Protein AF-0000000080838674 (afdb_homodimer)

Foldseek 3Di:
DEEQDPDPLVVVVCVVLQADYHYDYDDDDLDDPDPDPQVSQLVSQVVGFVVVCVVPQQDKYKGKGKWKDDPRDTFAADPDLVRLLVLLQVLAQHKIKMKMWMWIDHNVVGDIDTDIWIKIWGFHRDDSVLSVVLVVVVQQHNGHSRAACVPPRVNGTDDMGGANSSNNPDRVVVVVVVCVVVPDDSVCNRVD/DEEQDPDPLVVVVCVVLQADYHYDYDDDDLADPDDDPQVSQLVSQVVGFVVVCVVVQQDKYKGKGKWKDDPRDTFAADPDLVRLLVLLQVLAQHKIKMKMWMWIDHNVVGDIDTDIWIKIWGFHRDDPVLSVVLVVVVQQHNGHSRAACPPPRVNGTPDMGGANSSNNPDRVVVVVVVCVVVPDDSVCNRVD

Radius of gyration: 21.97 Å; Cα contacts (8 Å, |Δi|>4): 829; chains: 2; bounding box: 54×64×48 Å

InterPro domains:
  IPR003697 Nucleoside triphosphate pyrophosphatase Maf-like protein [MF_00528] (1-184)
  IPR003697 Nucleoside triphosphate pyrophosphatase Maf-like protein [PF02545] (1-181)
  IPR003697 Nucleoside triphosphate pyrophosphatase Maf-like protein [PIRSF006305] (2-183)
  IPR003697 Nucleoside triphosphate pyrophosphatase Maf-like protein [PTHR43213] (1-183)
  IPR003697 Nucleoside triphosphate pyrophosphatase Maf-like protein [TIGR00172] (1-180)
  IPR003697 Nucleoside triphosphate pyrophosphatase Maf-like protein [cd00555] (2-179)
  IPR029001 Inosine triphosphate pyrophosphatase-like [G3DSA:3.90.950.10] (1-187)
  IPR029001 Inosine triphosphate pyrophosphatase-like [SSF52972] (1-181)

pLDDT: mean 95.81, std 3.67, range [74.62, 98.94]

Structure (mmCIF, N/CA/C/O backbone):
data_AF-0000000080838674-model_v1
#
loop_
_entity.id
_entity.type
_entity.pdbx_description
1 polymer 'dTTP/UTP pyrophosphatase'
#
loop_
_atom_site.group_PDB
_atom_site.id
_atom_site.type_symbol
_atom_site.label_atom_id
_atom_site.label_alt_id
_atom_site.label_comp_id
_atom_site.label_asym_id
_atom_site.label_entity_id
_atom_site.label_seq_id
_atom_site.pdbx_PDB_ins_code
_atom_site.Cartn_x
_atom_site.Cartn_y
_atom_site.Cartn_z
_atom_site.occupancy
_atom_site.B_iso_or_equiv
_atom_site.auth_seq_id
_atom_site.auth_comp_id
_atom_site.auth_asym_id
_atom_site.auth_atom_id
_atom_site.pdbx_PDB_model_num
ATOM 1 N N . MET A 1 1 ? 2.914 -26.453 0.096 1 96.62 1 MET A N 1
ATOM 2 C CA . MET A 1 1 ? 3.541 -25.594 -0.904 1 96.62 1 MET A CA 1
ATOM 3 C C . MET A 1 1 ? 4.98 -25.266 -0.517 1 96.62 1 MET A C 1
ATOM 5 O O . MET A 1 1 ? 5.324 -25.266 0.667 1 96.62 1 MET A O 1
ATOM 9 N N . ILE A 1 2 ? 5.867 -25.109 -1.479 1 98.12 2 ILE A N 1
ATOM 10 C CA . ILE A 1 2 ? 7.242 -24.688 -1.245 1 98.12 2 ILE A CA 1
ATOM 11 C C . ILE A 1 2 ? 7.453 -23.281 -1.808 1 98.12 2 ILE A C 1
ATOM 13 O O . ILE A 1 2 ? 7.113 -23.016 -2.961 1 98.12 2 ILE A O 1
ATOM 17 N N . LEU A 1 3 ? 7.918 -22.391 -0.958 1 98.19 3 LEU A N 1
ATOM 18 C CA . LEU A 1 3 ? 8.352 -21.078 -1.397 1 98.19 3 LEU A CA 1
ATOM 19 C C . LEU A 1 3 ? 9.852 -21.062 -1.679 1 98.19 3 LEU A C 1
ATOM 21 O O . LEU A 1 3 ? 10.656 -21.188 -0.757 1 98.19 3 LEU A O 1
ATOM 25 N N . ALA A 1 4 ? 10.188 -20.906 -2.922 1 96.75 4 ALA A N 1
ATOM 26 C CA . ALA A 1 4 ? 11.586 -20.875 -3.344 1 96.75 4 ALA A CA 1
ATOM 27 C C . ALA A 1 4 ? 12.148 -19.453 -3.264 1 96.75 4 ALA A C 1
ATOM 29 O O . ALA A 1 4 ? 12.656 -18.922 -4.254 1 96.75 4 ALA A O 1
ATOM 30 N N . SER A 1 5 ? 12.102 -18.844 -2.145 1 93.75 5 SER A N 1
ATOM 31 C CA . SER A 1 5 ? 12.562 -17.484 -1.883 1 93.75 5 SER A CA 1
ATOM 32 C C . SER A 1 5 ? 12.914 -17.297 -0.41 1 93.75 5 SER A C 1
ATOM 34 O O . SER A 1 5 ? 12.203 -17.781 0.47 1 93.75 5 SER A O 1
ATOM 36 N N . ASN A 1 6 ? 13.945 -16.609 -0.136 1 91.12 6 ASN A N 1
ATOM 37 C CA . ASN A 1 6 ? 14.328 -16.281 1.23 1 91.12 6 ASN A CA 1
ATOM 38 C C . ASN A 1 6 ? 13.859 -14.891 1.627 1 91.12 6 ASN A C 1
ATOM 40 O O . ASN A 1 6 ? 14.195 -14.398 2.705 1 91.12 6 ASN A O 1
ATOM 44 N N . SER A 1 7 ? 13.18 -14.281 0.724 1 92.69 7 SER A N 1
ATOM 45 C CA . SER A 1 7 ? 12.695 -12.938 1.019 1 92.69 7 SER A CA 1
ATOM 46 C C . SER A 1 7 ? 11.742 -12.938 2.205 1 92.69 7 SER A C 1
ATOM 48 O O . SER A 1 7 ? 10.688 -13.578 2.156 1 92.69 7 SER A O 1
ATOM 50 N N . GLN A 1 8 ? 12.047 -12.172 3.219 1 93.69 8 GLN A N 1
ATOM 51 C CA . GLN A 1 8 ? 11.188 -12.062 4.398 1 93.69 8 GLN A CA 1
ATOM 52 C C . GLN A 1 8 ? 9.844 -11.438 4.047 1 93.69 8 GLN A C 1
ATOM 54 O O . GLN A 1 8 ? 8.805 -11.852 4.57 1 93.69 8 GLN A O 1
ATOM 59 N N . ARG A 1 9 ? 9.844 -10.516 3.184 1 94.94 9 ARG A N 1
ATOM 60 C CA . ARG A 1 9 ? 8.617 -9.82 2.799 1 94.94 9 ARG A CA 1
ATOM 61 C C . ARG A 1 9 ? 7.676 -10.75 2.045 1 94.94 9 ARG A C 1
ATOM 63 O O . ARG A 1 9 ? 6.469 -10.75 2.285 1 94.94 9 ARG A O 1
ATOM 70 N N . ARG A 1 10 ? 8.211 -11.547 1.174 1 96.75 10 ARG A N 1
ATOM 71 C CA . ARG A 1 10 ? 7.398 -12.516 0.441 1 96.75 10 ARG A CA 1
ATOM 72 C C . ARG A 1 10 ? 6.746 -13.516 1.39 1 96.75 10 ARG A C 1
ATOM 74 O O . ARG A 1 10 ? 5.559 -13.812 1.264 1 96.75 10 ARG A O 1
ATOM 81 N N . GLN A 1 11 ? 7.52 -13.914 2.342 1 97.44 11 GLN A N 1
ATOM 82 C CA . GLN A 1 11 ? 7 -14.828 3.352 1 97.44 11 GLN A CA 1
ATOM 83 C C . GLN A 1 11 ? 5.875 -14.18 4.152 1 97.44 11 GLN A C 1
ATOM 85 O O . GLN A 1 11 ? 4.824 -14.789 4.363 1 97.44 11 GLN A O 1
ATOM 90 N N . GLU A 1 12 ? 6.078 -12.969 4.562 1 96.5 12 GLU A N 1
ATOM 91 C CA . GLU A 1 12 ? 5.086 -12.234 5.336 1 96.5 12 GLU A CA 1
ATOM 92 C C . GLU A 1 12 ? 3.777 -12.086 4.562 1 96.5 12 GLU A C 1
ATOM 94 O O . GLU A 1 12 ? 2.699 -12.352 5.102 1 96.5 12 GLU A O 1
ATOM 99 N N . ILE A 1 13 ? 3.875 -11.688 3.33 1 96.75 13 ILE A N 1
ATOM 100 C CA . ILE A 1 13 ? 2.699 -11.461 2.498 1 96.75 13 ILE A CA 1
ATOM 101 C C . ILE A 1 13 ? 1.909 -12.758 2.354 1 96.75 13 ILE A C 1
ATOM 103 O O . ILE A 1 13 ? 0.69 -12.781 2.537 1 96.75 13 ILE A O 1
ATOM 107 N N . LEU A 1 14 ? 2.602 -13.844 2.055 1 97.44 14 LEU A N 1
ATOM 108 C CA . LEU A 1 14 ? 1.949 -15.133 1.841 1 97.44 14 LEU A CA 1
ATOM 109 C C . LEU A 1 14 ? 1.345 -15.656 3.139 1 97.44 14 LEU A C 1
ATOM 111 O O . LEU A 1 14 ? 0.219 -16.156 3.145 1 97.44 14 LEU A O 1
ATOM 115 N N . LYS A 1 15 ? 2.094 -15.477 4.254 1 96.62 15 LYS A N 1
ATOM 116 C CA . LYS A 1 15 ? 1.578 -15.906 5.551 1 96.62 15 LYS A CA 1
ATOM 117 C C . LYS A 1 15 ? 0.321 -15.125 5.926 1 96.62 15 LYS A C 1
ATOM 119 O O . LYS A 1 15 ? -0.674 -15.711 6.359 1 96.62 15 LYS A O 1
ATOM 124 N N . ASP A 1 16 ? 0.371 -13.875 5.738 1 94.31 16 ASP A N 1
ATOM 125 C CA . ASP A 1 16 ? -0.763 -13.008 6.062 1 94.31 16 ASP A CA 1
ATOM 126 C C . ASP A 1 16 ? -1.988 -13.383 5.23 1 94.31 16 ASP A C 1
ATOM 128 O O . ASP A 1 16 ? -3.123 -13.242 5.691 1 94.31 16 ASP A O 1
ATOM 132 N N . ALA A 1 17 ? -1.732 -13.852 4.039 1 93.88 17 ALA A N 1
ATOM 133 C CA . ALA A 1 17 ? -2.828 -14.227 3.152 1 93.88 17 ALA A CA 1
ATOM 134 C C . ALA A 1 17 ? -3.4 -15.586 3.543 1 93.88 17 ALA A C 1
ATOM 136 O O . ALA A 1 17 ? -4.484 -15.969 3.092 1 93.88 17 ALA A O 1
ATOM 137 N N . GLY A 1 18 ? -2.639 -16.375 4.332 1 93.75 18 GLY A N 1
ATOM 138 C CA . GLY A 1 18 ? -3.18 -17.625 4.848 1 93.75 18 GLY A CA 1
ATOM 139 C C . GLY A 1 18 ? -2.502 -18.844 4.266 1 93.75 18 GLY A C 1
ATOM 140 O O . GLY A 1 18 ? -2.951 -19.969 4.488 1 93.75 18 GLY A O 1
ATOM 141 N N . PHE A 1 19 ? -1.394 -18.656 3.566 1 96.62 19 PHE A N 1
ATOM 142 C CA . PHE A 1 19 ? -0.713 -19.797 2.963 1 96.62 19 PHE A CA 1
ATOM 143 C C . PHE A 1 19 ? 0.146 -20.531 3.992 1 96.62 19 PHE A C 1
ATOM 145 O O . PHE A 1 19 ? 0.767 -19.891 4.848 1 96.62 19 PHE A O 1
ATOM 152 N N . ASN A 1 20 ? 0.108 -21.781 3.875 1 97.06 20 ASN A N 1
ATOM 153 C CA . ASN A 1 20 ? 1.074 -22.625 4.566 1 97.06 20 ASN A CA 1
ATOM 154 C C . ASN A 1 20 ? 2.166 -23.125 3.619 1 97.06 20 ASN A C 1
ATOM 1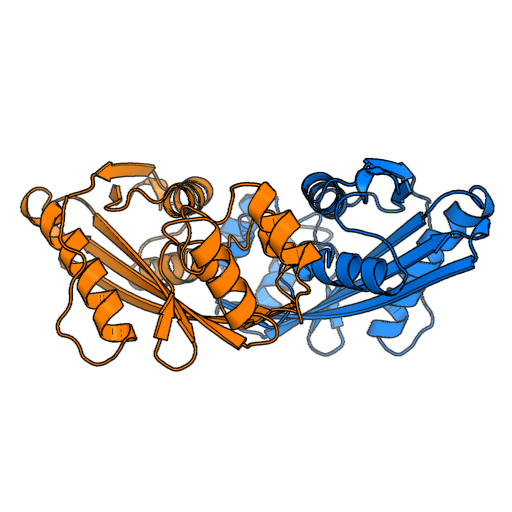56 O O . ASN A 1 20 ? 1.873 -23.672 2.555 1 97.06 20 ASN A O 1
ATOM 160 N N . PHE A 1 21 ? 3.424 -22.828 4.062 1 97.88 21 PHE A N 1
ATOM 161 C CA . PHE A 1 21 ? 4.492 -23.219 3.15 1 97.88 21 PHE A CA 1
ATOM 162 C C . PHE A 1 21 ? 5.789 -23.453 3.91 1 97.88 21 PHE A C 1
ATOM 164 O O . PHE A 1 21 ? 5.934 -23.031 5.055 1 97.88 21 PHE A O 1
ATOM 171 N N . LYS A 1 22 ? 6.672 -24.156 3.27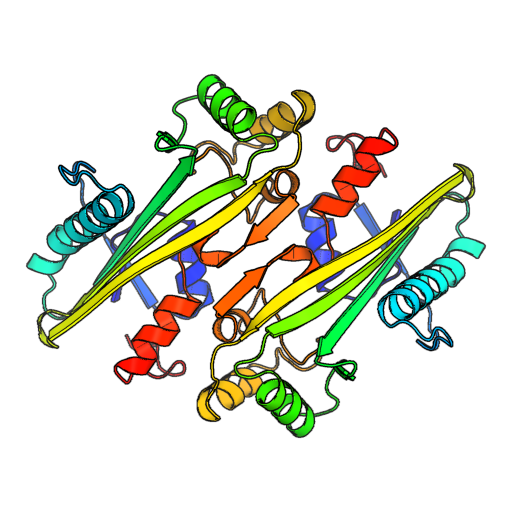5 1 97.25 22 LYS A N 1
ATOM 172 C CA . LYS A 1 22 ? 8.07 -24.281 3.684 1 97.25 22 LYS A CA 1
ATOM 173 C C . LYS A 1 22 ? 8.984 -23.484 2.762 1 97.25 22 LYS A C 1
ATOM 175 O O . LYS A 1 22 ? 8.734 -23.391 1.557 1 97.25 22 LYS A O 1
ATOM 180 N N . VAL A 1 23 ? 10.008 -22.922 3.379 1 97.62 23 VAL A N 1
ATOM 181 C CA . VAL A 1 23 ? 10.969 -22.156 2.59 1 97.62 23 VAL A CA 1
ATOM 182 C C . VAL A 1 23 ? 12.148 -23.047 2.211 1 97.62 23 VAL A C 1
ATOM 184 O O . VAL A 1 23 ? 12.805 -23.625 3.082 1 97.62 23 VAL A O 1
ATOM 187 N N . ILE A 1 24 ? 12.367 -23.203 0.948 1 96.19 24 ILE A N 1
ATOM 188 C CA . ILE A 1 24 ? 13.523 -23.922 0.424 1 96.19 24 ILE A CA 1
ATOM 189 C C . ILE A 1 24 ? 14.18 -23.109 -0.69 1 96.19 24 ILE A C 1
ATOM 191 O O . ILE A 1 24 ? 13.516 -22.734 -1.664 1 96.19 24 ILE A O 1
ATOM 195 N N . THR A 1 25 ? 15.406 -22.766 -0.478 1 92.12 25 THR A N 1
ATOM 196 C CA . THR A 1 25 ? 16.109 -21.984 -1.49 1 92.12 25 THR A CA 1
ATOM 197 C C . THR A 1 25 ? 17.328 -22.734 -2.018 1 92.12 25 THR A C 1
ATOM 199 O O . THR A 1 25 ? 17.781 -23.703 -1.396 1 92.12 25 THR A O 1
ATOM 202 N N . SER A 1 26 ? 17.641 -22.406 -3.213 1 83.88 26 SER A N 1
ATOM 203 C CA . SER A 1 26 ? 18.859 -22.953 -3.816 1 83.88 26 SER A CA 1
ATOM 204 C C . SER A 1 26 ? 19.828 -21.859 -4.215 1 83.88 26 SER A C 1
ATOM 206 O O . SER A 1 26 ? 19.422 -20.703 -4.395 1 83.88 26 SER A O 1
ATOM 208 N N . ASN A 1 27 ? 21.062 -22.203 -4.168 1 79.88 27 ASN A N 1
ATOM 209 C CA . ASN A 1 27 ? 22.094 -21.25 -4.598 1 79.88 27 ASN A CA 1
ATOM 210 C C . ASN A 1 27 ? 22.203 -21.203 -6.121 1 79.88 27 ASN A C 1
ATOM 212 O O . ASN A 1 27 ? 22.594 -22.188 -6.75 1 79.88 27 ASN A O 1
ATOM 216 N N . ILE A 1 28 ? 21.578 -20.312 -6.637 1 76.75 28 ILE A N 1
ATOM 217 C CA . ILE A 1 28 ? 21.719 -20.188 -8.078 1 76.75 28 ILE A CA 1
ATOM 218 C C . ILE A 1 28 ? 22.297 -18.812 -8.43 1 76.75 28 ILE A C 1
ATOM 220 O O . ILE A 1 28 ? 22.125 -17.859 -7.668 1 76.75 28 ILE A O 1
ATOM 224 N N . GLU A 1 29 ? 23.031 -18.922 -9.523 1 74.81 29 GLU A N 1
ATOM 225 C CA . GLU A 1 29 ? 23.453 -17.641 -10.07 1 74.81 29 GLU A CA 1
ATOM 226 C C . GLU A 1 29 ? 22.281 -16.891 -10.711 1 74.81 29 GLU A C 1
ATOM 228 O O . GLU A 1 29 ? 21.594 -17.438 -11.578 1 74.81 29 GLU A O 1
ATOM 233 N N . GLU A 1 30 ? 21.953 -15.781 -10.172 1 80.31 30 GLU A N 1
ATOM 234 C CA . GLU A 1 30 ? 20.844 -14.984 -10.703 1 80.31 30 GLU A CA 1
ATOM 235 C C . GLU A 1 30 ? 21.266 -14.25 -11.977 1 80.31 30 GLU A C 1
ATOM 237 O O . GLU A 1 30 ? 21.312 -13.023 -12 1 80.31 30 GLU A O 1
ATOM 242 N N . THR A 1 31 ? 21.578 -15.008 -13.086 1 84.38 31 THR A N 1
ATOM 243 C CA . THR A 1 31 ? 21.953 -14.445 -14.375 1 84.38 31 THR A CA 1
ATOM 244 C C . THR A 1 31 ? 20.969 -14.883 -15.461 1 84.38 31 THR A C 1
ATOM 246 O O . THR A 1 31 ? 20.281 -15.898 -15.312 1 84.38 31 THR A O 1
ATOM 249 N N . SER A 1 32 ? 20.797 -14.031 -16.375 1 91.06 32 SER A N 1
ATOM 250 C CA . SER A 1 32 ? 19.938 -14.312 -17.516 1 91.06 32 SER A CA 1
ATOM 251 C C . SER A 1 32 ? 20.484 -13.68 -18.797 1 91.06 32 SER A C 1
ATOM 253 O O . SER A 1 32 ? 21.031 -12.586 -18.75 1 91.06 32 SER A O 1
ATOM 255 N N . ASP A 1 33 ? 20.297 -14.359 -19.922 1 90.88 33 ASP A N 1
ATOM 256 C CA . ASP A 1 33 ? 20.75 -13.852 -21.203 1 90.88 33 ASP A CA 1
ATOM 257 C C . ASP A 1 33 ? 19.641 -13.125 -21.953 1 90.88 33 ASP A C 1
ATOM 259 O O . ASP A 1 33 ? 19.828 -12.68 -23.078 1 90.88 33 ASP A O 1
ATOM 263 N N . LYS A 1 34 ? 18.531 -13.07 -21.266 1 94 34 LYS A N 1
ATOM 264 C CA . LYS A 1 34 ? 17.422 -12.375 -21.906 1 94 34 LYS A CA 1
ATOM 265 C C . LYS A 1 34 ? 17.719 -10.883 -22.047 1 94 34 LYS A C 1
ATOM 267 O O . LYS A 1 34 ? 18.297 -10.273 -21.156 1 94 34 LYS A O 1
ATOM 272 N N . LYS A 1 35 ? 17.297 -10.266 -23.188 1 91.19 35 LYS A N 1
ATOM 273 C CA . LYS A 1 35 ? 17.594 -8.867 -23.484 1 91.19 35 LYS A CA 1
ATOM 274 C C . LYS A 1 35 ? 16.562 -7.945 -22.828 1 91.19 35 LYS A C 1
ATOM 276 O O . LYS A 1 35 ? 16.922 -6.898 -22.281 1 91.19 35 LYS A O 1
ATOM 281 N N . ILE A 1 36 ? 15.32 -8.367 -22.922 1 94.88 36 ILE A N 1
ATOM 282 C CA . ILE A 1 36 ? 14.242 -7.566 -22.344 1 94.88 36 ILE A CA 1
ATOM 283 C C . ILE A 1 36 ? 14.211 -7.758 -20.828 1 94.88 36 ILE A C 1
ATOM 285 O O . ILE A 1 36 ? 14.203 -8.891 -20.344 1 94.88 36 ILE A O 1
ATOM 289 N N . ILE A 1 37 ? 14.164 -6.688 -20.062 1 95.44 37 ILE A N 1
ATOM 290 C CA . ILE A 1 37 ? 14.32 -6.695 -18.609 1 95.44 37 ILE A CA 1
ATOM 291 C C . ILE A 1 37 ? 13.242 -7.574 -17.984 1 95.44 37 ILE A C 1
ATOM 293 O O . ILE A 1 37 ? 13.539 -8.414 -17.125 1 95.44 37 ILE A O 1
ATOM 297 N N . THR A 1 38 ? 11.984 -7.41 -18.359 1 96.56 38 THR A N 1
ATOM 298 C CA . THR A 1 38 ? 10.891 -8.18 -17.781 1 96.56 38 THR A CA 1
ATOM 299 C C . THR A 1 38 ? 11.086 -9.672 -18.031 1 96.56 38 THR A C 1
ATOM 301 O O . THR A 1 38 ? 10.828 -10.492 -17.156 1 96.56 38 THR A O 1
ATOM 304 N N . GLU A 1 39 ? 11.594 -10.055 -19.156 1 96.5 39 GLU A N 1
ATOM 305 C CA . GLU A 1 39 ? 11.867 -11.453 -19.469 1 96.5 39 GLU A CA 1
ATOM 306 C C . GLU A 1 39 ? 13.023 -11.992 -18.625 1 96.5 39 GLU A C 1
ATOM 308 O O . GLU A 1 39 ? 13.023 -13.164 -18.25 1 96.5 39 GLU A O 1
ATOM 313 N N . ARG A 1 40 ? 13.977 -11.109 -18.438 1 95.75 40 ARG A N 1
ATOM 314 C CA . ARG A 1 40 ? 15.125 -11.484 -17.609 1 95.75 40 ARG A CA 1
ATOM 315 C C . ARG A 1 40 ? 14.688 -11.836 -16.188 1 95.75 40 ARG A C 1
ATOM 317 O O . ARG A 1 40 ? 15.117 -12.852 -15.641 1 95.75 40 ARG A O 1
ATOM 324 N N . ILE A 1 41 ? 13.844 -11.055 -15.664 1 95.25 41 ILE A N 1
ATOM 325 C CA . ILE A 1 41 ? 13.391 -11.242 -14.289 1 95.25 41 ILE A CA 1
ATOM 326 C C . ILE A 1 41 ? 12.547 -12.516 -14.188 1 95.25 41 ILE A C 1
ATOM 328 O O . ILE A 1 41 ? 12.688 -13.281 -13.234 1 95.25 41 ILE A O 1
ATOM 332 N N . LEU A 1 42 ? 11.695 -12.734 -15.164 1 97.69 42 LEU A N 1
ATOM 333 C CA . LEU A 1 42 ? 10.906 -13.961 -15.203 1 97.69 42 LEU A CA 1
ATOM 334 C C . LEU A 1 42 ? 11.805 -15.188 -15.328 1 97.69 42 LEU A C 1
ATOM 336 O O . LEU A 1 42 ? 11.586 -16.188 -14.648 1 97.69 42 LEU A O 1
ATOM 340 N N . ASP A 1 43 ? 12.812 -15.062 -16.188 1 96.94 43 ASP A N 1
ATOM 341 C CA . ASP A 1 43 ? 13.766 -16.156 -16.391 1 96.94 43 ASP A CA 1
ATOM 342 C C . ASP A 1 43 ? 14.461 -16.531 -15.086 1 96.94 43 ASP A C 1
ATOM 344 O O . ASP A 1 43 ? 14.648 -17.719 -14.797 1 96.94 43 ASP A O 1
ATOM 348 N N . ILE A 1 44 ? 14.82 -15.57 -14.352 1 94.94 44 ILE A N 1
ATOM 349 C CA . ILE A 1 44 ? 15.492 -15.797 -13.078 1 94.94 44 ILE A CA 1
ATOM 350 C C . ILE A 1 44 ? 14.547 -16.5 -12.109 1 94.94 44 ILE A C 1
ATOM 352 O O . ILE A 1 44 ? 14.93 -17.469 -11.438 1 94.94 44 ILE A O 1
ATOM 356 N N . ALA A 1 45 ? 13.305 -16.047 -12.016 1 96.38 45 ALA A N 1
ATOM 357 C CA . ALA A 1 45 ? 12.305 -16.703 -11.172 1 96.38 45 ALA A CA 1
ATOM 358 C C . ALA A 1 45 ? 12.117 -18.156 -11.578 1 96.38 45 ALA A C 1
ATOM 360 O O . ALA A 1 45 ? 12.016 -19.047 -10.719 1 96.38 45 ALA A O 1
ATOM 361 N N . GLU A 1 46 ? 12.094 -18.375 -12.859 1 96.75 46 GLU A N 1
ATOM 362 C CA . GLU A 1 46 ? 11.922 -19.734 -13.367 1 96.75 46 GLU A CA 1
ATOM 363 C C . GLU A 1 46 ? 13.094 -20.625 -12.969 1 96.75 46 GLU A C 1
ATOM 365 O O . GLU A 1 46 ? 12.898 -21.781 -12.586 1 96.75 46 GLU A O 1
ATOM 370 N N . LYS A 1 47 ? 14.25 -20.094 -13.133 1 95.56 47 LYS A N 1
ATOM 371 C CA . LYS A 1 47 ? 15.445 -20.844 -12.773 1 95.56 47 LYS A CA 1
ATOM 372 C C . LYS A 1 47 ? 15.438 -21.219 -11.297 1 95.56 47 LYS A C 1
ATOM 374 O O . LYS A 1 47 ? 15.781 -22.344 -10.93 1 95.56 47 LYS A O 1
ATOM 379 N N . LYS A 1 48 ? 15.055 -20.266 -10.461 1 94.75 48 LYS A N 1
ATOM 380 C CA . LYS A 1 48 ? 14.922 -20.531 -9.031 1 94.75 48 LYS A CA 1
ATOM 381 C C . LYS A 1 48 ? 13.938 -21.672 -8.773 1 94.75 48 LYS A C 1
ATOM 383 O O . LYS A 1 48 ? 14.203 -22.547 -7.945 1 94.75 48 LYS A O 1
ATOM 388 N N . LEU A 1 49 ? 12.875 -21.656 -9.43 1 96.69 49 LEU A N 1
ATOM 389 C CA . LEU A 1 49 ? 11.82 -22.656 -9.266 1 96.69 49 LEU A CA 1
ATOM 390 C C . LEU A 1 49 ? 12.281 -24.031 -9.742 1 96.69 49 LEU A C 1
ATOM 392 O O . LEU A 1 49 ? 12.086 -25.031 -9.047 1 96.69 49 LEU A O 1
ATOM 396 N N . GLU A 1 50 ? 12.898 -24.094 -10.875 1 95.31 50 GLU A N 1
ATOM 397 C CA . GLU A 1 50 ? 13.25 -25.359 -11.523 1 95.31 50 GLU A CA 1
ATOM 398 C C . GLU A 1 50 ? 14.242 -26.156 -10.68 1 95.31 50 GLU A C 1
ATOM 400 O O . GLU A 1 50 ? 14.18 -27.391 -10.648 1 95.31 50 GLU A O 1
ATOM 405 N N . GLN A 1 51 ? 15.047 -25.438 -10.008 1 93.44 51 GLN A N 1
ATOM 406 C CA . GLN A 1 51 ? 16.031 -26.094 -9.164 1 93.44 51 GLN A CA 1
ATOM 407 C C . GLN A 1 51 ? 15.367 -26.891 -8.047 1 93.44 51 GLN A C 1
ATOM 409 O O . GLN A 1 51 ? 15.875 -27.938 -7.637 1 93.44 51 GLN A O 1
ATOM 414 N N . ILE A 1 52 ? 14.297 -26.453 -7.562 1 95.5 52 ILE A N 1
ATOM 415 C CA . ILE A 1 52 ? 13.594 -27.062 -6.449 1 95.5 52 ILE A CA 1
ATOM 416 C C . ILE A 1 52 ? 12.57 -28.062 -6.98 1 95.5 52 ILE A C 1
ATOM 418 O O . ILE A 1 52 ? 12.359 -29.125 -6.383 1 95.5 52 ILE A O 1
ATOM 422 N N . ALA A 1 53 ? 11.969 -27.781 -8.125 1 94.81 53 ALA A N 1
ATOM 423 C CA . ALA A 1 53 ? 10.859 -28.547 -8.68 1 94.81 53 ALA A CA 1
ATOM 424 C C . ALA A 1 53 ? 11.305 -29.953 -9.07 1 94.81 53 ALA A C 1
ATOM 426 O O . ALA A 1 53 ? 10.547 -30.922 -8.93 1 94.81 53 ALA A O 1
ATOM 427 N N . LYS A 1 54 ? 12.508 -30.078 -9.484 1 92.38 54 LYS A N 1
ATOM 428 C CA . LYS A 1 54 ? 13.031 -31.344 -9.977 1 92.38 54 LYS A CA 1
ATOM 429 C C . LYS A 1 54 ? 12.906 -32.438 -8.914 1 92.38 54 LYS A C 1
ATOM 431 O O . LYS A 1 54 ? 12.617 -33.594 -9.234 1 92.38 54 LYS A O 1
ATOM 436 N N . ASN A 1 55 ? 13.031 -32.094 -7.656 1 94.62 55 ASN A N 1
ATOM 437 C CA . ASN A 1 55 ? 13 -33.062 -6.566 1 94.62 55 ASN A CA 1
ATOM 438 C C . ASN A 1 55 ? 11.688 -33 -5.801 1 94.62 55 ASN A C 1
ATOM 440 O O . ASN A 1 55 ? 11.539 -33.625 -4.758 1 94.62 55 ASN A O 1
ATOM 444 N N . ASN A 1 56 ? 10.742 -32.188 -6.273 1 96.94 56 ASN A N 1
ATOM 445 C CA . ASN A 1 56 ? 9.461 -31.969 -5.605 1 96.94 56 ASN A CA 1
ATOM 446 C C . ASN A 1 56 ? 8.312 -31.922 -6.602 1 96.94 56 ASN A C 1
ATOM 448 O O . ASN A 1 56 ? 7.527 -30.969 -6.598 1 96.94 56 ASN A O 1
ATOM 452 N N . LYS A 1 57 ? 8.164 -33 -7.32 1 95.94 57 LYS A N 1
ATOM 453 C CA . LYS A 1 57 ? 7.258 -33.031 -8.461 1 95.94 57 LYS A CA 1
ATOM 454 C C . LYS A 1 57 ? 5.801 -33 -8.008 1 95.94 57 LYS A C 1
ATOM 456 O O . LYS A 1 57 ? 4.93 -32.531 -8.758 1 95.94 57 LYS A O 1
ATOM 461 N N . ASN A 1 58 ? 5.516 -33.406 -6.801 1 96.62 58 ASN A N 1
ATOM 462 C CA . ASN A 1 58 ? 4.137 -33.469 -6.324 1 96.62 58 ASN A CA 1
ATOM 463 C C . ASN A 1 58 ? 3.775 -32.281 -5.457 1 96.62 58 ASN A C 1
ATOM 465 O O . ASN A 1 58 ? 2.668 -32.219 -4.922 1 96.62 58 ASN A O 1
ATOM 469 N N . LYS A 1 59 ? 4.691 -31.328 -5.301 1 97.31 59 LYS A N 1
ATOM 470 C CA . LYS A 1 59 ? 4.457 -30.141 -4.469 1 97.31 59 LYS A CA 1
ATOM 471 C C . LYS A 1 59 ? 4.242 -28.906 -5.324 1 97.31 59 LYS A C 1
ATOM 473 O O . LYS A 1 59 ? 4.758 -28.812 -6.441 1 97.31 59 LYS A O 1
ATOM 478 N N . PHE A 1 60 ? 3.443 -28.094 -4.859 1 98.12 60 PHE A N 1
ATOM 479 C CA . PHE A 1 60 ? 3.398 -26.75 -5.422 1 98.12 60 PHE A CA 1
ATOM 480 C C . PHE A 1 60 ? 4.66 -25.969 -5.062 1 98.12 60 PHE A C 1
ATOM 482 O O . PHE A 1 60 ? 5.09 -25.984 -3.908 1 98.12 60 PHE A O 1
ATOM 489 N N . ILE A 1 61 ? 5.238 -25.344 -6.098 1 98.31 61 ILE A N 1
ATOM 490 C CA . ILE A 1 61 ? 6.426 -24.531 -5.891 1 98.31 61 ILE A CA 1
ATOM 491 C C . ILE A 1 61 ? 6.168 -23.109 -6.395 1 98.31 61 ILE A C 1
ATOM 493 O O . ILE A 1 61 ? 5.625 -22.922 -7.484 1 98.31 61 ILE A O 1
ATOM 497 N N . LEU A 1 62 ? 6.516 -22.156 -5.562 1 98.5 62 LEU A N 1
ATOM 498 C CA . LEU A 1 62 ? 6.402 -20.75 -5.902 1 98.5 62 LEU A CA 1
ATOM 499 C C . LEU A 1 62 ? 7.762 -20.062 -5.832 1 98.5 62 LEU A C 1
ATOM 501 O O . LEU A 1 62 ? 8.477 -20.203 -4.836 1 98.5 62 LEU A O 1
ATOM 505 N N . ALA A 1 63 ? 8.156 -19.422 -6.867 1 97.88 63 ALA A N 1
ATOM 506 C CA . ALA A 1 63 ? 9.359 -18.594 -6.918 1 97.88 63 ALA A CA 1
ATOM 507 C C . ALA A 1 63 ? 9.055 -17.203 -7.465 1 97.88 63 ALA A C 1
ATOM 509 O O . ALA A 1 63 ? 8.07 -17.031 -8.195 1 97.88 63 ALA A O 1
ATOM 510 N N . ALA A 1 64 ? 9.859 -16.266 -7.098 1 97.06 64 ALA A N 1
ATOM 511 C CA . ALA A 1 64 ? 9.664 -14.898 -7.566 1 97.06 64 ALA A CA 1
ATOM 512 C C . ALA A 1 64 ? 10.977 -14.117 -7.527 1 97.06 64 ALA A C 1
ATOM 514 O O . ALA A 1 64 ? 11.953 -14.555 -6.906 1 97.06 64 ALA A O 1
ATOM 515 N N . ASP A 1 65 ? 11.023 -13.055 -8.242 1 94.88 65 ASP A N 1
ATOM 516 C CA . ASP A 1 65 ? 12.125 -12.094 -8.281 1 94.88 65 ASP A CA 1
ATOM 517 C C . ASP A 1 65 ? 11.609 -10.68 -8.5 1 94.88 65 ASP A C 1
ATOM 519 O O . ASP A 1 65 ? 10.625 -10.469 -9.211 1 94.88 65 ASP A O 1
ATOM 523 N N . THR A 1 66 ? 12.203 -9.734 -7.801 1 96.06 66 THR A N 1
ATOM 524 C CA . THR A 1 66 ? 11.789 -8.336 -7.875 1 96.06 66 THR A CA 1
ATOM 525 C C . THR A 1 66 ? 12.984 -7.43 -8.156 1 96.06 66 THR A C 1
ATOM 527 O O . THR A 1 66 ? 14.055 -7.605 -7.57 1 96.06 66 THR A O 1
ATOM 530 N N . VAL A 1 67 ? 12.781 -6.453 -9 1 96.25 67 VAL A N 1
ATOM 531 C CA . VAL A 1 67 ? 13.844 -5.477 -9.25 1 96.25 67 VAL A CA 1
ATOM 532 C C . VAL A 1 67 ? 13.242 -4.074 -9.336 1 96.25 67 VAL A C 1
ATOM 534 O O . VAL A 1 67 ? 12.047 -3.922 -9.578 1 96.25 67 VAL A O 1
ATOM 537 N N . VAL A 1 68 ? 14.047 -3.111 -9.078 1 98.44 68 VAL A N 1
ATOM 538 C CA . VAL A 1 68 ? 13.75 -1.705 -9.336 1 98.44 68 VAL A CA 1
ATOM 539 C C . VAL A 1 68 ? 14.484 -1.247 -10.602 1 98.44 68 VAL A C 1
ATOM 541 O O . VAL A 1 68 ? 15.648 -1.581 -10.805 1 98.44 68 VAL A O 1
ATOM 544 N N . GLU A 1 69 ? 13.773 -0.6 -11.469 1 98.44 69 GLU A N 1
ATOM 545 C CA . GLU A 1 69 ? 14.336 -0.222 -12.766 1 98.44 69 GLU A CA 1
ATOM 546 C C . GLU A 1 69 ? 14.031 1.235 -13.094 1 98.44 69 GLU A C 1
ATOM 548 O O . GLU A 1 69 ? 12.906 1.703 -12.883 1 98.44 69 GLU A O 1
ATOM 553 N N . LEU A 1 70 ? 14.992 1.979 -13.539 1 98.44 70 LEU A N 1
ATOM 554 C CA . LEU A 1 70 ? 14.859 3.342 -14.039 1 98.44 70 LEU A CA 1
ATOM 555 C C . LEU A 1 70 ? 15.68 3.543 -15.305 1 98.44 70 LEU A C 1
ATOM 557 O O . LEU A 1 70 ? 16.906 3.371 -15.297 1 98.44 70 LEU A O 1
ATOM 561 N N . ASN A 1 71 ? 15.016 3.828 -16.375 1 96.75 71 ASN A N 1
ATOM 562 C CA . ASN A 1 71 ? 15.672 4.125 -17.641 1 96.75 71 ASN A CA 1
ATOM 563 C C . ASN A 1 71 ? 16.562 2.973 -18.094 1 96.75 71 ASN A C 1
ATOM 565 O O . ASN A 1 71 ? 17.719 3.189 -18.469 1 96.75 71 ASN A O 1
ATOM 569 N N . GLY A 1 72 ? 16.094 1.837 -17.938 1 94.75 72 GLY A N 1
ATOM 570 C CA . GLY A 1 72 ? 16.797 0.664 -18.422 1 94.75 72 GLY A CA 1
ATOM 571 C C . GLY A 1 72 ? 17.844 0.155 -17.453 1 94.75 72 GLY A C 1
ATOM 572 O O . GLY A 1 72 ? 18.453 -0.896 -17.672 1 94.75 72 GLY A O 1
ATOM 573 N N . LYS A 1 73 ? 18.047 0.858 -16.422 1 96.06 73 LYS A N 1
ATOM 574 C CA . LYS A 1 73 ? 19.031 0.453 -15.406 1 96.06 73 LYS A CA 1
ATOM 575 C C . LYS A 1 73 ? 18.344 -0.226 -14.227 1 96.06 73 LYS A C 1
ATOM 577 O O . LYS A 1 73 ? 17.328 0.268 -13.719 1 96.06 73 LYS A O 1
ATOM 582 N N . ILE A 1 74 ? 18.922 -1.347 -13.75 1 96.12 74 ILE A N 1
ATOM 583 C CA . ILE A 1 74 ? 18.375 -2.096 -12.625 1 96.12 74 ILE A CA 1
ATOM 584 C C . ILE A 1 74 ? 19.078 -1.688 -11.336 1 96.12 74 ILE A C 1
ATOM 586 O O . ILE A 1 74 ? 20.312 -1.555 -11.312 1 96.12 74 ILE A O 1
ATOM 590 N N . PHE A 1 75 ? 18.328 -1.462 -10.344 1 97.25 75 PHE A N 1
ATOM 591 C CA . PHE A 1 75 ? 18.812 -1.183 -9 1 97.25 75 PHE A CA 1
ATOM 592 C C . PHE A 1 75 ? 18.562 -2.363 -8.07 1 97.25 75 PHE A C 1
ATOM 594 O O . PHE A 1 75 ? 17.438 -2.553 -7.602 1 97.25 75 PHE A O 1
ATOM 601 N N . GLY A 1 76 ? 19.516 -3.164 -7.801 1 92.75 76 GLY A N 1
ATOM 602 C CA . GLY A 1 76 ? 19.391 -4.281 -6.875 1 92.75 76 GLY A CA 1
ATOM 603 C C . GLY A 1 76 ? 19.562 -3.875 -5.422 1 92.75 76 GLY A C 1
ATOM 604 O O . GLY A 1 76 ? 19.141 -2.787 -5.023 1 92.75 76 GLY A O 1
ATOM 605 N N . LYS A 1 77 ? 20.047 -4.801 -4.641 1 93.25 77 LYS A N 1
ATOM 606 C CA . LYS A 1 77 ? 20.391 -4.504 -3.254 1 93.25 77 LYS A CA 1
ATOM 607 C C . LYS A 1 77 ? 21.703 -3.752 -3.162 1 93.25 77 LYS A C 1
ATOM 609 O O . LYS A 1 77 ? 22.703 -4.16 -3.762 1 93.25 77 LYS A O 1
ATOM 614 N N . PRO A 1 78 ? 21.672 -2.639 -2.463 1 97.38 78 PRO A N 1
ATOM 615 C CA . PRO A 1 78 ? 22.938 -1.896 -2.365 1 97.38 78 PRO A CA 1
ATOM 616 C C . PRO A 1 78 ? 24 -2.641 -1.559 1 97.38 78 PRO A C 1
ATOM 618 O O . PRO A 1 78 ? 23.672 -3.309 -0.574 1 97.38 78 PRO A O 1
ATOM 621 N N . LYS A 1 79 ? 25.219 -2.457 -1.902 1 95.88 79 LYS A N 1
ATOM 622 C CA . LYS A 1 79 ? 26.312 -3.16 -1.26 1 95.88 79 LYS A CA 1
ATOM 623 C C . LYS A 1 79 ? 26.75 -2.447 0.017 1 95.88 79 LYS A C 1
ATOM 625 O O . LYS A 1 79 ? 27.391 -3.049 0.884 1 95.88 79 LYS A O 1
ATOM 630 N N . ASN A 1 80 ? 26.531 -1.185 0.046 1 96.94 80 ASN A N 1
ATOM 631 C CA . ASN A 1 80 ? 26.938 -0.354 1.18 1 96.94 80 ASN A CA 1
ATOM 632 C C . ASN A 1 80 ? 26.125 0.938 1.235 1 96.94 80 ASN A C 1
ATOM 634 O O . ASN A 1 80 ? 25.219 1.15 0.417 1 96.94 80 ASN A O 1
ATOM 638 N N . ARG A 1 81 ? 26.438 1.663 2.264 1 98 81 ARG A N 1
ATOM 639 C CA . ARG A 1 81 ? 25.688 2.898 2.508 1 98 81 ARG A CA 1
ATOM 640 C C . ARG A 1 81 ? 25.844 3.869 1.342 1 98 81 ARG A C 1
ATOM 642 O O . ARG A 1 81 ? 24.891 4.527 0.941 1 98 81 ARG A O 1
ATOM 649 N N . GLU A 1 82 ? 27.016 3.965 0.73 1 98.19 82 GLU A N 1
ATOM 650 C CA . GLU A 1 82 ? 27.281 4.883 -0.372 1 98.19 82 GLU A CA 1
ATOM 651 C C . GLU A 1 82 ? 26.438 4.531 -1.597 1 98.19 82 GLU A C 1
ATOM 653 O O . GLU A 1 82 ? 25.891 5.418 -2.25 1 98.19 82 GLU A O 1
ATOM 658 N N . GLU A 1 83 ? 26.422 3.318 -1.858 1 98.31 83 GLU A N 1
ATOM 659 C CA . GLU A 1 83 ? 25.609 2.881 -2.988 1 98.31 83 GLU A CA 1
ATOM 660 C C . GLU A 1 83 ? 24.125 3.121 -2.727 1 98.31 83 GLU A C 1
ATOM 662 O O . GLU A 1 83 ? 23.391 3.539 -3.623 1 98.31 83 GLU A O 1
ATOM 667 N N . ALA A 1 84 ? 23.734 2.836 -1.511 1 98.44 84 ALA A N 1
ATOM 668 C CA . ALA A 1 84 ? 22.344 3.102 -1.141 1 98.44 84 ALA A CA 1
ATOM 669 C C . ALA A 1 84 ? 22 4.574 -1.33 1 98.44 84 ALA A C 1
ATOM 671 O O . ALA A 1 84 ? 20.938 4.906 -1.881 1 98.44 84 ALA A O 1
ATOM 672 N N . PHE A 1 85 ? 22.891 5.438 -0.863 1 98.62 85 PHE A N 1
ATOM 673 C CA . PHE A 1 85 ? 22.703 6.871 -1.034 1 98.62 85 PHE A CA 1
ATOM 674 C C . PHE A 1 85 ? 22.578 7.23 -2.51 1 98.62 85 PHE A C 1
ATOM 676 O O . PHE A 1 85 ? 21.688 7.988 -2.896 1 98.62 85 PHE A O 1
ATOM 683 N N . SER A 1 86 ? 23.438 6.695 -3.303 1 98.44 86 SER A N 1
ATOM 684 C CA . SER A 1 86 ? 23.422 6.965 -4.738 1 98.44 86 SER A CA 1
ATOM 685 C C . SER A 1 86 ? 22.125 6.504 -5.379 1 98.44 86 SER A C 1
ATOM 687 O O . SER A 1 86 ? 21.562 7.191 -6.238 1 98.44 86 SER A O 1
ATOM 689 N N . PHE A 1 87 ? 21.656 5.293 -5.008 1 98.62 87 PHE A N 1
ATOM 690 C CA . PHE A 1 87 ? 20.375 4.789 -5.504 1 98.62 87 PHE A CA 1
ATOM 691 C C . PHE A 1 87 ? 19.266 5.785 -5.219 1 98.62 87 PHE A C 1
ATOM 693 O O . PHE A 1 87 ? 18.578 6.23 -6.141 1 98.62 87 PHE A O 1
ATOM 700 N N . LEU A 1 88 ? 19.141 6.16 -3.951 1 98.62 88 LEU A N 1
ATOM 701 C CA . LEU A 1 88 ? 18.031 7.004 -3.51 1 98.62 88 LEU A CA 1
ATOM 702 C C . LEU A 1 88 ? 18.125 8.391 -4.145 1 98.62 88 LEU A C 1
ATOM 704 O O . LEU A 1 88 ? 17.109 8.969 -4.512 1 98.62 88 LEU A O 1
ATOM 708 N N . LYS A 1 89 ? 19.344 8.898 -4.285 1 98.62 89 LYS A N 1
ATOM 709 C CA . LYS A 1 89 ? 19.531 10.188 -4.938 1 98.62 89 LYS A CA 1
ATOM 710 C C . LYS A 1 89 ? 19.094 10.133 -6.398 1 98.62 89 LYS A C 1
ATOM 712 O O . LYS A 1 89 ? 18.469 11.062 -6.898 1 98.62 89 LYS A O 1
ATOM 717 N N . THR A 1 90 ? 19.453 9.086 -7.059 1 98.62 90 THR A N 1
ATOM 718 C CA . THR A 1 90 ? 19.094 8.914 -8.461 1 98.62 90 THR A CA 1
ATOM 719 C C . THR A 1 90 ? 17.578 8.797 -8.625 1 98.62 90 THR A C 1
ATOM 721 O O . THR A 1 90 ? 17 9.352 -9.562 1 98.62 90 THR A O 1
ATOM 724 N N . LEU A 1 91 ? 16.922 8.094 -7.715 1 98.62 91 LEU A N 1
ATOM 725 C CA . LEU A 1 91 ? 15.484 7.836 -7.793 1 98.62 91 LEU A CA 1
ATOM 726 C C . LEU A 1 91 ? 14.688 9.047 -7.312 1 98.62 91 LEU A C 1
ATOM 728 O O . LEU A 1 91 ? 13.484 9.141 -7.566 1 98.62 91 LEU A O 1
ATOM 732 N N . SER A 1 92 ? 15.344 9.977 -6.664 1 98.56 92 SER A N 1
ATOM 733 C CA . SER A 1 92 ? 14.711 11.172 -6.113 1 98.56 92 SER A CA 1
ATOM 734 C C . SER A 1 92 ? 13.984 11.961 -7.199 1 98.56 92 SER A C 1
ATOM 736 O O . SER A 1 92 ? 14.562 12.258 -8.25 1 98.56 92 SER A O 1
ATOM 738 N N . GLY A 1 93 ? 12.742 12.203 -6.93 1 98.31 93 GLY A N 1
ATOM 739 C CA . GLY A 1 93 ? 11.938 13.016 -7.836 1 98.31 93 GLY A CA 1
ATOM 740 C C . GLY A 1 93 ? 11.555 12.281 -9.109 1 98.31 93 GLY A C 1
ATOM 741 O O . GLY A 1 93 ? 10.883 12.844 -9.977 1 98.31 93 GLY A O 1
ATOM 742 N N . GLN A 1 94 ? 11.844 11.031 -9.227 1 98.69 94 GLN A N 1
ATOM 743 C CA . GLN A 1 94 ? 11.625 10.281 -10.461 1 98.69 94 GLN A CA 1
ATOM 744 C C . GLN A 1 94 ? 10.477 9.281 -10.297 1 98.69 94 GLN A C 1
ATOM 746 O O . GLN A 1 94 ? 10.062 8.977 -9.18 1 98.69 94 GLN A O 1
ATOM 751 N N . ILE A 1 95 ? 9.914 8.93 -11.375 1 98.81 95 ILE A N 1
ATOM 752 C CA . ILE A 1 95 ? 9.062 7.742 -11.453 1 98.81 95 ILE A CA 1
ATOM 753 C C . ILE A 1 95 ? 9.898 6.547 -11.914 1 98.81 95 ILE A C 1
ATOM 755 O O . ILE A 1 95 ? 10.547 6.605 -12.961 1 98.81 95 ILE A O 1
ATOM 759 N N . HIS A 1 96 ? 9.953 5.527 -11.164 1 98.88 96 HIS A N 1
ATOM 760 C CA . HIS A 1 96 ? 10.656 4.305 -11.531 1 98.88 96 HIS A CA 1
ATOM 761 C C . HIS A 1 96 ? 9.719 3.1 -11.484 1 98.88 96 HIS A C 1
ATOM 763 O O . HIS A 1 96 ? 8.617 3.184 -10.945 1 98.88 96 HIS A O 1
ATOM 769 N N . ARG A 1 97 ? 10.164 2.006 -12.062 1 98.69 97 ARG A N 1
ATOM 770 C CA . ARG A 1 97 ? 9.359 0.792 -12.117 1 98.69 97 ARG A CA 1
ATOM 771 C C . ARG A 1 97 ? 9.844 -0.236 -11.102 1 98.69 97 ARG A C 1
ATOM 773 O O . ARG A 1 97 ? 11.039 -0.36 -10.859 1 98.69 97 ARG A O 1
ATOM 780 N N . VAL A 1 98 ? 8.969 -0.844 -10.492 1 98.69 98 VAL A N 1
ATOM 781 C CA . VAL A 1 98 ? 9.234 -2.057 -9.727 1 98.69 98 VAL A CA 1
ATOM 782 C C . VAL A 1 98 ? 8.594 -3.256 -10.422 1 98.69 98 VAL A C 1
ATOM 784 O O . VAL A 1 98 ? 7.387 -3.277 -10.656 1 98.69 98 VAL A O 1
ATOM 787 N N . ILE A 1 99 ? 9.367 -4.215 -10.773 1 98.25 99 ILE A N 1
ATOM 788 C CA . ILE A 1 99 ? 8.938 -5.375 -11.555 1 98.25 99 ILE A CA 1
ATOM 789 C C . ILE A 1 99 ? 9.07 -6.637 -10.703 1 98.25 99 ILE A C 1
ATOM 791 O O . ILE A 1 99 ? 10.164 -6.965 -10.234 1 98.25 99 ILE A O 1
ATOM 795 N N . THR A 1 100 ? 8.023 -7.281 -10.484 1 98.06 100 THR A N 1
ATOM 796 C CA . THR A 1 100 ? 8.023 -8.57 -9.805 1 98.06 100 THR A CA 1
ATOM 797 C C . THR A 1 100 ? 7.496 -9.664 -10.734 1 98.06 100 THR A C 1
ATOM 799 O O . THR A 1 100 ? 6.398 -9.547 -11.289 1 98.06 100 THR A O 1
ATOM 802 N N . ALA A 1 101 ? 8.289 -10.648 -10.953 1 98.25 101 ALA A N 1
ATOM 803 C CA . ALA A 1 101 ? 7.859 -11.836 -11.695 1 98.25 101 ALA A CA 1
ATOM 804 C C . ALA A 1 101 ? 7.75 -13.047 -10.773 1 98.25 101 ALA A C 1
ATOM 806 O O . ALA A 1 101 ? 8.555 -13.211 -9.859 1 98.25 101 ALA A O 1
ATOM 807 N N . TYR A 1 102 ? 6.719 -13.859 -11.016 1 98.62 102 TYR A N 1
ATOM 808 C CA . TYR A 1 102 ? 6.629 -15.078 -10.234 1 98.62 102 TYR A CA 1
ATOM 809 C C . TYR A 1 102 ? 6.211 -16.266 -11.102 1 98.62 102 TYR A C 1
ATOM 811 O O . TYR A 1 102 ? 5.625 -16.078 -12.172 1 98.62 102 TYR A O 1
ATOM 819 N N . VAL A 1 103 ? 6.602 -17.391 -10.695 1 98.56 103 VAL A N 1
ATOM 820 C CA . VAL A 1 103 ? 6.254 -18.656 -11.328 1 98.56 103 VAL A CA 1
ATOM 821 C C . VAL A 1 103 ? 5.719 -19.625 -10.281 1 98.56 103 VAL A C 1
ATOM 823 O O . VAL A 1 103 ? 6.238 -19.688 -9.164 1 98.56 103 VAL A O 1
ATOM 826 N N . PHE A 1 104 ? 4.652 -20.25 -10.555 1 98.69 104 PHE A N 1
ATOM 827 C CA . PHE A 1 104 ? 3.977 -21.234 -9.719 1 98.69 104 PHE A CA 1
ATOM 828 C C . PHE A 1 104 ? 3.738 -22.531 -10.484 1 98.69 104 PHE A C 1
ATOM 830 O O . PHE A 1 104 ? 3.18 -22.516 -11.586 1 98.69 104 PHE A O 1
ATOM 837 N N . LYS A 1 105 ? 4.215 -23.625 -9.844 1 98.19 105 LYS A N 1
ATOM 838 C CA . LYS A 1 105 ? 4.23 -24.859 -10.625 1 98.19 105 LYS A CA 1
ATOM 839 C C . LYS A 1 105 ? 3.93 -26.062 -9.75 1 98.19 105 LYS A C 1
ATOM 841 O O . LYS A 1 105 ? 4.32 -26.109 -8.578 1 98.19 105 LYS A O 1
ATOM 846 N N . ASN A 1 106 ? 3.184 -26.922 -10.227 1 97.94 106 ASN A N 1
ATOM 847 C CA . ASN A 1 106 ? 3.039 -28.312 -9.781 1 97.94 106 ASN A CA 1
ATOM 848 C C . ASN A 1 106 ? 3.148 -29.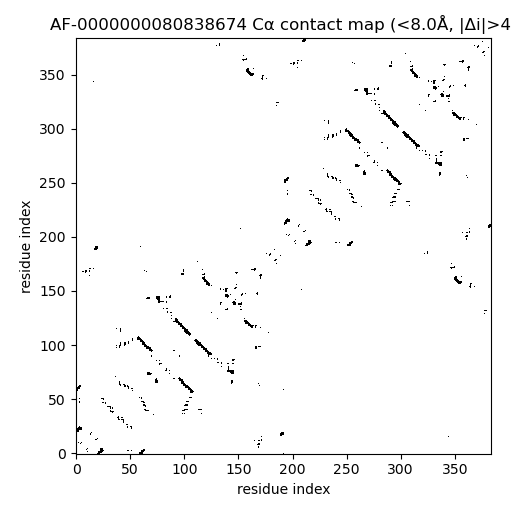281 -10.945 1 97.94 106 ASN A C 1
ATOM 850 O O . ASN A 1 106 ? 2.271 -29.328 -11.812 1 97.94 106 ASN A O 1
ATOM 854 N N . ILE A 1 107 ? 4.184 -30.078 -10.977 1 97.5 107 ILE A N 1
ATOM 855 C CA . ILE A 1 107 ? 4.488 -30.938 -12.117 1 97.5 107 ILE A CA 1
ATOM 856 C C . ILE A 1 107 ? 3.436 -32.031 -12.242 1 97.5 107 ILE A C 1
ATOM 858 O O . ILE A 1 107 ? 2.871 -32.25 -13.312 1 97.5 107 ILE A O 1
ATOM 862 N N . SER A 1 108 ? 3.109 -32.656 -11.195 1 97.44 108 SER A N 1
ATOM 863 C CA . SER A 1 108 ? 2.191 -33.781 -11.211 1 97.44 108 SER A CA 1
ATOM 864 C C . SER A 1 108 ? 0.79 -33.344 -11.633 1 97.44 108 SER A C 1
ATOM 866 O O . SER A 1 108 ? 0.067 -34.125 -12.273 1 97.44 108 SER A O 1
ATOM 868 N N . LYS A 1 109 ? 0.385 -32.156 -11.281 1 96.75 109 LYS A N 1
ATOM 869 C CA . LYS A 1 109 ? -0.948 -31.656 -11.602 1 96.75 109 LYS A CA 1
ATOM 870 C C . LYS A 1 109 ? -0.942 -30.891 -12.922 1 96.75 109 LYS A C 1
ATOM 872 O O . LYS A 1 109 ? -1.98 -30.391 -13.367 1 96.75 109 LYS A O 1
ATOM 877 N N . ASN A 1 110 ? 0.234 -30.766 -13.5 1 97.19 110 ASN A N 1
ATOM 878 C CA . ASN A 1 110 ? 0.407 -30.031 -14.75 1 97.19 110 ASN A CA 1
ATOM 879 C C . ASN A 1 110 ? -0.083 -28.594 -14.641 1 97.19 110 ASN A C 1
ATOM 881 O O . ASN A 1 110 ? -0.842 -28.125 -15.492 1 97.19 110 ASN A O 1
ATOM 885 N N . ILE A 1 111 ? 0.241 -27.938 -13.586 1 97.56 111 ILE A N 1
ATOM 886 C CA . ILE A 1 111 ? -0.087 -26.547 -13.344 1 97.56 111 ILE A CA 1
ATOM 887 C C . ILE A 1 111 ? 1.161 -25.688 -13.523 1 97.56 111 ILE A C 1
ATOM 889 O O . ILE A 1 111 ? 2.246 -26.047 -13.062 1 97.56 111 ILE A O 1
ATOM 893 N N . LEU A 1 112 ? 1.049 -24.656 -14.289 1 98.25 112 LEU A N 1
ATOM 894 C CA . LEU A 1 112 ? 2.107 -23.672 -14.484 1 98.25 112 LEU A CA 1
ATOM 895 C C . LEU A 1 112 ? 1.524 -22.266 -14.648 1 9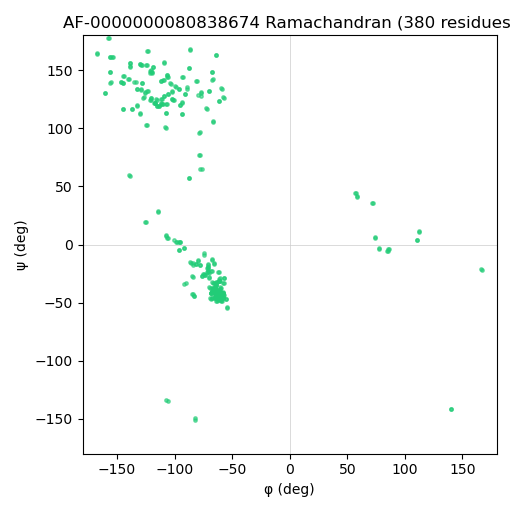8.25 112 LEU A C 1
ATOM 897 O O . LEU A 1 112 ? 0.692 -22.031 -15.523 1 98.25 112 LEU A O 1
ATOM 901 N N . ILE A 1 113 ? 1.843 -21.391 -13.727 1 98.44 113 ILE A N 1
ATOM 902 C CA . ILE A 1 113 ? 1.499 -19.969 -13.828 1 98.44 113 ILE A CA 1
ATOM 903 C C . ILE A 1 113 ? 2.773 -19.141 -13.922 1 98.44 113 ILE A C 1
ATOM 905 O O . ILE A 1 113 ? 3.697 -19.312 -13.117 1 98.44 113 ILE A O 1
ATOM 909 N N . LYS A 1 114 ? 2.945 -18.344 -14.891 1 98.62 114 LYS A N 1
ATOM 910 C CA . LYS A 1 114 ? 4.008 -17.344 -15.055 1 98.62 114 LYS A CA 1
ATOM 911 C C . LYS A 1 114 ? 3.436 -15.938 -15.188 1 98.62 114 LYS A C 1
ATOM 913 O O . LYS A 1 114 ? 2.561 -15.695 -16.016 1 98.62 114 LYS A O 1
ATOM 918 N N . GLU A 1 115 ? 3.838 -15.047 -14.367 1 98.62 115 GLU A N 1
ATOM 919 C CA . GLU A 1 115 ? 3.291 -13.695 -14.383 1 98.62 115 GLU A CA 1
ATOM 920 C C . GLU A 1 115 ? 4.383 -12.656 -14.156 1 98.62 115 GLU A C 1
ATOM 922 O O . GLU A 1 115 ? 5.379 -12.93 -13.477 1 98.62 115 GLU A O 1
ATOM 927 N N . ILE A 1 116 ? 4.27 -11.531 -14.852 1 98.62 116 ILE A N 1
ATOM 928 C CA . ILE A 1 116 ? 5.062 -10.336 -14.617 1 98.62 116 ILE A CA 1
ATOM 929 C C . ILE A 1 116 ? 4.148 -9.18 -14.203 1 98.62 116 ILE A C 1
ATOM 931 O O . ILE A 1 116 ? 3.178 -8.875 -14.906 1 98.62 116 ILE A O 1
ATOM 935 N N . VAL A 1 117 ? 4.355 -8.594 -13.039 1 98.69 117 VAL A N 1
ATOM 936 C CA . VAL A 1 117 ? 3.594 -7.445 -12.555 1 98.69 117 VAL A CA 1
ATOM 937 C C . VAL A 1 117 ? 4.504 -6.227 -12.461 1 98.69 117 VAL A C 1
ATOM 939 O O . VAL A 1 117 ? 5.508 -6.25 -11.742 1 98.69 117 VAL A O 1
ATOM 942 N N . VAL A 1 118 ? 4.184 -5.195 -13.203 1 98.62 118 VAL A N 1
ATOM 943 C CA . VAL A 1 118 ? 4.965 -3.963 -13.211 1 98.62 118 VAL A CA 1
ATOM 944 C C . VAL A 1 118 ? 4.188 -2.85 -12.516 1 98.62 118 VAL A C 1
ATOM 946 O O . VAL A 1 118 ? 3.012 -2.627 -12.812 1 98.62 118 VAL A O 1
ATOM 949 N N . SER A 1 119 ? 4.777 -2.197 -11.57 1 98.75 119 SER A N 1
ATOM 950 C CA . SER A 1 119 ? 4.223 -1.041 -10.875 1 98.75 119 SER A CA 1
ATOM 951 C C . SER A 1 119 ? 5.156 0.16 -10.961 1 98.75 119 SER A C 1
ATOM 953 O O . SER A 1 119 ? 6.371 -0.001 -11.109 1 98.75 119 SER A O 1
ATOM 955 N N . GLU A 1 120 ? 4.602 1.31 -10.852 1 98.88 120 GLU A N 1
ATOM 956 C CA . GLU A 1 120 ? 5.371 2.551 -10.859 1 98.88 120 GLU A CA 1
ATOM 957 C C . GLU A 1 120 ? 5.34 3.23 -9.492 1 98.88 120 GLU A C 1
ATOM 959 O O . GLU A 1 120 ? 4.305 3.242 -8.82 1 98.88 120 GLU A O 1
ATOM 964 N N . VAL A 1 121 ? 6.457 3.771 -9.125 1 98.88 121 VAL A N 1
ATOM 965 C CA . VAL A 1 121 ? 6.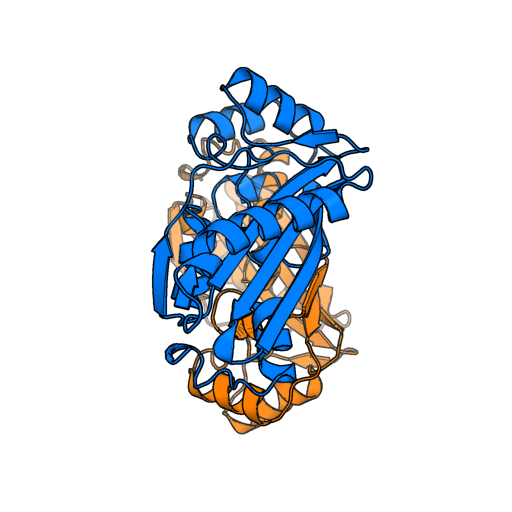594 4.508 -7.875 1 98.88 121 VAL A CA 1
ATOM 966 C C . VAL A 1 121 ? 7.156 5.898 -8.148 1 98.88 121 VAL A C 1
ATOM 968 O O . VAL A 1 121 ? 8.148 6.043 -8.875 1 98.88 121 VAL A O 1
ATOM 971 N N . LYS A 1 122 ? 6.543 6.875 -7.621 1 98.94 122 LYS A N 1
ATOM 972 C CA . LYS A 1 122 ? 7.051 8.242 -7.68 1 98.94 122 LYS A CA 1
ATOM 973 C C . LYS A 1 122 ? 7.605 8.68 -6.328 1 98.94 122 LYS A C 1
ATOM 975 O O . LYS A 1 122 ? 6.887 8.664 -5.324 1 98.94 122 LYS A O 1
ATOM 980 N N . PHE A 1 123 ? 8.867 9.023 -6.344 1 98.69 123 PHE A N 1
ATOM 981 C CA . PHE A 1 123 ? 9.453 9.586 -5.137 1 98.69 123 PHE A CA 1
ATOM 982 C C . PHE A 1 123 ? 9.258 11.094 -5.094 1 98.69 123 PHE A C 1
ATOM 984 O O . PHE A 1 123 ? 9.172 11.75 -6.137 1 98.69 123 PHE A O 1
ATOM 991 N N . PHE A 1 124 ? 9.211 11.625 -3.885 1 98 124 PHE A N 1
ATOM 992 C CA . PHE A 1 124 ? 9.391 13.062 -3.703 1 98 124 PHE A CA 1
ATOM 993 C C . PHE A 1 124 ? 10.781 13.492 -4.129 1 98 124 PHE A C 1
ATOM 995 O O . PHE A 1 124 ? 11.648 12.656 -4.395 1 98 124 PHE A O 1
ATOM 1002 N N . ASP A 1 125 ? 10.922 14.867 -4.352 1 97.5 125 ASP A N 1
ATOM 1003 C CA . ASP A 1 125 ? 12.281 15.406 -4.383 1 97.5 125 ASP A CA 1
ATOM 1004 C C . ASP A 1 125 ? 12.945 15.305 -3.012 1 97.5 125 ASP A C 1
ATOM 1006 O O . ASP A 1 125 ? 12.586 16.047 -2.088 1 97.5 125 ASP A O 1
ATOM 1010 N N . LEU A 1 126 ? 13.836 14.383 -2.91 1 96.19 126 LEU A N 1
ATOM 1011 C CA . LEU A 1 126 ? 14.43 14.07 -1.613 1 96.19 126 LEU A CA 1
ATOM 1012 C C . LEU A 1 126 ? 15.68 14.898 -1.367 1 96.19 126 LEU A C 1
ATOM 1014 O O . LEU A 1 126 ? 16.547 14.992 -2.234 1 96.19 126 LEU A O 1
ATOM 1018 N N . ASP A 1 127 ? 15.742 15.492 -0.28 1 94.25 127 ASP A N 1
ATOM 1019 C CA . ASP A 1 127 ? 16.984 16.156 0.107 1 94.25 127 ASP A CA 1
ATOM 1020 C C . ASP A 1 127 ? 17.922 15.188 0.815 1 94.25 127 ASP A C 1
ATOM 1022 O O . ASP A 1 127 ? 17.531 14.078 1.188 1 94.25 127 ASP A O 1
ATOM 1026 N N . ASP A 1 128 ? 19.141 15.578 0.991 1 96.12 128 ASP A N 1
ATOM 1027 C CA . ASP A 1 128 ? 20.172 14.711 1.574 1 96.12 128 ASP A CA 1
ATOM 1028 C C . ASP A 1 128 ? 19.828 14.352 3.016 1 96.12 128 ASP A C 1
ATOM 1030 O O . ASP A 1 128 ? 20.125 13.242 3.475 1 96.12 128 ASP A O 1
ATOM 1034 N N . GLU A 1 129 ? 19.25 15.211 3.691 1 94.5 129 GLU A N 1
ATOM 1035 C CA . GLU A 1 129 ? 18.891 14.961 5.086 1 94.5 129 GLU A CA 1
ATOM 1036 C C . GLU A 1 129 ? 17.891 13.82 5.199 1 94.5 129 GLU A C 1
ATOM 1038 O O . GLU A 1 129 ? 18.047 12.93 6.039 1 94.5 129 GLU A O 1
ATOM 1043 N N . THR A 1 130 ? 16.906 13.867 4.395 1 94.38 130 THR A N 1
ATOM 1044 C CA . THR A 1 130 ? 15.906 12.812 4.379 1 94.38 130 THR A CA 1
ATOM 1045 C C . THR A 1 130 ? 16.531 11.477 3.986 1 94.38 130 THR A C 1
ATOM 1047 O O . THR A 1 130 ? 16.266 10.453 4.625 1 94.38 130 THR A O 1
ATOM 1050 N N . ILE A 1 131 ? 17.344 11.508 2.973 1 97.25 131 ILE A N 1
ATOM 1051 C CA . ILE A 1 131 ? 18 10.289 2.506 1 97.25 131 ILE A CA 1
ATOM 1052 C C . ILE A 1 131 ? 18.875 9.719 3.621 1 97.25 131 ILE A C 1
ATOM 1054 O O . ILE A 1 131 ? 18.812 8.516 3.912 1 97.25 131 ILE A O 1
ATOM 1058 N N . ASN A 1 132 ? 19.625 10.578 4.266 1 97.31 132 ASN A N 1
ATOM 1059 C CA . ASN A 1 132 ? 20.5 10.117 5.332 1 97.31 132 ASN A CA 1
ATOM 1060 C C . ASN A 1 132 ? 19.719 9.594 6.531 1 97.31 132 ASN A C 1
ATOM 1062 O O . ASN A 1 132 ? 20.109 8.617 7.16 1 97.31 132 ASN A O 1
ATOM 1066 N N . TRP A 1 133 ? 18.688 10.258 6.836 1 95.38 133 TRP A N 1
ATOM 1067 C CA . TRP A 1 133 ? 17.812 9.766 7.898 1 95.38 133 TRP A CA 1
ATOM 1068 C C . TRP A 1 133 ? 17.344 8.344 7.605 1 95.38 133 TRP A C 1
ATOM 1070 O O . TRP A 1 133 ? 17.391 7.477 8.484 1 95.38 133 TRP A O 1
ATOM 1080 N N . TYR A 1 134 ? 16.906 8.125 6.41 1 97 134 TYR A N 1
ATOM 1081 C CA . TYR A 1 134 ? 16.406 6.805 6.027 1 97 134 TYR A CA 1
ATOM 1082 C C . TYR A 1 134 ? 17.516 5.766 6.07 1 97 134 TYR A C 1
ATOM 1084 O O . TYR A 1 134 ? 17.312 4.645 6.547 1 97 134 TYR A O 1
ATOM 1092 N N . LEU A 1 135 ? 18.672 6.156 5.609 1 97.88 135 LEU A N 1
ATOM 1093 C CA . LEU A 1 135 ? 19.797 5.242 5.633 1 97.88 135 LEU A CA 1
ATOM 1094 C C . LEU A 1 135 ? 20.141 4.828 7.059 1 97.88 135 LEU A C 1
ATOM 1096 O O . LEU A 1 135 ? 20.531 3.686 7.301 1 97.88 135 LEU A O 1
ATOM 1100 N N . ASP A 1 136 ? 19.922 5.676 8 1 96.81 136 ASP A N 1
ATOM 1101 C CA . ASP A 1 136 ? 20.25 5.441 9.406 1 96.81 136 ASP A CA 1
ATOM 1102 C C . ASP A 1 136 ? 19.312 4.402 10.016 1 96.81 136 ASP A C 1
ATOM 1104 O O . ASP A 1 136 ? 19.609 3.828 11.062 1 96.81 136 ASP A O 1
ATOM 1108 N N . THR A 1 137 ? 18.219 4.141 9.383 1 95.25 137 THR A N 1
ATOM 1109 C CA . THR A 1 137 ? 17.266 3.164 9.914 1 95.25 137 THR A CA 1
ATOM 1110 C C . THR A 1 137 ? 17.781 1.743 9.688 1 95.25 137 THR A C 1
ATOM 1112 O O . THR A 1 137 ? 17.312 0.801 10.328 1 95.25 137 THR A O 1
ATOM 1115 N N . GLY A 1 138 ? 18.656 1.518 8.648 1 96.19 138 GLY A N 1
ATOM 1116 C CA . GLY A 1 138 ? 19.141 0.197 8.281 1 96.19 138 GLY A CA 1
ATOM 1117 C C . GLY A 1 138 ? 18.203 -0.534 7.332 1 96.19 138 GLY A C 1
ATOM 1118 O O . GLY A 1 138 ? 18.562 -1.564 6.762 1 96.19 138 GLY A O 1
ATOM 1119 N N . GLU A 1 139 ? 17.094 -0.035 6.996 1 95.19 139 GLU A N 1
ATOM 1120 C CA . GLU A 1 139 ? 16.047 -0.685 6.207 1 95.19 139 GLU A CA 1
ATOM 1121 C C . GLU A 1 139 ? 16.484 -0.842 4.75 1 95.19 139 GLU A C 1
ATOM 1123 O O . GLU A 1 139 ? 16.109 -1.817 4.09 1 95.19 139 GLU A O 1
ATOM 1128 N N . PRO A 1 140 ? 17.297 -0.052 4.164 1 95.31 140 PRO A N 1
ATOM 1129 C CA . PRO A 1 140 ? 17.594 -0.042 2.73 1 95.31 140 PRO A CA 1
ATOM 1130 C C . PRO A 1 140 ? 18.406 -1.249 2.289 1 95.31 140 PRO A C 1
ATOM 1132 O O . PRO A 1 140 ? 18.391 -1.622 1.113 1 95.31 140 PRO A O 1
ATOM 1135 N N . PHE A 1 141 ? 19.094 -1.904 3.15 1 93.62 141 PHE A N 1
ATOM 1136 C CA . PHE A 1 141 ? 20.266 -2.67 2.738 1 93.62 141 PHE A CA 1
ATOM 1137 C C . PHE A 1 141 ? 19.859 -4.066 2.275 1 93.62 141 PHE A C 1
ATOM 1139 O O . PHE A 1 141 ? 20.625 -4.738 1.581 1 93.62 141 PHE A O 1
ATOM 1146 N N . ASP A 1 142 ? 18.781 -4.617 2.48 1 90.5 142 ASP A N 1
ATOM 1147 C CA . ASP A 1 142 ? 18.359 -5.926 1.986 1 90.5 142 ASP A CA 1
ATOM 1148 C C . ASP A 1 142 ? 17.203 -5.797 1.003 1 90.5 142 ASP A C 1
ATOM 1150 O O . ASP A 1 142 ? 16.391 -6.711 0.87 1 90.5 142 ASP A O 1
ATOM 1154 N N . LYS A 1 143 ? 17.141 -4.617 0.298 1 93.25 143 LYS A N 1
ATOM 1155 C CA . LYS A 1 143 ? 16.016 -4.332 -0.583 1 93.25 143 LYS A CA 1
ATOM 1156 C C . LYS A 1 143 ? 16.484 -3.793 -1.929 1 93.25 143 LYS A C 1
ATOM 1158 O O . LYS A 1 143 ? 17.406 -2.977 -1.984 1 93.25 143 LYS A O 1
ATOM 1163 N N . ALA A 1 144 ? 15.812 -4.258 -2.965 1 93.75 144 ALA A N 1
ATOM 1164 C CA . ALA A 1 144 ? 16.047 -3.686 -4.289 1 93.75 144 ALA A CA 1
ATOM 1165 C C . ALA A 1 144 ? 15.75 -2.189 -4.297 1 93.75 144 ALA A C 1
ATOM 1167 O O . ALA A 1 144 ? 14.75 -1.746 -3.723 1 93.75 144 ALA A O 1
ATOM 1168 N N . GLY A 1 145 ? 16.656 -1.404 -4.895 1 96.75 145 GLY A N 1
ATOM 1169 C CA . GLY A 1 145 ? 16.453 0.03 -5.004 1 96.75 145 GLY A CA 1
ATOM 1170 C C . GLY A 1 145 ? 16.734 0.776 -3.713 1 96.75 145 GLY A C 1
ATOM 1171 O O . GLY A 1 145 ? 16.578 1.998 -3.652 1 96.75 145 GLY A O 1
ATOM 1172 N N . ALA A 1 146 ? 17.047 0.02 -2.648 1 97.62 146 ALA A N 1
ATOM 1173 C CA . ALA A 1 146 ? 17.438 0.568 -1.353 1 97.62 146 ALA A CA 1
ATOM 1174 C C . ALA A 1 146 ? 16.234 1.181 -0.631 1 97.62 146 ALA A C 1
ATOM 1176 O O . ALA A 1 146 ? 16.375 2.201 0.049 1 97.62 146 ALA A O 1
ATOM 1177 N N . TYR A 1 147 ? 15.094 0.603 -0.783 1 98 147 TYR A N 1
ATOM 1178 C CA . TYR A 1 147 ? 13.984 1.117 0.013 1 98 147 TYR A CA 1
ATOM 1179 C C . TYR A 1 147 ? 12.914 0.053 0.205 1 98 147 TYR A C 1
ATOM 1181 O O . TYR A 1 147 ? 12.766 -0.846 -0.626 1 98 147 TYR A O 1
ATOM 1189 N N . GLY A 1 148 ? 12.25 0.094 1.296 1 96.19 148 GLY A N 1
ATOM 1190 C CA . GLY A 1 148 ? 11.047 -0.66 1.595 1 96.19 148 GLY A CA 1
ATOM 1191 C C . GLY A 1 148 ? 9.812 0.212 1.707 1 96.19 148 GLY A C 1
ATOM 1192 O O . GLY A 1 148 ? 9.742 1.091 2.568 1 96.19 148 GLY A O 1
ATOM 1193 N N . ILE A 1 149 ? 8.82 -0.049 0.906 1 95.88 149 ILE A N 1
ATOM 1194 C CA . ILE A 1 149 ? 7.664 0.833 0.808 1 95.88 149 ILE A CA 1
ATOM 1195 C C . ILE A 1 149 ? 6.789 0.678 2.049 1 95.88 149 ILE A C 1
ATOM 1197 O O . ILE A 1 149 ? 6.004 1.569 2.377 1 95.88 149 ILE A O 1
ATOM 1201 N N . GLN A 1 150 ? 6.809 -0.492 2.74 1 91.62 150 GLN A N 1
ATOM 1202 C CA . GLN A 1 150 ? 5.938 -0.795 3.871 1 91.62 150 GLN A CA 1
ATOM 1203 C C . GLN A 1 150 ? 6.516 -0.239 5.172 1 91.62 150 GLN A C 1
ATOM 1205 O O . GLN A 1 150 ? 5.809 -0.138 6.176 1 91.62 150 GLN A O 1
ATOM 1210 N N . GLY A 1 151 ? 7.75 0.098 5.262 1 92.38 151 GLY A N 1
ATOM 1211 C CA . GLY A 1 151 ? 8.414 0.588 6.461 1 92.38 151 GLY A CA 1
ATOM 1212 C C . GLY A 1 151 ? 8.688 2.078 6.422 1 92.38 151 GLY A C 1
ATOM 1213 O O . GLY A 1 151 ? 7.797 2.875 6.125 1 92.38 151 GLY A O 1
ATOM 1214 N N . TYR A 1 152 ? 9.898 2.389 6.824 1 94.38 152 TYR A N 1
ATOM 1215 C CA . TYR A 1 152 ? 10.297 3.791 6.855 1 94.38 152 TYR A CA 1
ATOM 1216 C C . TYR A 1 152 ? 10.391 4.367 5.449 1 94.38 152 TYR A C 1
ATOM 1218 O O . TYR A 1 152 ? 10.211 5.57 5.25 1 94.38 152 TYR A O 1
ATOM 1226 N N . GLY A 1 153 ? 10.57 3.484 4.473 1 96.38 153 GLY A N 1
ATOM 1227 C CA . GLY A 1 153 ? 10.711 3.934 3.098 1 96.38 153 GLY A CA 1
ATOM 1228 C C . GLY A 1 153 ? 9.461 4.582 2.545 1 96.38 153 GLY A C 1
ATOM 1229 O O . GLY A 1 153 ? 9.508 5.262 1.518 1 96.38 153 GLY A O 1
ATOM 1230 N N . ARG A 1 154 ? 8.344 4.352 3.254 1 95.62 154 ARG A N 1
ATOM 1231 C CA . ARG A 1 154 ? 7.082 4.938 2.82 1 95.62 154 ARG A CA 1
ATOM 1232 C C . ARG A 1 154 ? 7.188 6.457 2.727 1 95.62 154 ARG A C 1
ATOM 1234 O O . ARG A 1 154 ? 6.512 7.082 1.906 1 95.62 154 ARG A O 1
ATOM 1241 N N . ILE A 1 155 ? 8 7.094 3.479 1 93.5 155 ILE A N 1
ATOM 1242 C CA . ILE A 1 155 ? 8.086 8.547 3.566 1 93.5 155 ILE A CA 1
ATOM 1243 C C . ILE A 1 155 ? 8.703 9.102 2.283 1 93.5 155 ILE A C 1
ATOM 1245 O O . ILE A 1 155 ? 8.602 10.305 2.012 1 93.5 155 ILE A O 1
ATOM 1249 N N . LEU A 1 156 ? 9.383 8.266 1.535 1 97.25 156 LEU A N 1
ATOM 1250 C CA . LEU A 1 156 ? 10.047 8.68 0.303 1 97.25 156 LEU A CA 1
ATOM 1251 C C . LEU A 1 156 ? 9.055 8.742 -0.854 1 97.25 156 LEU A C 1
ATOM 1253 O O . LEU A 1 156 ? 9.336 9.359 -1.886 1 97.25 156 LEU A O 1
ATOM 1257 N N . VAL A 1 157 ? 7.891 8.125 -0.703 1 98.44 157 VAL A N 1
ATOM 1258 C CA . VAL A 1 157 ? 7.004 7.805 -1.819 1 98.44 157 VAL A CA 1
ATOM 1259 C C . VAL A 1 157 ? 5.867 8.82 -1.882 1 98.44 157 VAL A C 1
ATOM 1261 O O . VAL A 1 157 ? 5.133 9 -0.906 1 98.44 157 VAL A O 1
ATOM 1264 N N . GLU A 1 158 ? 5.707 9.438 -2.971 1 98.25 158 GLU A N 1
ATOM 1265 C CA . GLU A 1 158 ? 4.617 10.367 -3.221 1 98.25 158 GLU A CA 1
ATOM 1266 C C . GLU A 1 158 ? 3.348 9.633 -3.648 1 98.25 158 GLU A C 1
ATOM 1268 O O . GLU A 1 158 ? 2.262 9.914 -3.135 1 98.25 158 GLU A O 1
ATOM 1273 N N . LYS A 1 159 ? 3.471 8.703 -4.512 1 98.62 159 LYS A N 1
ATOM 1274 C CA . LYS A 1 159 ? 2.336 7.926 -5 1 98.62 159 LYS A CA 1
ATOM 1275 C C . LYS A 1 159 ? 2.807 6.695 -5.773 1 98.62 159 LYS A C 1
ATOM 1277 O O . LYS A 1 159 ? 3.982 6.594 -6.129 1 98.62 159 LYS A O 1
ATOM 1282 N N . ILE A 1 160 ? 1.904 5.789 -5.953 1 98.75 160 ILE A N 1
ATOM 1283 C CA . ILE A 1 160 ? 2.203 4.633 -6.793 1 98.75 160 ILE A CA 1
ATOM 1284 C C . ILE A 1 160 ? 1.096 4.441 -7.824 1 98.75 160 ILE A C 1
ATOM 1286 O O . ILE A 1 160 ? -0.004 4.98 -7.672 1 98.75 160 ILE A O 1
ATOM 1290 N N . ASN A 1 161 ? 1.388 3.824 -8.93 1 98.88 161 ASN A N 1
ATOM 1291 C CA . ASN A 1 161 ? 0.465 3.307 -9.93 1 98.88 161 ASN A CA 1
ATOM 1292 C C . ASN A 1 161 ? 0.691 1.819 -10.188 1 98.88 161 ASN A C 1
ATOM 1294 O O . ASN A 1 161 ? 1.647 1.439 -10.867 1 98.88 161 ASN A O 1
ATOM 1298 N N . GLY A 1 162 ? -0.159 1.002 -9.648 1 98.69 162 GLY A N 1
ATOM 1299 C CA . GLY A 1 162 ? -0.013 -0.442 -9.75 1 98.69 162 GLY A CA 1
ATOM 1300 C C . GLY A 1 162 ? -0.371 -1.168 -8.461 1 98.69 162 GLY A C 1
ATOM 1301 O O . GLY A 1 162 ? -1.363 -0.835 -7.812 1 98.69 162 GLY A O 1
ATOM 1302 N N . ASP A 1 163 ? 0.399 -2.197 -8.164 1 98.38 163 ASP A N 1
ATOM 1303 C CA . ASP A 1 163 ? 0.107 -3.104 -7.059 1 98.38 163 ASP A CA 1
ATOM 1304 C C . ASP A 1 163 ? 1.079 -2.889 -5.902 1 98.38 163 ASP A C 1
ATOM 1306 O O . ASP A 1 163 ? 2.264 -3.213 -6.012 1 98.38 163 ASP A O 1
ATOM 1310 N N . PHE A 1 164 ? 0.59 -2.398 -4.781 1 98.56 164 PHE A N 1
ATOM 1311 C CA . PHE A 1 164 ? 1.4 -2.082 -3.611 1 98.56 164 PHE A CA 1
ATOM 1312 C C . PHE A 1 164 ? 2.162 -3.312 -3.133 1 98.56 164 PHE A C 1
ATOM 1314 O O . PHE A 1 164 ? 3.352 -3.23 -2.822 1 98.56 164 PHE A O 1
ATOM 1321 N N . TYR A 1 165 ? 1.533 -4.434 -3.09 1 98.12 165 TYR A N 1
ATOM 1322 C CA . TYR A 1 165 ? 2.152 -5.629 -2.523 1 98.12 165 TYR A CA 1
ATOM 1323 C C . TYR A 1 165 ? 3.168 -6.227 -3.488 1 98.12 165 TYR A C 1
ATOM 1325 O O . TYR A 1 165 ? 4.129 -6.875 -3.066 1 98.12 165 TYR A O 1
ATOM 1333 N N . SER A 1 166 ? 2.951 -5.988 -4.77 1 97.94 166 SER A N 1
ATOM 1334 C CA . SER A 1 166 ? 3.994 -6.34 -5.73 1 97.94 166 SER A CA 1
ATOM 1335 C C . SER A 1 166 ? 5.277 -5.559 -5.465 1 97.94 166 SER A C 1
ATOM 1337 O O . SER A 1 166 ? 6.375 -6.105 -5.57 1 97.94 166 SER A O 1
ATOM 1339 N N . ILE A 1 167 ? 5.102 -4.273 -5.129 1 98.25 167 ILE A N 1
ATOM 1340 C CA . ILE A 1 167 ? 6.238 -3.416 -4.809 1 98.25 167 ILE A CA 1
ATOM 1341 C C . ILE A 1 167 ? 6.887 -3.885 -3.506 1 98.25 167 ILE A C 1
ATOM 1343 O O . ILE A 1 167 ? 8.109 -3.936 -3.398 1 98.25 167 ILE A O 1
ATOM 1347 N N . MET A 1 168 ? 5.992 -4.254 -2.602 1 96.81 168 MET A N 1
ATOM 1348 C CA . MET A 1 168 ? 6.48 -4.707 -1.301 1 96.81 168 MET A CA 1
ATOM 1349 C C . MET A 1 168 ? 7.277 -6 -1.438 1 96.81 168 MET A C 1
ATOM 1351 O O . MET A 1 168 ? 8.281 -6.188 -0.75 1 96.81 168 MET A O 1
ATOM 1355 N N . GLY A 1 169 ? 6.727 -6.898 -2.412 1 96.06 169 GLY A N 1
ATOM 1356 C CA . GLY A 1 169 ? 7.539 -8.094 -2.551 1 96.06 169 GLY A CA 1
ATOM 1357 C C . GLY A 1 169 ? 6.832 -9.211 -3.297 1 96.06 169 GLY A C 1
ATOM 1358 O O . GLY A 1 169 ? 7.477 -10.141 -3.797 1 96.06 169 GLY A O 1
ATOM 1359 N N . PHE A 1 170 ? 5.539 -9.164 -3.342 1 98.12 170 PHE A N 1
ATOM 1360 C CA . PHE A 1 170 ? 4.824 -10.219 -4.035 1 98.12 170 PHE A CA 1
ATOM 1361 C C . PHE A 1 170 ? 3.412 -9.773 -4.402 1 98.12 170 PHE A C 1
ATOM 1363 O O . PHE A 1 170 ? 2.67 -9.289 -3.547 1 98.12 170 PHE A O 1
ATOM 1370 N N . PRO A 1 171 ? 3 -9.945 -5.625 1 98.38 171 PRO A N 1
ATOM 1371 C CA . PRO A 1 171 ? 1.657 -9.555 -6.059 1 98.38 171 PRO A CA 1
ATOM 1372 C C . PRO A 1 171 ? 0.586 -10.555 -5.637 1 98.38 171 PRO A C 1
ATOM 1374 O O . PRO A 1 171 ? 0.012 -11.242 -6.484 1 98.38 171 PRO A O 1
ATOM 1377 N N . ILE A 1 172 ? 0.195 -10.547 -4.43 1 97.94 172 ILE A N 1
ATOM 1378 C CA . ILE A 1 172 ? -0.653 -11.555 -3.803 1 97.94 172 ILE A CA 1
ATOM 1379 C C . ILE A 1 172 ? -2.041 -11.531 -4.438 1 97.94 172 ILE A C 1
ATOM 1381 O O . ILE A 1 172 ? -2.643 -12.578 -4.676 1 97.94 172 ILE A O 1
ATOM 1385 N N . SER A 1 173 ? -2.582 -10.359 -4.703 1 97.12 173 SER A N 1
ATOM 1386 C CA . SER A 1 173 ? -3.912 -10.281 -5.301 1 97.12 173 SER A CA 1
ATOM 1387 C C . SER A 1 173 ? -3.924 -10.875 -6.707 1 97.12 173 SER A C 1
ATOM 1389 O O . SER A 1 173 ? -4.844 -11.609 -7.066 1 97.12 173 SER A O 1
ATOM 1391 N N . ASN A 1 174 ? -2.91 -10.484 -7.504 1 97.81 174 ASN A N 1
ATOM 1392 C CA . ASN A 1 174 ? -2.748 -11.055 -8.836 1 97.81 174 ASN A CA 1
ATOM 1393 C C . ASN A 1 174 ? -2.604 -12.57 -8.781 1 97.81 174 ASN A C 1
ATOM 1395 O O . ASN A 1 174 ? -3.236 -13.289 -9.562 1 97.81 174 ASN A O 1
ATOM 1399 N N . PHE A 1 175 ? -1.855 -13.062 -7.84 1 98.25 175 PHE A N 1
ATOM 1400 C CA . PHE A 1 175 ? -1.621 -14.492 -7.66 1 98.25 175 PHE A CA 1
ATOM 1401 C C . PHE A 1 175 ? -2.918 -15.219 -7.324 1 98.25 175 PHE A C 1
ATOM 1403 O O . PHE A 1 175 ? -3.252 -16.219 -7.949 1 98.25 175 PHE A O 1
ATOM 1410 N N . LEU A 1 176 ? -3.654 -14.688 -6.371 1 96.5 176 LEU A N 1
ATOM 1411 C CA . LEU A 1 176 ? -4.902 -15.305 -5.945 1 96.5 176 LEU A CA 1
ATOM 1412 C C . LEU A 1 176 ? -5.926 -15.305 -7.078 1 96.5 176 LEU A C 1
ATOM 1414 O O . LEU A 1 176 ? -6.695 -16.25 -7.23 1 96.5 176 LEU A O 1
ATOM 1418 N N . GLU A 1 177 ? -5.934 -14.219 -7.836 1 96 177 GLU A N 1
ATOM 1419 C CA . GLU A 1 177 ? -6.82 -14.164 -8.992 1 96 177 GLU A CA 1
ATOM 1420 C C . GLU A 1 177 ? -6.477 -15.258 -10 1 96 177 GLU A C 1
ATOM 1422 O O . GLU A 1 177 ? -7.367 -15.914 -10.547 1 96 177 GLU A O 1
ATOM 1427 N N . ASN A 1 178 ? -5.203 -15.5 -10.258 1 96.75 178 ASN A N 1
ATOM 1428 C CA . ASN A 1 178 ? -4.773 -16.547 -11.18 1 96.75 178 ASN A CA 1
ATOM 1429 C C . ASN A 1 178 ? -5.094 -17.938 -10.641 1 96.75 178 ASN A C 1
ATOM 1431 O O . ASN A 1 178 ? -5.457 -18.828 -11.398 1 96.75 178 ASN A O 1
ATOM 1435 N N . LEU A 1 179 ? -4.961 -18.109 -9.336 1 96.19 179 LEU A N 1
ATOM 1436 C CA . LEU A 1 179 ? -5.352 -19.375 -8.727 1 96.19 179 LEU A CA 1
ATOM 1437 C C . LEU A 1 179 ? -6.84 -19.641 -8.906 1 96.19 179 LEU A C 1
ATOM 1439 O O . LEU A 1 179 ? -7.246 -20.766 -9.234 1 96.19 179 LEU A O 1
ATOM 1443 N N . ARG A 1 180 ? -7.59 -18.609 -8.75 1 93.88 180 ARG A N 1
ATOM 1444 C CA . ARG A 1 180 ? -9.031 -18.719 -8.93 1 93.88 180 ARG A CA 1
ATOM 1445 C C . ARG A 1 180 ? -9.375 -19.156 -10.352 1 93.88 180 ARG A C 1
ATOM 1447 O O . ARG A 1 180 ? -10.266 -19.984 -10.562 1 93.88 180 ARG A O 1
ATOM 1454 N N . LYS A 1 181 ? -8.695 -18.625 -11.312 1 94.25 181 LYS A N 1
ATOM 1455 C CA . LYS A 1 181 ? -8.938 -18.922 -12.719 1 94.25 181 LYS A CA 1
ATOM 1456 C C . LYS A 1 181 ? -8.711 -20.391 -13.031 1 94.25 181 LYS A C 1
ATOM 1458 O O . LYS A 1 181 ? -9.312 -20.938 -13.961 1 94.25 181 LYS A O 1
ATOM 1463 N N . ILE A 1 182 ? -7.914 -21.031 -12.227 1 94.88 182 ILE A N 1
ATOM 1464 C CA . ILE A 1 182 ? -7.633 -22.438 -12.508 1 94.88 182 ILE A CA 1
ATOM 1465 C C . ILE A 1 182 ? -8.352 -23.328 -11.484 1 94.88 182 ILE A C 1
ATOM 1467 O O . ILE A 1 182 ? -8.008 -24.5 -11.328 1 94.88 182 ILE A O 1
ATOM 1471 N N . GLY A 1 183 ? -9.234 -22.641 -10.656 1 92.75 183 GLY A N 1
ATOM 1472 C CA . GLY A 1 183 ? -10.203 -23.453 -9.922 1 92.75 183 GLY A CA 1
ATOM 1473 C C . GLY A 1 183 ? -9.93 -23.484 -8.43 1 92.75 183 GLY A C 1
ATOM 1474 O O . GLY A 1 183 ? -10.617 -24.203 -7.688 1 92.75 183 GLY A O 1
ATOM 1475 N N . TYR A 1 184 ? -8.969 -22.766 -7.965 1 93.56 184 TYR A N 1
ATOM 1476 C CA . TYR A 1 184 ? -8.703 -22.75 -6.531 1 93.56 184 TYR A CA 1
ATOM 1477 C C . TYR A 1 184 ? -9.5 -21.656 -5.84 1 93.56 184 TYR A C 1
ATOM 1479 O O . TYR A 1 184 ? -9.625 -20.547 -6.363 1 93.56 184 TYR A O 1
ATOM 1487 N N . LYS A 1 185 ? -10.078 -22.062 -4.758 1 91.31 185 LYS A N 1
ATOM 1488 C CA . LYS A 1 185 ? -10.906 -21.125 -4.004 1 91.31 185 LYS A CA 1
ATOM 1489 C C . LYS A 1 185 ? -10.094 -20.422 -2.918 1 91.31 185 LYS A C 1
ATOM 1491 O O . LYS A 1 185 ? -9.242 -21.047 -2.275 1 91.31 185 LYS A O 1
ATOM 1496 N N . ILE A 1 186 ? -10.375 -19.219 -2.674 1 90.69 186 ILE A N 1
ATOM 1497 C CA . ILE A 1 186 ? -9.664 -18.422 -1.682 1 90.69 186 ILE A CA 1
ATOM 1498 C C . ILE A 1 186 ? -9.82 -19.047 -0.302 1 90.69 186 ILE A C 1
ATOM 1500 O O . ILE A 1 186 ? -8.898 -19.016 0.516 1 90.69 186 ILE A O 1
ATOM 1504 N N . SER A 1 187 ? -10.93 -19.734 -0.069 1 91.06 187 SER A N 1
ATOM 1505 C CA . SER A 1 187 ? -11.227 -20.328 1.229 1 91.06 187 SER A CA 1
ATOM 1506 C C . SER A 1 187 ? -10.383 -21.578 1.469 1 91.06 187 SER A C 1
ATOM 1508 O O . SER A 1 187 ? -10.32 -22.078 2.59 1 91.06 187 SER A O 1
ATOM 1510 N N . GLN A 1 188 ? -9.656 -22.031 0.472 1 91.62 188 GLN A N 1
ATOM 1511 C CA . GLN A 1 188 ? -8.953 -23.312 0.606 1 91.62 188 GLN A CA 1
ATOM 1512 C C . GLN A 1 188 ? -7.465 -23.141 0.304 1 91.62 188 GLN A C 1
ATOM 1514 O O . GLN A 1 188 ? -6.773 -24.125 0.024 1 91.62 188 GLN A O 1
ATOM 1519 N N . ILE A 1 189 ? -7.004 -21.953 0.365 1 91.88 189 ILE A N 1
ATOM 1520 C CA . ILE A 1 189 ? -5.633 -21.703 -0.081 1 91.88 189 ILE A CA 1
ATOM 1521 C C . ILE A 1 189 ? -4.652 -22.312 0.922 1 91.88 189 ILE A C 1
ATOM 1523 O O . ILE A 1 189 ? -3.506 -22.609 0.58 1 91.88 189 ILE A O 1
ATOM 1527 N N . ASP A 1 190 ? -5.129 -22.469 2.148 1 91.38 190 ASP A N 1
ATOM 1528 C CA . ASP A 1 190 ? -4.273 -23.062 3.17 1 91.38 190 ASP A CA 1
ATOM 1529 C C . ASP A 1 190 ? -4 -24.531 2.871 1 91.38 190 ASP A C 1
ATOM 1531 O O . ASP A 1 190 ? -3.092 -25.125 3.453 1 91.38 190 ASP A O 1
ATOM 1535 N N . LYS A 1 191 ? -4.754 -25.109 1.927 1 89.81 191 LYS A N 1
ATOM 1536 C CA . LYS A 1 191 ? -4.613 -26.516 1.589 1 89.81 191 LYS A CA 1
ATOM 1537 C C . LYS A 1 191 ? -3.705 -26.703 0.377 1 89.81 191 LYS A C 1
ATOM 1539 O O . LYS A 1 191 ? -3.432 -27.844 -0.029 1 89.81 191 LYS A O 1
ATOM 1544 N N . ILE A 1 192 ? -3.316 -25.625 -0.162 1 91 192 ILE A N 1
ATOM 1545 C CA . ILE A 1 192 ? -2.385 -25.719 -1.281 1 91 192 ILE A CA 1
ATOM 1546 C C . ILE A 1 192 ? -1.004 -26.125 -0.775 1 91 192 ILE A C 1
ATOM 1548 O O . ILE A 1 192 ? -0.518 -25.594 0.223 1 91 192 ILE A O 1
ATOM 1552 N N . MET B 1 1 ? 1.019 16.078 20.688 1 96.56 1 MET B N 1
ATOM 1553 C CA . MET B 1 1 ? 0.038 16.203 19.625 1 96.56 1 MET B CA 1
ATOM 1554 C C . MET B 1 1 ? -1.269 15.516 19.984 1 96.56 1 MET B C 1
ATOM 1556 O O . MET B 1 1 ? -1.271 14.57 20.781 1 96.56 1 MET B O 1
ATOM 1560 N N . ILE B 1 2 ? -2.391 16.031 19.531 1 98.12 2 ILE B N 1
ATOM 1561 C CA . ILE B 1 2 ? -3.693 15.398 19.734 1 98.12 2 ILE B CA 1
ATOM 1562 C C . ILE B 1 2 ? -4.23 14.898 18.391 1 98.12 2 ILE B C 1
ATOM 1564 O O . ILE B 1 2 ? -4.258 15.648 17.406 1 98.12 2 ILE B O 1
ATOM 1568 N N . LEU B 1 3 ? -4.555 13.625 18.359 1 98.19 3 LEU B N 1
ATOM 1569 C CA . LEU B 1 3 ? -5.266 13.055 17.219 1 98.19 3 LEU B CA 1
ATOM 1570 C C . LEU B 1 3 ? -6.77 13.07 17.453 1 98.19 3 LEU B C 1
ATOM 1572 O O . LEU B 1 3 ? -7.273 12.352 18.312 1 98.19 3 LEU B O 1
ATOM 1576 N N . ALA B 1 4 ? -7.445 13.875 16.688 1 96.75 4 ALA B N 1
ATOM 1577 C CA . ALA B 1 4 ? -8.898 13.992 16.797 1 96.75 4 ALA B CA 1
ATOM 1578 C C . ALA B 1 4 ? -9.594 12.953 15.922 1 96.75 4 ALA B C 1
ATOM 1580 O O . ALA B 1 4 ? -10.414 13.305 15.07 1 96.75 4 ALA B O 1
ATOM 1581 N N . SER B 1 5 ? -9.336 11.719 16.109 1 93.75 5 SER B N 1
ATOM 1582 C CA . SER B 1 5 ? -9.883 10.594 15.352 1 93.75 5 SER B CA 1
ATOM 1583 C C . SER B 1 5 ? -9.836 9.305 16.172 1 93.75 5 SER B C 1
ATOM 1585 O O . SER B 1 5 ? -8.859 9.047 16.875 1 93.75 5 SER B O 1
ATOM 1587 N N . ASN B 1 6 ? -10.836 8.531 16.109 1 91.19 6 ASN B N 1
ATOM 1588 C CA . ASN B 1 6 ? -10.875 7.23 16.766 1 91.19 6 ASN B CA 1
ATOM 1589 C C . ASN B 1 6 ? -10.5 6.102 15.82 1 91.19 6 ASN B C 1
ATOM 1591 O O . ASN B 1 6 ? -10.594 4.926 16.172 1 91.19 6 ASN B O 1
ATOM 1595 N N . SER B 1 7 ? -10.18 6.48 14.641 1 92.69 7 SER B N 1
ATOM 1596 C CA . SER B 1 7 ? -9.805 5.461 13.664 1 92.69 7 SER B CA 1
ATOM 1597 C C . SER B 1 7 ? -8.57 4.688 14.109 1 92.69 7 SER B C 1
ATOM 1599 O O . SER B 1 7 ? -7.496 5.27 14.273 1 92.69 7 SER B O 1
ATOM 1601 N N . GLN B 1 8 ? -8.688 3.391 14.203 1 93.62 8 GLN B N 1
ATOM 1602 C CA . GLN B 1 8 ? -7.566 2.535 14.586 1 93.62 8 GLN B CA 1
ATOM 1603 C C . GLN B 1 8 ? -6.461 2.572 13.531 1 93.62 8 GLN B C 1
ATOM 1605 O O . GLN B 1 8 ? -5.277 2.574 13.875 1 93.62 8 GLN B O 1
ATOM 1610 N N . ARG B 1 9 ? -6.816 2.643 12.328 1 94.88 9 ARG B N 1
ATOM 1611 C CA . ARG B 1 9 ? -5.844 2.65 11.234 1 94.88 9 ARG B CA 1
ATOM 1612 C C . ARG B 1 9 ? -5.027 3.939 11.242 1 94.88 9 ARG B C 1
ATOM 1614 O O . ARG B 1 9 ? -3.811 3.908 11.055 1 94.88 9 ARG B O 1
ATOM 1621 N N . ARG B 1 10 ? -5.664 5.039 11.477 1 96.75 10 ARG B N 1
ATOM 1622 C CA . ARG B 1 10 ? -4.961 6.316 11.547 1 96.75 10 ARG B CA 1
ATOM 1623 C C . ARG B 1 10 ? -3.953 6.32 12.695 1 96.75 10 ARG B C 1
ATOM 1625 O O . ARG B 1 10 ? -2.814 6.762 12.523 1 96.75 10 ARG B O 1
ATOM 1632 N N . GLN B 1 11 ? -4.383 5.754 13.773 1 97.44 11 GLN B N 1
ATOM 1633 C CA . GLN B 1 11 ? -3.494 5.641 14.93 1 97.44 11 GLN B CA 1
ATOM 1634 C C . GLN B 1 11 ? -2.287 4.762 14.609 1 97.44 11 GLN B C 1
ATOM 1636 O O . GLN B 1 11 ? -1.149 5.129 14.906 1 97.44 11 GLN B O 1
ATOM 1641 N N . GLU B 1 12 ? -2.527 3.656 13.977 1 96.5 12 GLU B N 1
ATOM 1642 C CA . GLU B 1 12 ? -1.465 2.727 13.609 1 96.5 12 GLU B CA 1
ATOM 1643 C C . GLU B 1 12 ? -0.451 3.389 12.68 1 96.5 12 GLU B C 1
ATOM 1645 O O . GLU B 1 12 ? 0.758 3.289 12.898 1 96.5 12 GLU B O 1
ATOM 1650 N N . ILE B 1 13 ? -0.931 4.055 11.68 1 96.75 13 ILE B N 1
ATOM 1651 C CA . ILE B 1 13 ? -0.067 4.691 10.688 1 96.75 13 ILE B CA 1
ATOM 1652 C C . ILE B 1 13 ? 0.818 5.734 11.375 1 96.75 13 ILE B C 1
ATOM 1654 O O . ILE B 1 13 ? 2.031 5.762 11.156 1 96.75 13 ILE B O 1
ATOM 1658 N N . LEU B 1 14 ? 0.221 6.562 12.211 1 97.44 14 LEU B N 1
ATOM 1659 C CA . LEU B 1 14 ? 0.953 7.629 12.883 1 97.44 14 LEU B CA 1
ATOM 1660 C C . LEU B 1 14 ? 1.951 7.055 13.883 1 97.44 14 LEU B C 1
ATOM 1662 O O . LEU B 1 14 ? 3.092 7.516 13.961 1 97.44 14 LEU B O 1
ATOM 1666 N N . LYS B 1 15 ? 1.516 5.996 14.609 1 96.62 15 LYS B N 1
ATOM 1667 C CA . LYS B 1 15 ? 2.416 5.352 15.562 1 96.62 15 LYS B CA 1
ATOM 1668 C C . LYS B 1 15 ? 3.615 4.734 14.852 1 96.62 15 LYS B C 1
ATOM 1670 O O . LYS B 1 15 ? 4.758 4.91 15.273 1 96.62 15 LYS B O 1
ATOM 1675 N N . ASP B 1 16 ? 3.355 4.066 13.805 1 94.31 16 ASP B N 1
ATOM 1676 C CA . ASP B 1 16 ? 4.41 3.418 13.031 1 94.31 16 ASP B CA 1
ATOM 1677 C C . ASP B 1 16 ? 5.402 4.445 12.484 1 94.31 16 ASP B C 1
ATOM 1679 O O . ASP B 1 16 ? 6.59 4.152 12.344 1 94.31 16 ASP B O 1
ATOM 1683 N N . ALA B 1 17 ? 4.891 5.613 12.211 1 93.81 17 ALA B N 1
ATOM 1684 C CA . ALA B 1 17 ? 5.746 6.672 11.68 1 93.81 17 ALA B CA 1
ATOM 1685 C C . ALA B 1 17 ? 6.574 7.316 12.781 1 93.81 17 ALA B C 1
ATOM 1687 O O . ALA B 1 17 ? 7.535 8.039 12.508 1 93.81 17 ALA B O 1
ATOM 1688 N N . GLY B 1 18 ? 6.164 7.113 14.039 1 93.69 18 GLY B N 1
ATOM 1689 C CA . GLY B 1 18 ? 6.984 7.59 15.148 1 93.69 18 GLY B CA 1
ATOM 1690 C C . GLY B 1 18 ? 6.34 8.727 15.914 1 93.69 18 GLY B C 1
ATOM 1691 O O . GLY B 1 18 ? 6.977 9.336 16.781 1 93.69 18 GLY B O 1
ATOM 1692 N N . PHE B 1 19 ? 5.07 9 15.672 1 96.56 19 PHE B N 1
ATOM 1693 C CA . PHE B 1 19 ? 4.41 10.094 16.359 1 96.56 19 PHE B CA 1
ATOM 1694 C C . PHE B 1 19 ? 3.961 9.672 17.75 1 96.56 19 PHE B C 1
ATOM 1696 O O . PHE B 1 19 ? 3.518 8.531 17.953 1 96.56 19 PHE B O 1
ATOM 1703 N N . ASN B 1 20 ? 4.129 10.57 18.625 1 97 20 ASN B N 1
ATOM 1704 C CA . ASN B 1 20 ? 3.502 10.461 19.938 1 97 20 ASN B CA 1
ATOM 1705 C C . ASN B 1 20 ? 2.268 11.352 20.047 1 97 20 ASN B C 1
ATOM 1707 O O . ASN B 1 20 ? 2.328 12.547 19.75 1 97 20 ASN B O 1
ATOM 1711 N N . PHE B 1 21 ? 1.153 10.664 20.422 1 97.88 21 PHE B N 1
ATOM 1712 C CA . PHE B 1 21 ? -0.061 11.469 20.484 1 97.88 21 PHE B CA 1
ATOM 1713 C C . PHE B 1 21 ? -1.062 10.883 21.469 1 97.88 21 PHE B C 1
ATOM 1715 O O . PHE B 1 21 ? -0.947 9.719 21.859 1 97.88 21 PHE B O 1
ATOM 1722 N N . LYS B 1 22 ? -1.99 11.703 21.875 1 97.25 22 LYS B N 1
ATOM 1723 C CA . LYS B 1 22 ? -3.197 11.289 22.578 1 97.25 22 LYS B CA 1
ATOM 1724 C C . LYS B 1 22 ? -4.422 11.359 21.672 1 97.25 22 LYS B C 1
ATOM 1726 O O . LYS B 1 22 ? -4.523 12.242 20.828 1 97.25 22 LYS B O 1
ATOM 1731 N N . VAL B 1 23 ? -5.301 10.398 21.891 1 97.62 23 VAL B N 1
ATOM 1732 C CA . VAL B 1 23 ? -6.527 10.375 21.109 1 97.62 23 VAL B CA 1
ATOM 1733 C C . VAL B 1 23 ? -7.645 11.078 21.875 1 97.62 23 VAL B C 1
ATOM 1735 O O . VAL B 1 23 ? -7.961 10.695 23 1 97.62 23 VAL B O 1
ATOM 1738 N N . ILE B 1 24 ? -8.18 12.109 21.312 1 96.12 24 ILE B N 1
ATOM 1739 C CA . ILE B 1 24 ? -9.336 12.812 21.859 1 96.12 24 ILE B CA 1
ATOM 1740 C C . ILE B 1 24 ? -10.367 13.047 20.75 1 96.12 24 ILE B C 1
ATOM 1742 O O . ILE B 1 24 ? -10.047 13.633 19.719 1 96.12 24 ILE B O 1
ATOM 1746 N N . THR B 1 25 ? -11.523 12.516 20.953 1 92.06 25 THR B N 1
ATOM 1747 C CA . THR B 1 25 ? -12.562 12.688 19.953 1 92.06 25 THR B CA 1
ATOM 1748 C C . THR B 1 25 ? -13.766 13.422 20.547 1 92.06 25 THR B C 1
ATOM 1750 O O . THR B 1 25 ? -13.906 13.508 21.766 1 92.06 25 THR B O 1
ATOM 1753 N N . SER B 1 26 ? -14.445 14.086 19.672 1 83.94 26 SER B N 1
ATOM 1754 C CA . SER B 1 26 ? -15.688 14.742 20.062 1 83.94 26 SER B CA 1
ATOM 1755 C C . SER B 1 26 ? -16.859 14.211 19.25 1 83.94 26 SER B C 1
ATOM 1757 O O . SER B 1 26 ? -16.688 13.68 18.156 1 83.94 26 SER B O 1
ATOM 1759 N N . ASN B 1 27 ? -17.984 14.211 19.875 1 80.12 27 ASN B N 1
ATOM 1760 C CA . ASN B 1 27 ? -19.203 13.805 19.172 1 80.12 27 ASN B CA 1
ATOM 1761 C C . ASN B 1 27 ? -19.734 14.922 18.266 1 80.12 27 ASN B C 1
ATOM 1763 O O . ASN B 1 27 ? -20.125 15.977 18.75 1 80.12 27 ASN B O 1
ATOM 1767 N N . ILE B 1 28 ? -19.406 14.82 17.109 1 76.75 28 ILE B N 1
ATOM 1768 C CA . ILE B 1 28 ? -19.953 15.828 16.203 1 76.75 28 ILE B CA 1
ATOM 1769 C C . ILE B 1 28 ? -20.766 15.148 15.102 1 76.75 28 ILE B C 1
ATOM 1771 O O . ILE B 1 28 ? -20.531 13.984 14.781 1 76.75 28 ILE B O 1
ATOM 1775 N N . GLU B 1 29 ? -21.734 15.953 14.734 1 74.62 29 GLU B N 1
ATOM 1776 C CA . GLU B 1 29 ? -22.453 15.5 13.555 1 74.62 29 GLU B CA 1
ATOM 1777 C C . GLU B 1 29 ? -21.609 15.664 12.297 1 74.62 29 GLU B C 1
ATOM 1779 O O . GLU B 1 29 ? -21.109 16.75 12.008 1 74.62 29 GLU B O 1
ATOM 1784 N N . GLU B 1 30 ? -21.328 14.586 11.68 1 80.19 30 GLU B N 1
ATOM 1785 C CA . GLU B 1 30 ? -20.516 14.609 10.461 1 80.19 30 GLU B CA 1
ATOM 1786 C C . GLU B 1 30 ? -21.359 15.055 9.258 1 80.19 30 GLU B C 1
ATOM 1788 O O . GLU B 1 30 ? -21.578 14.281 8.328 1 80.19 30 GLU B O 1
ATOM 1793 N N . THR B 1 31 ? -21.844 16.344 9.266 1 84.12 31 THR B N 1
ATOM 1794 C CA . THR B 1 31 ? -22.625 16.906 8.172 1 84.12 31 THR B CA 1
ATOM 1795 C C . THR B 1 31 ? -21.938 18.141 7.602 1 84.12 31 THR B C 1
ATOM 1797 O O . THR B 1 31 ? -21.109 18.766 8.273 1 84.12 31 THR B O 1
ATOM 1800 N N . SER B 1 32 ? -22.125 18.312 6.363 1 90.81 32 SER B N 1
ATOM 1801 C CA . SER B 1 32 ? -21.578 19.469 5.668 1 90.81 32 SER B CA 1
ATOM 1802 C C . SER B 1 32 ? -22.531 19.953 4.578 1 90.81 32 SER B C 1
ATOM 1804 O O . SER B 1 32 ? -23.188 19.156 3.916 1 90.81 32 SER B O 1
ATOM 1806 N N . ASP B 1 33 ? -22.578 21.266 4.379 1 90.56 33 ASP B N 1
ATOM 1807 C CA . ASP B 1 33 ? -23.438 21.859 3.355 1 90.56 33 ASP B CA 1
ATOM 1808 C C . ASP B 1 33 ? -22.656 22.094 2.062 1 90.56 33 ASP B C 1
ATOM 1810 O O . ASP B 1 33 ? -23.203 22.641 1.101 1 90.56 33 ASP B O 1
ATOM 1814 N N . LYS B 1 34 ? -21.438 21.688 2.117 1 93.75 34 LYS B N 1
ATOM 1815 C CA . LYS B 1 34 ? -20.641 21.875 0.911 1 93.75 34 LYS B CA 1
ATOM 1816 C C . LYS B 1 34 ? -21.141 21 -0.227 1 93.75 34 LYS B C 1
ATOM 1818 O O . LYS B 1 34 ? -21.531 19.844 -0.003 1 93.75 34 LYS B O 1
ATOM 1823 N N . LYS B 1 35 ? -21.125 21.531 -1.458 1 91 35 LYS B N 1
ATOM 1824 C CA . LYS B 1 35 ? -21.656 20.812 -2.617 1 91 35 LYS B CA 1
ATOM 1825 C C . LYS B 1 35 ? -20.625 19.859 -3.209 1 91 35 LYS B C 1
ATOM 1827 O O . LYS B 1 35 ? -20.953 18.734 -3.586 1 91 35 LYS B O 1
ATOM 1832 N N . ILE B 1 36 ? -19.422 20.359 -3.289 1 94.69 36 ILE B N 1
ATOM 1833 C CA . ILE B 1 36 ? -18.328 19.547 -3.846 1 94.69 36 ILE B CA 1
ATOM 1834 C C . ILE B 1 36 ? -17.875 18.531 -2.812 1 94.69 36 ILE B C 1
ATOM 1836 O O . ILE B 1 36 ? -17.594 18.875 -1.664 1 94.69 36 ILE B O 1
ATOM 1840 N N . ILE B 1 37 ? -17.75 17.281 -3.176 1 95.44 37 ILE B N 1
ATOM 1841 C CA . ILE B 1 37 ? -17.5 16.156 -2.271 1 95.44 37 ILE B CA 1
ATOM 1842 C C . ILE B 1 37 ? -16.188 16.391 -1.523 1 95.44 37 ILE B C 1
ATOM 1844 O O . ILE B 1 37 ? -16.125 16.234 -0.3 1 95.44 37 ILE B O 1
ATOM 1848 N N . THR B 1 38 ? -15.117 16.734 -2.211 1 96.5 38 THR B N 1
ATOM 1849 C CA . THR B 1 38 ? -13.82 16.938 -1.587 1 96.5 38 THR B CA 1
ATOM 1850 C C . THR B 1 38 ? -13.883 18.047 -0.544 1 96.5 38 THR B C 1
ATOM 1852 O O . THR B 1 38 ? -13.289 17.938 0.531 1 96.5 38 THR B O 1
ATOM 1855 N N . GLU B 1 39 ? -14.625 19.062 -0.786 1 96.5 39 GLU B N 1
ATOM 1856 C CA . GLU B 1 39 ? -14.789 20.172 0.162 1 96.5 39 GLU B CA 1
ATOM 1857 C C . GLU B 1 39 ? -15.594 19.734 1.382 1 96.5 39 GLU B C 1
ATOM 1859 O O . GLU B 1 39 ? -15.344 20.188 2.496 1 96.5 39 GLU B O 1
ATOM 1864 N N . ARG B 1 40 ? -16.547 18.891 1.092 1 95.75 40 ARG B N 1
ATOM 1865 C CA . ARG B 1 40 ? -17.375 18.359 2.176 1 95.75 40 ARG B CA 1
ATOM 1866 C C . ARG B 1 40 ? -16.531 17.562 3.166 1 95.75 40 ARG B C 1
ATOM 1868 O O . ARG B 1 40 ? -16.656 17.734 4.379 1 95.75 40 ARG B O 1
ATOM 1875 N N . ILE B 1 41 ? -15.68 16.766 2.66 1 95.19 41 ILE B N 1
ATOM 1876 C CA . ILE B 1 41 ? -14.852 15.906 3.498 1 95.19 41 ILE B CA 1
ATOM 1877 C C . ILE B 1 41 ? -13.859 16.75 4.293 1 95.19 41 ILE B C 1
ATOM 1879 O O . ILE B 1 41 ? -13.625 16.5 5.477 1 95.19 41 ILE B O 1
ATOM 1883 N N . LEU B 1 42 ? -13.281 17.75 3.643 1 97.69 42 LEU B N 1
ATOM 1884 C CA . LEU B 1 42 ? -12.383 18.672 4.332 1 97.69 42 LEU B CA 1
ATOM 1885 C C . LEU B 1 42 ? -13.117 19.422 5.438 1 97.69 42 LEU B C 1
ATOM 1887 O O . LEU B 1 42 ? -12.594 19.578 6.539 1 97.69 42 LEU B O 1
ATOM 1891 N N . ASP B 1 43 ? -14.32 19.859 5.113 1 96.94 43 ASP B N 1
ATOM 1892 C CA . ASP B 1 43 ? -15.148 20.594 6.07 1 96.94 43 ASP B CA 1
ATOM 1893 C C . ASP B 1 43 ? -15.406 19.75 7.32 1 96.94 43 ASP B C 1
ATOM 1895 O O . ASP B 1 43 ? -15.352 20.266 8.438 1 96.94 43 ASP B O 1
ATOM 1899 N N . ILE B 1 44 ? -15.672 18.531 7.129 1 94.88 44 ILE B N 1
ATOM 1900 C CA . ILE B 1 44 ? -15.938 17.625 8.234 1 94.88 44 ILE B CA 1
ATOM 1901 C C . ILE B 1 44 ? -14.68 17.469 9.086 1 94.88 44 ILE B C 1
ATOM 1903 O O . ILE B 1 44 ? -14.734 17.516 10.312 1 94.88 44 ILE B O 1
ATOM 1907 N N . ALA B 1 45 ? -13.523 17.266 8.453 1 96.31 45 ALA B N 1
ATOM 1908 C CA . ALA B 1 45 ? -12.258 17.172 9.18 1 96.31 45 ALA B CA 1
ATOM 1909 C C . ALA B 1 45 ? -11.992 18.438 9.992 1 96.31 45 ALA B C 1
ATOM 1911 O O . ALA B 1 45 ? -11.555 18.359 11.141 1 96.31 45 ALA B O 1
ATOM 1912 N N . GLU B 1 46 ? -12.297 19.547 9.406 1 96.69 46 GLU B N 1
ATOM 1913 C CA . GLU B 1 46 ? -12.094 20.812 10.086 1 96.69 46 GLU B CA 1
ATOM 1914 C C . GLU B 1 46 ? -12.992 20.938 11.312 1 96.69 46 GLU B C 1
ATOM 1916 O O . GLU B 1 46 ? -12.555 21.406 12.367 1 96.69 46 GLU B O 1
ATOM 1921 N N . LYS B 1 47 ? -14.211 20.562 11.125 1 95.5 47 LYS B N 1
ATOM 1922 C CA . LYS B 1 47 ? -15.156 20.625 12.242 1 95.5 47 LYS B CA 1
ATOM 1923 C C . LYS B 1 47 ? -14.703 19.734 13.398 1 95.5 47 LYS B C 1
ATOM 1925 O O . LYS B 1 47 ? -14.789 20.125 14.562 1 95.5 47 LYS B O 1
ATOM 1930 N N . LYS B 1 48 ? -14.227 18.547 13.062 1 94.69 48 LYS B N 1
ATOM 1931 C CA . LYS B 1 48 ? -13.68 17.641 14.078 1 94.69 48 LYS B CA 1
ATOM 1932 C C . LYS B 1 48 ? -12.523 18.297 14.82 1 94.69 48 LYS B C 1
ATOM 1934 O O . LYS B 1 48 ? -12.43 18.203 16.047 1 94.69 48 LYS B O 1
ATOM 1939 N N . LEU B 1 49 ? -11.688 18.938 14.141 1 96.69 49 LEU B N 1
ATOM 1940 C CA . LEU B 1 49 ? -10.5 19.578 14.703 1 96.69 49 LEU B CA 1
ATOM 1941 C C . LEU B 1 49 ? -10.898 20.75 15.594 1 96.69 49 LEU B C 1
ATOM 1943 O O . LEU B 1 49 ? -10.391 20.891 16.703 1 96.69 49 LEU B O 1
ATOM 1947 N N . GLU B 1 50 ? -11.789 21.578 15.133 1 95.25 50 GLU B N 1
ATOM 1948 C CA . GLU B 1 50 ? -12.133 22.828 15.805 1 95.25 50 GLU B CA 1
ATOM 1949 C C . GLU B 1 50 ? -12.742 22.578 17.172 1 95.25 50 GLU B C 1
ATOM 1951 O O . GLU B 1 50 ? -12.516 23.344 18.109 1 95.25 50 GLU B O 1
ATOM 1956 N N . GLN B 1 51 ? -13.422 21.5 17.25 1 93.38 51 GLN B N 1
ATOM 1957 C CA . GLN B 1 51 ? -14.047 21.156 18.516 1 93.38 51 GLN B CA 1
ATOM 1958 C C . GLN B 1 51 ? -13 20.906 19.594 1 93.38 51 GLN B C 1
ATOM 1960 O O . GLN B 1 51 ? -13.234 21.188 20.781 1 93.38 51 GLN B O 1
ATOM 1965 N N . ILE B 1 52 ? -11.914 20.375 19.25 1 95.44 52 ILE B N 1
ATOM 1966 C CA . ILE B 1 52 ? -10.859 20.016 20.188 1 95.44 52 ILE B CA 1
ATOM 1967 C C . ILE B 1 52 ? -9.891 21.188 20.359 1 95.44 52 ILE B C 1
ATOM 1969 O O . ILE B 1 52 ? -9.391 21.438 21.453 1 95.44 52 ILE B O 1
ATOM 1973 N N . ALA B 1 53 ? -9.672 21.969 19.297 1 94.75 53 ALA B N 1
ATOM 1974 C CA . ALA B 1 53 ? -8.664 23.016 19.25 1 94.75 53 ALA B CA 1
ATOM 1975 C C . ALA B 1 53 ? -9.016 24.156 20.203 1 94.75 53 ALA B C 1
ATOM 1977 O O . ALA B 1 53 ? -8.125 24.766 20.812 1 94.75 53 ALA B O 1
ATOM 1978 N N . LYS B 1 54 ? -10.258 24.391 20.375 1 92.38 54 LYS B N 1
ATOM 1979 C CA . LYS B 1 54 ? -10.727 25.516 21.203 1 92.38 54 LYS B CA 1
ATOM 1980 C C . LYS B 1 54 ? -10.172 25.422 22.625 1 92.38 54 LYS B C 1
ATOM 1982 O O . LYS B 1 54 ? -9.836 26.438 23.234 1 92.38 54 LYS B O 1
ATOM 1987 N N . ASN B 1 55 ? -9.992 24.219 23.125 1 94.62 55 ASN B N 1
ATOM 1988 C CA . ASN B 1 55 ? -9.539 24.016 24.5 1 94.62 55 ASN B CA 1
ATOM 1989 C C . ASN B 1 55 ? -8.086 23.562 24.547 1 94.62 55 ASN B C 1
ATOM 1991 O O . ASN B 1 55 ? -7.574 23.219 25.625 1 94.62 55 ASN B O 1
ATOM 1995 N N . ASN B 1 56 ? -7.426 23.531 23.406 1 96.94 56 ASN B N 1
ATOM 1996 C CA . ASN B 1 56 ? -6.047 23.047 23.297 1 96.94 56 ASN B CA 1
ATOM 1997 C C . ASN B 1 56 ? -5.227 23.922 22.344 1 96.94 56 ASN B C 1
ATOM 1999 O O . ASN B 1 56 ? -4.602 23.422 21.422 1 96.94 56 ASN B O 1
ATOM 2003 N N . LYS B 1 57 ? -5.141 25.188 22.703 1 95.81 57 LYS B N 1
ATOM 2004 C CA . LYS B 1 57 ? -4.582 26.188 21.812 1 95.81 57 LYS B CA 1
ATOM 2005 C C . LYS B 1 57 ? -3.078 26 21.641 1 95.81 57 LYS B C 1
ATOM 2007 O O . LYS B 1 57 ? -2.51 26.406 20.625 1 95.81 57 LYS B O 1
ATOM 2012 N N . ASN B 1 58 ? -2.422 25.391 22.594 1 96.62 58 ASN B N 1
ATOM 2013 C CA . ASN B 1 58 ? -0.969 25.25 22.562 1 96.62 58 ASN B CA 1
ATOM 2014 C C . ASN B 1 58 ? -0.543 23.875 22.047 1 96.62 58 ASN B C 1
ATOM 2016 O O . ASN B 1 58 ? 0.648 23.562 22.016 1 96.62 58 ASN B O 1
ATOM 2020 N N . LYS B 1 59 ? -1.507 23.031 21.672 1 97.31 59 LYS B N 1
ATOM 2021 C CA . LYS B 1 59 ? -1.208 21.688 21.203 1 97.31 59 LYS B CA 1
ATOM 2022 C C . LYS B 1 59 ? -1.398 21.562 19.703 1 97.31 59 LYS B C 1
ATOM 2024 O O . LYS B 1 59 ? -2.205 22.297 19.109 1 97.31 59 LYS B O 1
ATOM 2029 N N . PHE B 1 60 ? -0.614 20.797 19.156 1 98.12 60 PHE B N 1
ATOM 2030 C CA . PHE B 1 60 ? -0.901 20.375 17.781 1 98.12 60 PHE B CA 1
ATOM 2031 C C . PHE B 1 60 ? -2.105 19.453 17.75 1 98.12 60 PHE B C 1
ATOM 2033 O O . PHE B 1 60 ? -2.201 18.516 18.562 1 98.12 60 PHE B O 1
ATOM 2040 N N . ILE B 1 61 ? -3.014 19.766 16.812 1 98.31 61 ILE B N 1
ATOM 2041 C CA . ILE B 1 61 ? -4.199 18.922 16.641 1 98.31 61 ILE B CA 1
ATOM 2042 C C . ILE B 1 61 ? -4.273 18.438 15.195 1 98.31 61 ILE B C 1
ATOM 2044 O O . ILE B 1 61 ? -4.082 19.203 14.258 1 98.31 61 ILE B O 1
ATOM 2048 N N . LEU B 1 62 ? -4.504 17.141 15.07 1 98.5 62 LEU B N 1
ATOM 2049 C CA . LEU B 1 62 ? -4.676 16.516 13.766 1 98.5 62 LEU B CA 1
ATOM 2050 C C . LEU B 1 62 ? -6.043 15.852 13.664 1 98.5 62 LEU B C 1
ATOM 2052 O O . LEU B 1 62 ? -6.434 15.086 14.547 1 98.5 62 LEU B O 1
ATOM 2056 N N . ALA B 1 63 ? -6.777 16.172 12.68 1 97.88 63 ALA B N 1
ATOM 2057 C CA . ALA B 1 63 ? -8.047 15.531 12.352 1 97.88 63 ALA B CA 1
ATOM 2058 C C . ALA B 1 63 ? -8.086 15.102 10.883 1 97.88 63 ALA B C 1
ATOM 2060 O O . ALA B 1 63 ? -7.371 15.672 10.055 1 97.88 63 ALA B O 1
ATOM 2061 N N . ALA B 1 64 ? -8.883 14.117 10.609 1 97.06 64 ALA B N 1
ATOM 2062 C CA . ALA B 1 64 ? -9.008 13.625 9.234 1 97.06 64 ALA B CA 1
ATOM 2063 C C . ALA B 1 64 ? -10.352 12.93 9.023 1 97.06 64 ALA B C 1
ATOM 2065 O O . ALA B 1 64 ? -11.055 12.609 9.984 1 97.06 64 ALA B O 1
ATOM 2066 N N . ASP B 1 65 ? -10.719 12.789 7.805 1 94.88 65 ASP B N 1
ATOM 2067 C CA . ASP B 1 65 ? -11.898 12.062 7.359 1 94.88 65 ASP B CA 1
ATOM 2068 C C . ASP B 1 65 ? -11.656 11.391 6.008 1 94.88 65 ASP B C 1
ATOM 2070 O O . ASP B 1 65 ? -10.93 11.922 5.168 1 94.88 65 ASP B O 1
ATOM 2074 N N . THR B 1 66 ? -12.156 10.18 5.867 1 96.06 66 THR B N 1
ATOM 2075 C CA . THR B 1 66 ? -11.961 9.398 4.648 1 96.06 66 THR B CA 1
ATOM 2076 C C . THR B 1 66 ? -13.305 8.883 4.121 1 96.06 66 THR B C 1
ATOM 2078 O O . THR B 1 66 ? -14.141 8.414 4.895 1 96.06 66 THR B O 1
ATOM 2081 N N . VAL B 1 67 ? -13.461 8.93 2.822 1 96.19 67 VAL B N 1
ATOM 2082 C CA . VAL B 1 67 ? -14.664 8.359 2.223 1 96.19 67 VAL B CA 1
ATOM 2083 C C . VAL B 1 67 ? -14.297 7.609 0.945 1 96.19 67 VAL B C 1
ATOM 2085 O O . VAL B 1 67 ? -13.242 7.848 0.36 1 96.19 67 VAL B O 1
ATOM 2088 N N . VAL B 1 68 ? -15.125 6.691 0.583 1 98.44 68 VAL B N 1
ATOM 2089 C CA . VAL B 1 68 ? -15.094 6.027 -0.716 1 98.44 68 VAL B CA 1
ATOM 2090 C C . VAL B 1 68 ? -16.188 6.598 -1.613 1 98.44 68 VAL B C 1
ATOM 2092 O O . VAL B 1 68 ? -17.328 6.809 -1.166 1 98.44 68 VAL B O 1
ATOM 2095 N N . GLU B 1 69 ? -15.828 6.941 -2.805 1 98.44 69 GLU B N 1
ATOM 2096 C CA . GLU B 1 69 ? -16.766 7.609 -3.703 1 98.44 69 GLU B CA 1
ATOM 2097 C C . GLU B 1 69 ? -16.75 6.969 -5.09 1 98.44 69 GLU B C 1
ATOM 2099 O O . GLU B 1 69 ? -15.688 6.652 -5.621 1 98.44 69 GLU B O 1
ATOM 2104 N N . LEU B 1 70 ? -17.891 6.703 -5.656 1 98.44 70 LEU B N 1
ATOM 2105 C CA . LEU B 1 70 ? -18.078 6.23 -7.027 1 98.44 70 LEU B CA 1
ATOM 2106 C C . LEU B 1 70 ? -19.234 6.957 -7.703 1 98.44 70 LEU B C 1
ATOM 2108 O O . LEU B 1 70 ? -20.359 6.902 -7.23 1 98.44 70 LEU B O 1
ATOM 2112 N N . ASN B 1 71 ? -18.922 7.68 -8.742 1 96.75 71 ASN B N 1
ATOM 2113 C CA . ASN B 1 71 ? -19.938 8.367 -9.539 1 96.75 71 ASN B CA 1
ATOM 2114 C C . ASN B 1 71 ? -20.75 9.328 -8.688 1 96.75 71 ASN B C 1
ATOM 2116 O O . ASN B 1 71 ? -21.984 9.328 -8.758 1 96.75 71 ASN B O 1
ATOM 2120 N N . GLY B 1 72 ? -20.109 9.984 -7.852 1 94.69 72 GLY B N 1
ATOM 2121 C CA . GLY B 1 72 ? -20.766 11.016 -7.059 1 94.69 72 GLY B CA 1
ATOM 2122 C C . GLY B 1 72 ? -21.438 10.469 -5.812 1 94.69 72 GLY B C 1
ATOM 2123 O O . GLY B 1 72 ? -21.938 11.227 -4.988 1 94.69 72 GLY B O 1
ATOM 2124 N N . LYS B 1 73 ? -21.438 9.219 -5.684 1 96.06 73 LYS B N 1
ATOM 2125 C CA . LYS B 1 73 ? -22.047 8.586 -4.516 1 96.06 73 LYS B CA 1
ATOM 2126 C C . LYS B 1 73 ? -20.984 8.203 -3.484 1 96.06 73 LYS B C 1
ATOM 2128 O O . LYS B 1 73 ? -19.953 7.641 -3.834 1 96.06 73 LYS B O 1
ATOM 2133 N N . ILE B 1 74 ? -21.266 8.477 -2.197 1 96.06 74 ILE B N 1
ATOM 2134 C CA . ILE B 1 74 ? -20.344 8.172 -1.111 1 96.06 74 ILE B CA 1
ATOM 2135 C C . ILE B 1 74 ? -20.719 6.836 -0.47 1 96.06 74 ILE B C 1
ATOM 2137 O O . ILE B 1 74 ? -21.906 6.574 -0.227 1 96.06 74 ILE B O 1
ATOM 2141 N N . PHE B 1 75 ? -19.75 6.039 -0.259 1 97.25 75 PHE B N 1
ATOM 2142 C CA . PHE B 1 75 ? -19.891 4.777 0.457 1 97.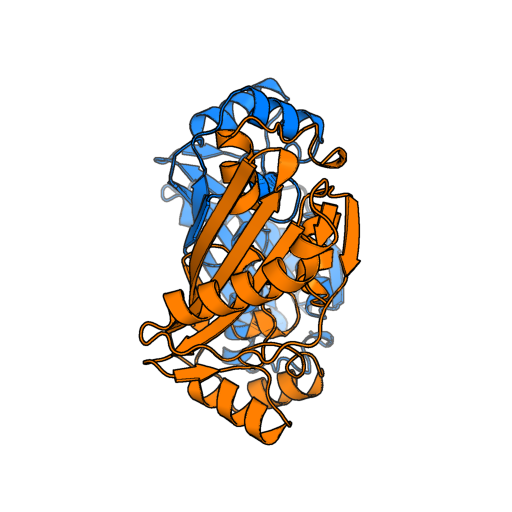25 75 PHE B CA 1
ATOM 2143 C C . PHE B 1 75 ? -19.25 4.859 1.833 1 97.25 75 PHE B C 1
ATOM 2145 O O . PHE B 1 75 ? -18.016 4.777 1.952 1 97.25 75 PHE B O 1
ATOM 2152 N N . GLY B 1 76 ? -20 5.031 2.857 1 92.81 76 GLY B N 1
ATOM 2153 C CA . GLY B 1 76 ? -19.484 5.059 4.215 1 92.81 76 GLY B CA 1
ATOM 2154 C C . GLY B 1 76 ? -19.281 3.678 4.812 1 92.81 76 GLY B C 1
ATOM 2155 O O . GLY B 1 76 ? -18.906 2.738 4.109 1 92.81 76 GLY B O 1
ATOM 2156 N N . LYS B 1 77 ? -19.438 3.602 6.109 1 93.31 77 LYS B N 1
ATOM 2157 C CA . LYS B 1 77 ? -19.406 2.314 6.797 1 93.31 77 LYS B CA 1
ATOM 2158 C C . LYS B 1 77 ? -20.75 1.588 6.645 1 93.31 77 LYS B C 1
ATOM 2160 O O . LYS B 1 77 ? -21.812 2.172 6.879 1 93.31 77 LYS B O 1
ATOM 2165 N N . PRO B 1 78 ? -20.656 0.358 6.211 1 97.38 78 PRO B N 1
ATOM 2166 C CA . PRO B 1 78 ? -21.938 -0.358 6.051 1 97.38 78 PRO B CA 1
ATOM 2167 C C . PRO B 1 78 ? -22.625 -0.638 7.383 1 97.38 78 PRO B C 1
ATOM 2169 O O . PRO B 1 78 ? -21.953 -0.917 8.383 1 97.38 78 PRO B O 1
ATOM 2172 N N . LYS B 1 79 ? -23.906 -0.651 7.371 1 95.88 79 LYS B N 1
ATOM 2173 C CA . LYS B 1 79 ? -24.688 -0.838 8.586 1 95.88 79 LYS B CA 1
ATOM 2174 C C . LYS B 1 79 ? -24.844 -2.32 8.914 1 95.88 79 LYS B C 1
ATOM 2176 O O . LYS B 1 79 ? -25.125 -2.68 10.062 1 95.88 79 LYS B O 1
ATOM 2181 N N . ASN B 1 80 ? -24.812 -3.117 7.906 1 97 80 ASN B N 1
ATOM 2182 C CA . ASN B 1 80 ? -24.984 -4.559 8.055 1 97 80 ASN B CA 1
ATOM 2183 C C . ASN B 1 80 ? -24.359 -5.32 6.883 1 97 80 ASN B C 1
ATOM 2185 O O . ASN B 1 80 ? -23.766 -4.715 5.992 1 97 80 ASN B O 1
ATOM 2189 N N . ARG B 1 81 ? -24.469 -6.594 7.02 1 98 81 ARG B N 1
ATOM 2190 C CA . ARG B 1 81 ? -23.859 -7.473 6.023 1 98 81 ARG B CA 1
ATOM 2191 C C . ARG B 1 81 ? -24.453 -7.223 4.641 1 98 81 ARG B C 1
ATOM 2193 O O . ARG B 1 81 ? -23.734 -7.207 3.645 1 98 81 ARG B O 1
ATOM 2200 N N . GLU B 1 82 ? -25.75 -6.977 4.527 1 98.19 82 GLU B N 1
ATOM 2201 C CA . GLU B 1 82 ? -26.422 -6.758 3.248 1 98.19 82 GLU B CA 1
ATOM 2202 C C . GLU B 1 82 ? -25.906 -5.492 2.566 1 98.19 82 GLU B C 1
ATOM 2204 O O . GLU B 1 82 ? -25.672 -5.488 1.356 1 98.19 82 GLU B O 1
ATOM 2209 N N . GLU B 1 83 ? -25.797 -4.52 3.324 1 98.31 83 GLU B N 1
ATOM 2210 C CA . GLU B 1 83 ? -25.281 -3.273 2.77 1 98.31 83 GLU B CA 1
ATOM 2211 C C . GLU B 1 83 ? -23.812 -3.432 2.338 1 98.31 83 GLU B C 1
ATOM 2213 O O . GLU B 1 83 ? -23.422 -2.92 1.291 1 98.31 83 GLU B O 1
ATOM 2218 N N . ALA B 1 84 ? -23.078 -4.121 3.17 1 98.44 84 ALA B N 1
ATOM 2219 C CA . ALA B 1 84 ? -21.688 -4.391 2.807 1 98.44 84 ALA B CA 1
ATOM 2220 C C . ALA B 1 84 ? -21.594 -5.137 1.479 1 98.44 84 ALA B C 1
ATOM 2222 O O . ALA B 1 84 ? -20.781 -4.793 0.617 1 98.44 84 ALA B O 1
ATOM 2223 N N . PHE B 1 85 ? -22.438 -6.156 1.341 1 98.62 85 PHE B N 1
ATOM 2224 C CA . PHE B 1 85 ? -22.484 -6.914 0.097 1 98.62 85 PHE B CA 1
ATOM 2225 C C . PHE B 1 85 ? -22.812 -6.004 -1.08 1 98.62 85 PHE B C 1
ATOM 2227 O O . PHE B 1 85 ? -22.172 -6.078 -2.127 1 98.62 85 PHE B O 1
ATOM 2234 N N . SER B 1 86 ? -23.781 -5.18 -0.9 1 98.44 86 SER B N 1
ATOM 2235 C CA . SER B 1 86 ? -24.188 -4.262 -1.955 1 98.44 86 SER B CA 1
ATOM 2236 C C . SER B 1 86 ? -23.062 -3.309 -2.336 1 98.44 86 SER B C 1
ATOM 2238 O O . SER B 1 86 ? -22.859 -3.02 -3.516 1 98.44 86 SER B O 1
ATOM 2240 N N . PHE B 1 87 ? -22.359 -2.758 -1.325 1 98.62 87 PHE B N 1
ATOM 2241 C CA . PHE B 1 87 ? -21.219 -1.894 -1.581 1 98.62 87 PHE B CA 1
ATOM 2242 C C . PHE B 1 87 ? -20.203 -2.594 -2.475 1 98.62 87 PHE B C 1
ATOM 2244 O O . PHE B 1 87 ? -19.859 -2.088 -3.543 1 98.62 87 PHE B O 1
ATOM 2251 N N . LEU B 1 88 ? -19.797 -3.783 -2.047 1 98.62 88 LEU B N 1
ATOM 2252 C CA . LEU B 1 88 ? -18.734 -4.512 -2.727 1 98.62 88 LEU B CA 1
ATOM 2253 C C . LEU B 1 88 ? -19.156 -4.926 -4.129 1 98.62 88 LEU B C 1
ATOM 2255 O O . LEU B 1 88 ? -18.359 -4.883 -5.07 1 98.62 88 LEU B O 1
ATOM 2259 N N . LYS B 1 89 ? -20.422 -5.297 -4.27 1 98.62 89 LYS B N 1
ATOM 2260 C CA . LYS B 1 89 ? -20.953 -5.645 -5.582 1 98.62 89 LYS B CA 1
ATOM 2261 C C . LYS B 1 89 ? -20.922 -4.441 -6.523 1 98.62 89 LYS B C 1
ATOM 2263 O O . LYS B 1 89 ? -20.578 -4.574 -7.699 1 98.62 89 LYS B O 1
ATOM 2268 N N . THR B 1 90 ? -21.312 -3.324 -6.02 1 98.62 90 THR B N 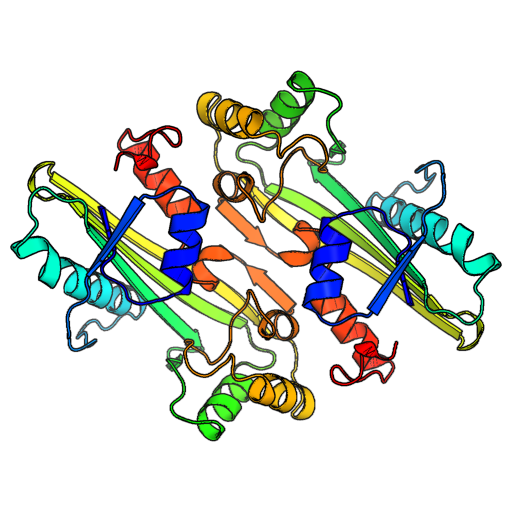1
ATOM 2269 C CA . THR B 1 90 ? -21.328 -2.1 -6.812 1 98.62 90 THR B CA 1
ATOM 2270 C C . THR B 1 90 ? -19.906 -1.703 -7.23 1 98.62 90 THR B C 1
ATOM 2272 O O . THR B 1 90 ? -19.688 -1.274 -8.359 1 98.62 90 THR B O 1
ATOM 2275 N N . LEU B 1 91 ? -18.938 -1.865 -6.336 1 98.62 91 LEU B N 1
ATOM 2276 C CA . LEU B 1 91 ? -17.562 -1.459 -6.574 1 98.62 91 LEU B CA 1
ATOM 2277 C C . LEU B 1 91 ? -16.828 -2.492 -7.43 1 98.62 91 LEU B C 1
ATOM 2279 O O . LEU B 1 91 ? -15.766 -2.207 -7.98 1 98.62 91 LEU B O 1
ATOM 2283 N N . SER B 1 92 ? -17.406 -3.666 -7.582 1 98.56 92 SER B N 1
ATOM 2284 C CA . SER B 1 92 ? -16.797 -4.762 -8.336 1 98.56 92 SER B CA 1
ATOM 2285 C C . SER B 1 92 ? -16.516 -4.344 -9.773 1 98.56 92 SER B C 1
ATOM 2287 O O . SER B 1 92 ? -17.375 -3.814 -10.461 1 98.56 92 SER B O 1
ATOM 2289 N N . GLY B 1 93 ? -15.289 -4.547 -10.141 1 98.31 93 GLY B N 1
ATOM 2290 C CA . GLY B 1 93 ? -14.875 -4.273 -11.508 1 98.31 93 GLY B CA 1
ATOM 2291 C C . GLY B 1 93 ? -14.75 -2.791 -11.805 1 98.31 93 GLY B C 1
ATOM 2292 O O . GLY B 1 93 ? -14.43 -2.404 -12.93 1 98.31 93 GLY B O 1
ATOM 2293 N N . GLN B 1 94 ? -14.898 -1.926 -10.852 1 98.69 94 GLN B N 1
ATOM 2294 C CA . GLN B 1 94 ? -14.93 -0.483 -11.07 1 98.69 94 GLN B CA 1
ATOM 2295 C C . GLN B 1 94 ? -13.664 0.181 -10.523 1 98.69 94 GLN B C 1
ATOM 2297 O O . GLN B 1 94 ? -12.93 -0.424 -9.742 1 98.69 94 GLN B O 1
ATOM 2302 N N . ILE B 1 95 ? -13.367 1.288 -11.047 1 98.81 95 ILE B N 1
ATOM 2303 C CA . ILE B 1 95 ? -12.43 2.213 -10.414 1 98.81 95 ILE B CA 1
ATOM 2304 C C . ILE B 1 95 ? -13.195 3.213 -9.555 1 98.81 95 ILE B C 1
ATOM 2306 O O . ILE B 1 95 ? -14.109 3.883 -10.031 1 98.81 95 ILE B O 1
ATOM 2310 N N . HIS B 1 96 ? -12.898 3.289 -8.32 1 98.88 96 HIS B N 1
ATOM 2311 C CA . HIS B 1 96 ? -13.508 4.262 -7.418 1 98.88 96 HIS B CA 1
ATOM 2312 C C . HIS B 1 96 ? -12.445 5.113 -6.727 1 98.88 96 HIS B C 1
ATOM 2314 O O . HIS B 1 96 ? -11.258 4.793 -6.773 1 98.88 96 HIS B O 1
ATOM 2320 N N . ARG B 1 97 ? -12.883 6.188 -6.121 1 98.69 97 ARG B N 1
ATOM 2321 C CA . ARG B 1 97 ? -11.977 7.109 -5.453 1 98.69 97 ARG B CA 1
ATOM 2322 C C . ARG B 1 97 ? -12.023 6.93 -3.938 1 98.69 97 ARG B C 1
ATOM 2324 O O . ARG B 1 97 ? -13.086 6.672 -3.375 1 98.69 97 ARG B O 1
ATOM 2331 N N . VAL B 1 98 ? -10.953 6.969 -3.352 1 98.69 98 VAL B N 1
ATOM 2332 C CA . VAL B 1 98 ? -10.836 7.125 -1.905 1 98.69 98 VAL B CA 1
ATOM 2333 C C . VAL B 1 98 ? -10.266 8.5 -1.581 1 98.69 98 VAL B C 1
ATOM 2335 O O . VAL B 1 98 ? -9.164 8.844 -2.031 1 98.69 98 VAL B O 1
ATOM 2338 N N . ILE B 1 99 ? -10.969 9.281 -0.853 1 98.19 99 ILE B N 1
ATOM 2339 C CA . ILE B 1 99 ? -10.625 10.664 -0.546 1 98.19 99 ILE B CA 1
ATOM 2340 C C . ILE B 1 99 ? -10.359 10.812 0.951 1 98.19 99 ILE B C 1
ATOM 2342 O O . ILE B 1 99 ? -11.227 10.516 1.773 1 98.19 99 ILE B O 1
ATOM 2346 N N . THR B 1 100 ? -9.211 11.188 1.28 1 98.06 100 THR B N 1
ATOM 2347 C CA . THR B 1 100 ? -8.859 11.5 2.662 1 98.06 100 THR B CA 1
ATOM 2348 C C . THR B 1 100 ? -8.469 12.969 2.801 1 98.06 100 THR B C 1
ATOM 2350 O O . THR B 1 100 ? -7.59 13.453 2.086 1 98.06 100 THR B O 1
ATOM 2353 N N . ALA B 1 101 ? -9.156 13.664 3.627 1 98.25 101 ALA B N 1
ATOM 2354 C CA . ALA B 1 101 ? -8.797 15.039 3.973 1 98.25 101 ALA B CA 1
ATOM 2355 C C . ALA B 1 101 ? -8.281 15.125 5.406 1 98.25 101 ALA B C 1
ATOM 2357 O O . ALA B 1 101 ? -8.781 14.43 6.297 1 98.25 101 ALA B O 1
ATOM 2358 N N . TYR B 1 102 ? -7.266 15.961 5.602 1 98.62 102 TYR B N 1
ATOM 2359 C CA . TYR B 1 102 ? -6.805 16.156 6.969 1 98.62 102 TYR B CA 1
ATOM 2360 C C . TYR B 1 102 ? -6.492 17.625 7.234 1 98.62 102 TYR B C 1
ATOM 2362 O O . TYR B 1 102 ? -6.246 18.391 6.305 1 98.62 102 TYR B O 1
ATOM 2370 N N . VAL B 1 103 ? -6.602 17.984 8.438 1 98.56 103 VAL B N 1
ATOM 2371 C CA . VAL B 1 103 ? -6.277 19.312 8.93 1 98.56 103 VAL B CA 1
ATOM 2372 C C . VAL B 1 103 ? -5.355 19.203 10.141 1 98.56 103 VAL B C 1
ATOM 2374 O O . VAL B 1 103 ? -5.539 18.344 10.992 1 98.56 103 VAL B O 1
ATOM 2377 N N . PHE B 1 104 ? -4.336 19.953 10.172 1 98.69 104 PHE B N 1
ATOM 2378 C CA . PHE B 1 104 ? -3.336 20.031 11.227 1 98.69 104 PHE B CA 1
ATOM 2379 C C . PHE B 1 104 ? -3.146 21.469 11.688 1 98.69 104 PHE B C 1
ATOM 2381 O O . PHE B 1 104 ? -2.914 22.375 10.875 1 98.69 104 PHE B O 1
ATOM 2388 N N . LYS B 1 105 ? -3.289 21.641 13.023 1 98.19 105 LYS B N 1
ATOM 2389 C CA . LYS B 1 105 ? -3.355 23.016 13.5 1 98.19 105 LYS B CA 1
ATOM 2390 C C . LYS B 1 105 ? -2.674 23.156 14.859 1 98.19 105 LYS B C 1
ATOM 2392 O O . LYS B 1 105 ? -2.727 22.25 15.688 1 98.19 105 LYS B O 1
ATOM 2397 N N . ASN B 1 106 ? -1.986 24.172 15.031 1 97.94 106 ASN B N 1
ATOM 2398 C CA . ASN B 1 106 ? -1.547 24.734 16.297 1 97.94 106 ASN B CA 1
ATOM 2399 C C . ASN B 1 106 ? -1.841 26.219 16.391 1 97.94 106 ASN B C 1
ATOM 2401 O O . ASN B 1 106 ? -1.233 27.016 15.672 1 97.94 106 ASN B O 1
ATOM 2405 N N . ILE B 1 107 ? -2.73 26.625 17.25 1 97.44 107 ILE B N 1
ATOM 2406 C CA . ILE B 1 107 ? -3.221 27.984 17.297 1 97.44 107 ILE B CA 1
ATOM 2407 C C . ILE B 1 107 ? -2.107 28.922 17.781 1 97.44 107 ILE B C 1
ATOM 2409 O O . ILE B 1 107 ? -1.834 29.953 17.141 1 97.44 107 ILE B O 1
ATOM 2413 N N . SER B 1 108 ? -1.438 28.578 18.781 1 97.44 108 SER B N 1
ATOM 2414 C CA . SER B 1 108 ? -0.419 29.438 19.375 1 97.44 108 SER B CA 1
ATOM 2415 C C . SER B 1 108 ? 0.746 29.656 18.422 1 97.44 108 SER B C 1
ATOM 2417 O O . SER B 1 108 ? 1.355 30.734 18.422 1 97.44 108 SER B O 1
ATOM 2419 N N . LYS B 1 109 ? 1.072 28.656 17.609 1 96.75 109 LYS B N 1
ATOM 2420 C CA . LYS B 1 109 ? 2.189 28.766 16.672 1 96.75 109 LYS B CA 1
ATOM 2421 C C . LYS B 1 109 ? 1.726 29.281 15.32 1 96.75 109 LYS B C 1
ATOM 2423 O O . LYS B 1 109 ? 2.531 29.438 14.398 1 96.75 109 LYS B O 1
ATOM 2428 N N . ASN B 1 110 ? 0.432 29.484 15.195 1 97.19 110 ASN B N 1
ATOM 2429 C CA . ASN B 1 110 ? -0.169 29.938 13.953 1 97.19 110 ASN B CA 1
ATOM 2430 C C . ASN B 1 110 ? 0.142 29 12.789 1 97.19 110 ASN B C 1
ATOM 2432 O O . ASN B 1 110 ? 0.573 29.438 11.727 1 97.19 110 ASN B O 1
ATOM 2436 N N . ILE B 1 111 ? 0.033 27.75 13.008 1 97.56 111 ILE B N 1
ATOM 2437 C CA . ILE B 1 111 ? 0.232 26.703 12 1 97.56 111 ILE B CA 1
ATOM 2438 C C . ILE B 1 111 ? -1.118 26.125 11.578 1 97.56 111 ILE B C 1
ATOM 2440 O O . ILE B 1 111 ? -1.979 25.875 12.422 1 97.56 111 ILE B O 1
ATOM 2444 N N . LEU B 1 112 ? -1.345 26.062 10.312 1 98.25 112 LEU B N 1
ATOM 2445 C CA . LEU B 1 112 ? -2.535 25.453 9.734 1 98.25 112 LEU B CA 1
ATOM 2446 C C . LEU B 1 112 ? -2.205 24.75 8.422 1 98.25 112 LEU B C 1
ATOM 2448 O O . LEU B 1 112 ? -1.679 25.375 7.496 1 98.25 112 LEU B O 1
ATOM 2452 N N . ILE B 1 113 ? -2.379 23.453 8.375 1 98.44 113 ILE B N 1
ATOM 2453 C CA . ILE B 1 113 ? -2.264 22.672 7.148 1 98.44 113 ILE B CA 1
ATOM 2454 C C . ILE B 1 113 ? -3.611 22.047 6.809 1 98.44 113 ILE B C 1
ATOM 2456 O O . ILE B 1 113 ? -4.246 21.422 7.668 1 98.44 113 ILE B O 1
ATOM 2460 N N . LYS B 1 114 ? -4.137 22.25 5.672 1 98.62 114 LYS B N 1
ATOM 2461 C CA . LYS B 1 114 ? -5.324 21.609 5.113 1 98.62 114 LYS B CA 1
ATOM 2462 C C . LYS B 1 114 ? -4.992 20.891 3.812 1 98.62 114 LYS B C 1
ATOM 2464 O O . LYS B 1 114 ? -4.418 21.469 2.895 1 98.62 114 LYS B O 1
ATOM 2469 N N . GLU B 1 115 ? -5.285 19.641 3.738 1 98.62 115 GLU B N 1
ATOM 2470 C CA . GLU B 1 115 ? -4.941 18.844 2.555 1 98.62 115 GLU B CA 1
ATOM 2471 C C . GLU B 1 115 ? -6.059 17.875 2.197 1 98.62 115 GLU B C 1
ATOM 2473 O O . GLU B 1 115 ? -6.789 17.406 3.076 1 98.62 115 GLU B O 1
ATOM 2478 N N . ILE B 1 116 ? -6.273 17.703 0.905 1 98.62 116 ILE B N 1
ATOM 2479 C CA . ILE B 1 116 ? -7.121 16.656 0.35 1 98.62 116 ILE B CA 1
ATOM 2480 C C . ILE B 1 116 ? -6.289 15.727 -0.531 1 98.62 116 ILE B C 1
ATOM 2482 O O . ILE B 1 116 ? -5.594 16.188 -1.443 1 98.62 116 ILE B O 1
ATOM 2486 N N . VAL B 1 117 ? -6.25 14.438 -0.226 1 98.69 117 VAL B N 1
ATOM 2487 C CA . VAL B 1 117 ? -5.539 13.438 -1.013 1 98.69 117 VAL B CA 1
ATOM 2488 C C . VAL B 1 117 ? -6.535 12.469 -1.634 1 98.69 117 VAL B C 1
ATOM 2490 O O . VAL B 1 117 ? -7.297 11.805 -0.921 1 98.69 117 VAL B O 1
ATOM 2493 N N . VAL B 1 118 ? -6.551 12.414 -2.939 1 98.62 118 VAL B N 1
ATOM 2494 C CA . VAL B 1 118 ? -7.457 11.539 -3.672 1 98.62 118 VAL B CA 1
ATOM 2495 C C . VAL B 1 118 ? -6.668 10.406 -4.316 1 98.62 118 VAL B C 1
ATOM 2497 O O . VAL B 1 118 ? -5.652 10.641 -4.977 1 98.62 118 VAL B O 1
ATOM 2500 N N . SER B 1 119 ? -7.07 9.188 -4.102 1 98.75 119 SER B N 1
ATOM 2501 C CA . SER B 1 119 ? -6.504 7.992 -4.723 1 98.75 119 SER B CA 1
ATOM 2502 C C . SER B 1 119 ? -7.578 7.176 -5.434 1 98.75 119 SER B C 1
ATOM 2504 O O . SER B 1 119 ? -8.75 7.23 -5.062 1 98.75 119 SER B O 1
ATOM 2506 N N . GLU B 1 120 ? -7.168 6.438 -6.391 1 98.88 120 GLU B N 1
ATOM 2507 C CA . GLU B 1 120 ? -8.062 5.555 -7.133 1 98.88 120 GLU B CA 1
ATOM 2508 C C . GLU B 1 120 ? -7.746 4.09 -6.852 1 98.88 120 GLU B C 1
ATOM 2510 O O . GLU B 1 120 ? -6.578 3.707 -6.75 1 98.88 120 GLU B O 1
ATOM 2515 N N . VAL B 1 121 ? -8.781 3.316 -6.742 1 98.88 121 VAL B N 1
ATOM 2516 C CA . VAL B 1 121 ? -8.664 1.878 -6.523 1 98.88 121 VAL B CA 1
ATOM 2517 C C . VAL B 1 121 ? -9.461 1.129 -7.594 1 98.88 121 VAL B C 1
ATOM 2519 O O . VAL B 1 121 ? -10.617 1.459 -7.859 1 98.88 121 VAL B O 1
ATOM 2522 N N . LYS B 1 122 ? -8.859 0.18 -8.18 1 98.94 122 LYS B N 1
ATOM 2523 C CA . LYS B 1 122 ? -9.539 -0.711 -9.117 1 98.94 122 LYS B CA 1
ATOM 2524 C C . LYS B 1 122 ? -9.75 -2.092 -8.508 1 98.94 122 LYS B C 1
ATOM 2526 O O . LYS B 1 122 ? -8.797 -2.754 -8.102 1 98.94 122 LYS B O 1
ATOM 2531 N N . PHE B 1 123 ? -11.008 -2.457 -8.438 1 98.69 123 PHE B N 1
ATOM 2532 C CA . PHE B 1 123 ? -11.32 -3.811 -7.992 1 98.69 123 PHE B CA 1
ATOM 2533 C C . PHE B 1 123 ? -11.312 -4.781 -9.164 1 98.69 123 PHE B C 1
ATOM 2535 O O . PHE B 1 123 ? -11.594 -4.391 -10.305 1 98.69 123 PHE B O 1
ATOM 2542 N N . PHE B 1 124 ? -11.008 -6.02 -8.867 1 98 124 PHE B N 1
ATOM 2543 C CA . PHE B 1 124 ? -11.312 -7.098 -9.805 1 98 124 PHE B CA 1
ATOM 2544 C C . PHE B 1 124 ? -12.82 -7.227 -10 1 98 124 PHE B C 1
ATOM 2546 O O . PHE B 1 124 ? -13.602 -6.602 -9.281 1 98 124 PHE B O 1
ATOM 2553 N N . ASP B 1 125 ? -13.195 -7.961 -11.141 1 97.56 125 ASP B N 1
ATOM 2554 C CA . ASP B 1 125 ? -14.57 -8.453 -11.195 1 97.56 125 ASP B CA 1
ATOM 2555 C C . ASP B 1 125 ? -14.812 -9.516 -10.125 1 97.56 125 ASP B C 1
ATOM 2557 O O . ASP B 1 125 ? -14.32 -10.641 -10.242 1 97.56 125 ASP B O 1
ATOM 2561 N N . LEU B 1 126 ? -15.523 -9.133 -9.125 1 96.25 126 LEU B N 1
ATOM 2562 C CA . LEU B 1 126 ? -15.688 -9.992 -7.957 1 96.25 126 LEU B CA 1
ATOM 2563 C C . LEU B 1 126 ? -16.922 -10.875 -8.102 1 96.25 126 LEU B C 1
ATOM 2565 O O . LEU B 1 126 ? -18 -10.391 -8.445 1 96.25 126 LEU B O 1
ATOM 2569 N N . ASP B 1 127 ? -16.75 -12.078 -7.891 1 94.38 127 ASP B N 1
ATOM 2570 C CA . ASP B 1 127 ? -17.922 -12.961 -7.828 1 94.38 127 ASP B CA 1
ATOM 2571 C C . ASP B 1 127 ? -18.5 -13 -6.418 1 94.38 127 ASP B C 1
ATOM 2573 O O . ASP B 1 127 ? -17.875 -12.523 -5.469 1 94.38 127 ASP B O 1
ATOM 2577 N N . ASP B 1 128 ? -19.656 -13.547 -6.281 1 96.25 128 ASP B N 1
ATOM 2578 C CA . ASP B 1 128 ? -20.359 -13.57 -5 1 96.25 128 ASP B CA 1
ATOM 2579 C C . ASP B 1 128 ? -19.594 -14.383 -3.967 1 96.25 128 ASP B C 1
ATOM 2581 O O . ASP B 1 128 ? -19.609 -14.07 -2.775 1 96.25 128 ASP B O 1
ATOM 2585 N N . GLU B 1 129 ? -18.984 -15.367 -4.379 1 94.69 129 GLU B N 1
ATOM 2586 C CA . GLU B 1 129 ? -18.219 -16.219 -3.463 1 94.69 129 GLU B CA 1
ATOM 2587 C C . GLU B 1 129 ? -17.094 -15.445 -2.795 1 94.69 129 GLU B C 1
ATOM 2589 O O . GLU B 1 129 ? -16.906 -15.539 -1.581 1 94.69 129 GLU B O 1
ATOM 2594 N N . THR B 1 130 ? -16.375 -14.75 -3.57 1 94.56 130 THR B N 1
ATOM 2595 C CA . THR B 1 130 ? -15.289 -13.938 -3.049 1 94.56 130 THR B CA 1
ATOM 2596 C C . THR B 1 130 ? -15.82 -12.867 -2.096 1 94.56 130 THR B C 1
ATOM 2598 O O . THR B 1 130 ? -15.266 -12.664 -1.013 1 94.56 130 THR B O 1
ATOM 2601 N N . ILE B 1 131 ? -16.875 -12.227 -2.5 1 97.31 131 ILE B N 1
ATOM 2602 C CA . ILE B 1 131 ? -17.469 -11.18 -1.672 1 97.31 131 ILE B CA 1
ATOM 2603 C C . ILE B 1 131 ? -17.922 -11.781 -0.341 1 97.31 131 ILE B C 1
ATOM 2605 O O . ILE B 1 131 ? -17.625 -11.227 0.724 1 97.31 131 ILE B O 1
ATOM 2609 N N . ASN B 1 132 ? -18.578 -12.906 -0.42 1 97.38 132 ASN B N 1
ATOM 2610 C CA . ASN B 1 132 ? -19.062 -13.539 0.798 1 97.38 132 ASN B CA 1
ATOM 2611 C C . ASN B 1 132 ? -17.922 -14.016 1.688 1 97.38 132 ASN B C 1
ATOM 2613 O O . ASN B 1 132 ? -18 -13.922 2.914 1 97.38 132 ASN B O 1
ATOM 2617 N N . TRP B 1 133 ? -16.938 -14.539 1.088 1 95.5 133 TRP B N 1
ATOM 2618 C CA . TRP B 1 133 ? -15.75 -14.914 1.854 1 95.5 133 TRP B CA 1
ATOM 2619 C C . TRP B 1 133 ? -15.211 -13.727 2.637 1 95.5 133 TRP B C 1
ATOM 2621 O O . TRP B 1 133 ? -14.906 -13.844 3.826 1 95.5 133 TRP B O 1
ATOM 2631 N N . TYR B 1 134 ? -15.094 -12.617 1.983 1 97 134 TYR B N 1
ATOM 2632 C CA . TYR B 1 134 ? -14.547 -11.43 2.621 1 97 134 TYR B CA 1
ATOM 2633 C C . TYR B 1 134 ? -15.461 -10.945 3.742 1 97 134 TYR B C 1
ATOM 2635 O O . TYR B 1 134 ? -14.992 -10.562 4.816 1 97 134 TYR B O 1
ATOM 2643 N N . LEU B 1 135 ? -16.734 -10.992 3.48 1 97.88 135 LEU B N 1
ATOM 2644 C CA . LEU B 1 135 ? -17.703 -10.57 4.496 1 97.88 135 LEU B CA 1
ATOM 2645 C C . LEU B 1 135 ? -17.578 -11.438 5.746 1 97.88 135 LEU B C 1
ATOM 2647 O O . LEU B 1 135 ? -17.734 -10.945 6.863 1 97.88 135 LEU B O 1
ATOM 2651 N N . ASP B 1 136 ? -17.219 -12.664 5.59 1 96.81 136 ASP B N 1
ATOM 2652 C CA . ASP B 1 136 ? -17.109 -13.617 6.688 1 96.81 136 ASP B CA 1
ATOM 2653 C C . ASP B 1 136 ? -15.914 -13.297 7.582 1 96.81 136 ASP B C 1
ATOM 2655 O O . ASP B 1 136 ? -15.836 -13.766 8.719 1 96.81 136 ASP B O 1
ATOM 2659 N N . THR B 1 137 ? -15.008 -12.516 7.105 1 95.19 137 THR B N 1
ATOM 2660 C CA . THR B 1 137 ? -13.844 -12.164 7.898 1 95.19 137 THR B CA 1
ATOM 2661 C C . THR B 1 137 ? -14.203 -11.156 8.984 1 95.19 137 THR B C 1
ATOM 2663 O O . THR B 1 137 ? -13.461 -10.984 9.953 1 95.19 137 THR B O 1
ATOM 2666 N N . GLY B 1 138 ? -15.297 -10.328 8.781 1 96.19 138 GLY B N 1
ATOM 2667 C CA . GLY B 1 138 ? -15.688 -9.266 9.688 1 96.19 138 GLY B CA 1
ATOM 2668 C C . GLY B 1 138 ? -14.961 -7.957 9.438 1 96.19 138 GLY B C 1
ATOM 2669 O O . GLY B 1 138 ? -15.32 -6.918 9.992 1 96.19 138 GLY B O 1
ATOM 2670 N N . GLU B 1 139 ? -14.047 -7.887 8.562 1 95.19 139 GLU B N 1
ATOM 2671 C CA . GLU B 1 139 ? -13.188 -6.738 8.312 1 95.19 139 GLU B CA 1
ATOM 2672 C C . GLU B 1 139 ? -13.969 -5.586 7.688 1 95.19 139 GLU B C 1
ATOM 2674 O O . GLU B 1 139 ? -13.672 -4.414 7.941 1 95.19 139 GLU B O 1
ATOM 2679 N N . PRO B 1 140 ? -15.016 -5.742 6.965 1 95.25 140 PRO B N 1
ATOM 2680 C CA . PRO B 1 140 ? -15.688 -4.691 6.195 1 95.25 140 PRO B CA 1
ATOM 2681 C C . PRO B 1 140 ? -16.438 -3.695 7.078 1 95.25 140 PRO B C 1
ATOM 2683 O O . PRO B 1 140 ? -16.672 -2.559 6.668 1 95.25 140 PRO B O 1
ATOM 2686 N N . PHE B 1 141 ? -16.766 -4.016 8.266 1 93.56 141 PHE B N 1
ATOM 2687 C CA . PHE B 1 141 ? -17.891 -3.367 8.93 1 93.56 141 PHE B CA 1
ATOM 2688 C C . PHE B 1 141 ? -17.438 -2.078 9.609 1 93.56 141 PHE B C 1
ATOM 2690 O O . PHE B 1 141 ? -18.266 -1.217 9.922 1 93.56 141 PHE B O 1
ATOM 2697 N N . ASP B 1 142 ? -16.297 -1.748 9.844 1 90.44 142 ASP B N 1
ATOM 2698 C CA . ASP B 1 142 ? -15.859 -0.487 10.438 1 90.44 142 ASP B CA 1
ATOM 2699 C C . ASP B 1 142 ? -15.031 0.328 9.438 1 90.44 142 ASP B C 1
ATOM 2701 O O . ASP B 1 142 ? -14.172 1.115 9.836 1 90.44 142 ASP B O 1
ATOM 2705 N N . LYS B 1 143 ? -15.336 0.118 8.109 1 93.25 143 LYS B N 1
ATOM 2706 C CA . LYS B 1 143 ? -14.531 0.754 7.066 1 93.25 143 LYS B CA 1
ATOM 2707 C C . LYS B 1 143 ? -15.422 1.363 5.984 1 93.25 143 LYS B C 1
ATOM 2709 O O . LYS B 1 143 ? -16.422 0.762 5.582 1 93.25 143 LYS B O 1
ATOM 2714 N N . ALA B 1 144 ? -15.008 2.541 5.547 1 93.75 144 ALA B N 1
ATOM 2715 C CA . ALA B 1 144 ? -15.672 3.145 4.395 1 93.75 144 ALA B CA 1
ATOM 2716 C C . ALA B 1 144 ? -15.57 2.238 3.17 1 93.75 144 ALA B C 1
ATOM 2718 O O . ALA B 1 144 ? -14.523 1.652 2.902 1 93.75 144 ALA B O 1
ATOM 2719 N N . GLY B 1 145 ? -16.703 2.066 2.463 1 96.75 145 GLY B N 1
ATOM 2720 C CA . GLY B 1 145 ? -16.719 1.262 1.25 1 96.75 145 GLY B CA 1
ATOM 2721 C C . GLY B 1 145 ? -16.719 -0.23 1.524 1 96.75 145 GLY B C 1
ATOM 2722 O O . GLY B 1 145 ? -16.719 -1.038 0.593 1 96.75 145 GLY B O 1
ATOM 2723 N N . ALA B 1 146 ? -16.641 -0.592 2.818 1 97.62 146 ALA B N 1
ATOM 2724 C CA . ALA B 1 146 ? -16.719 -1.977 3.275 1 97.62 146 ALA B CA 1
ATOM 2725 C C . ALA B 1 146 ? -15.469 -2.76 2.908 1 97.62 146 ALA B C 1
ATOM 2727 O O . ALA B 1 146 ? -15.547 -3.943 2.572 1 97.62 146 ALA B O 1
ATOM 2728 N N . TYR B 1 147 ? -14.336 -2.129 2.945 1 98 147 TYR B N 1
ATOM 2729 C CA . TYR B 1 147 ? -13.133 -2.92 2.723 1 98 147 TYR B CA 1
ATOM 2730 C C . TYR B 1 147 ? -11.914 -2.248 3.352 1 98 147 TYR B C 1
ATOM 2732 O O . TYR B 1 147 ? -11.883 -1.025 3.504 1 98 147 TYR B O 1
ATOM 2740 N N . GLY B 1 148 ? -10.992 -3.016 3.785 1 96.12 148 GLY B N 1
ATOM 2741 C CA . GLY B 1 148 ? -9.664 -2.604 4.207 1 96.12 148 GLY B CA 1
ATOM 2742 C C . GLY B 1 148 ? -8.57 -3.086 3.277 1 96.12 148 GLY B C 1
ATOM 2743 O O . GLY B 1 148 ? -8.375 -4.289 3.104 1 96.12 148 GLY B O 1
ATOM 2744 N N . ILE B 1 149 ? -7.82 -2.176 2.725 1 95.94 149 ILE B N 1
ATOM 2745 C CA . ILE B 1 149 ? -6.855 -2.514 1.684 1 95.94 149 ILE B CA 1
ATOM 2746 C C . ILE B 1 149 ? -5.664 -3.242 2.301 1 95.94 149 ILE B C 1
ATOM 2748 O O . ILE B 1 149 ? -4.934 -3.953 1.606 1 95.94 149 ILE B O 1
ATOM 2752 N N . GLN B 1 150 ? -5.344 -3.02 3.613 1 91.62 150 GLN B N 1
ATOM 2753 C CA . GLN B 1 150 ? -4.164 -3.568 4.277 1 91.62 150 GLN B CA 1
ATOM 2754 C C . GLN B 1 150 ? -4.426 -4.984 4.777 1 91.62 150 GLN B C 1
ATOM 2756 O O . GLN B 1 150 ? -3.49 -5.711 5.117 1 91.62 150 GLN B O 1
ATOM 2761 N N . GLY B 1 151 ? -5.609 -5.453 4.887 1 92.38 151 GLY B N 1
ATOM 2762 C CA . GLY B 1 151 ? -5.973 -6.762 5.402 1 92.38 151 GLY B CA 1
ATOM 2763 C C . GLY B 1 151 ? -6.449 -7.719 4.32 1 92.38 151 GLY B C 1
ATOM 2764 O O . GLY B 1 151 ? -5.781 -7.887 3.297 1 92.38 151 GLY B O 1
ATOM 2765 N N . TYR B 1 152 ? -7.547 -8.367 4.664 1 94.44 152 TYR B N 1
ATOM 2766 C CA . TYR B 1 152 ? -8.102 -9.344 3.73 1 94.44 152 TYR B CA 1
ATOM 2767 C C . TYR B 1 152 ? -8.648 -8.656 2.486 1 94.44 152 TYR B C 1
ATOM 2769 O O . TYR B 1 152 ? -8.688 -9.25 1.406 1 94.44 152 TYR B O 1
ATOM 2777 N N . GLY B 1 153 ? -8.969 -7.379 2.629 1 96.44 153 GLY B N 1
ATOM 2778 C CA . GLY B 1 153 ? -9.539 -6.637 1.517 1 96.44 153 GLY B CA 1
ATOM 2779 C C . GLY B 1 153 ? -8.586 -6.465 0.354 1 96.44 153 GLY B C 1
ATOM 2780 O O . GLY B 1 153 ? -9 -6.121 -0.755 1 96.44 153 GLY B O 1
ATOM 2781 N N . ARG B 1 154 ? -7.301 -6.699 0.641 1 95.62 154 ARG B N 1
ATOM 2782 C CA . ARG B 1 154 ? -6.293 -6.578 -0.408 1 95.62 154 ARG B CA 1
ATOM 2783 C C . ARG B 1 154 ? -6.617 -7.488 -1.588 1 95.62 154 ARG B C 1
ATOM 2785 O O . ARG B 1 154 ? -6.281 -7.172 -2.73 1 95.62 154 ARG B O 1
ATOM 2792 N N . ILE B 1 155 ? -7.27 -8.578 -1.399 1 93.69 155 ILE B N 1
ATOM 2793 C CA . ILE B 1 155 ? -7.52 -9.578 -2.43 1 93.69 155 ILE B CA 1
ATOM 2794 C C . ILE B 1 155 ? -8.531 -9.039 -3.439 1 93.69 155 ILE B C 1
ATOM 2796 O O . ILE B 1 155 ? -8.664 -9.586 -4.539 1 93.69 155 ILE B O 1
ATOM 2800 N N . LEU B 1 156 ? -9.273 -8.031 -3.068 1 97.31 156 LEU B N 1
ATOM 2801 C CA . LEU B 1 156 ? -10.289 -7.445 -3.93 1 97.31 156 LEU B CA 1
ATOM 2802 C C . LEU B 1 156 ? -9.664 -6.477 -4.93 1 97.31 156 LEU B C 1
ATOM 2804 O O . LEU B 1 156 ? -10.297 -6.121 -5.93 1 97.31 156 LEU B O 1
ATOM 2808 N N . VAL B 1 157 ? -8.438 -6.043 -4.684 1 98.44 157 VAL B N 1
ATOM 2809 C CA . VAL B 1 157 ? -7.852 -4.879 -5.34 1 98.44 157 VAL B CA 1
ATOM 2810 C C . VAL B 1 157 ? -6.914 -5.332 -6.457 1 98.44 157 VAL B C 1
ATOM 2812 O O . VAL B 1 157 ? -5.977 -6.098 -6.219 1 98.44 157 VAL B O 1
ATOM 2815 N N . GLU B 1 158 ? -7.141 -4.875 -7.609 1 98.25 158 GLU B N 1
ATOM 2816 C CA . GLU B 1 158 ? -6.285 -5.137 -8.766 1 98.25 158 GLU B CA 1
ATOM 2817 C C . GLU B 1 158 ? -5.098 -4.18 -8.805 1 98.25 158 GLU B C 1
ATOM 2819 O O . GLU B 1 158 ? -3.957 -4.605 -9 1 98.25 158 GLU B O 1
ATOM 2824 N N . LYS B 1 159 ? -5.328 -2.943 -8.57 1 98.56 159 LYS B N 1
ATOM 2825 C CA . LYS B 1 159 ? -4.277 -1.93 -8.57 1 98.56 159 LYS B CA 1
ATOM 2826 C C . LYS B 1 159 ? -4.777 -0.619 -7.969 1 98.56 159 LYS B C 1
ATOM 2828 O O . LYS B 1 159 ? -5.98 -0.433 -7.789 1 98.56 159 LYS B O 1
ATOM 2833 N N . ILE B 1 160 ? -3.848 0.219 -7.645 1 98.75 160 ILE B N 1
ATOM 2834 C CA . ILE B 1 160 ? -4.211 1.554 -7.18 1 98.75 160 ILE B CA 1
ATOM 2835 C C . ILE B 1 160 ? -3.412 2.604 -7.949 1 98.75 160 ILE B C 1
ATOM 2837 O O . ILE B 1 160 ? -2.393 2.287 -8.57 1 98.75 160 ILE B O 1
ATOM 2841 N N . ASN B 1 161 ? -3.906 3.791 -8.039 1 98.88 161 ASN B N 1
ATOM 2842 C CA . ASN B 1 161 ? -3.229 5.004 -8.492 1 98.88 161 ASN B CA 1
ATOM 2843 C C . ASN B 1 161 ? -3.32 6.117 -7.445 1 98.88 161 ASN B C 1
ATOM 2845 O O . ASN B 1 161 ? -4.371 6.746 -7.297 1 98.88 161 ASN B O 1
ATOM 2849 N N . GLY B 1 162 ? -2.256 6.34 -6.738 1 98.69 162 GLY B N 1
ATOM 2850 C CA . GLY B 1 162 ? -2.238 7.316 -5.66 1 98.69 162 GLY B CA 1
ATOM 2851 C C . GLY B 1 162 ? -1.454 6.852 -4.449 1 98.69 162 GLY B C 1
ATOM 2852 O O . GLY B 1 162 ? -0.375 6.27 -4.586 1 98.69 162 GLY B O 1
ATOM 2853 N N . ASP B 1 163 ? -1.974 7.184 -3.279 1 98.38 163 ASP B N 1
ATOM 2854 C CA . ASP B 1 163 ? -1.279 6.957 -2.016 1 98.38 163 ASP B CA 1
ATOM 2855 C C . ASP B 1 163 ? -1.92 5.812 -1.233 1 98.38 163 ASP B C 1
ATOM 2857 O O . ASP B 1 163 ? -3.039 5.945 -0.734 1 98.38 163 ASP B O 1
ATOM 2861 N N . PHE B 1 164 ? -1.207 4.723 -1.071 1 98.5 164 PHE B N 1
ATOM 2862 C CA . PHE B 1 164 ? -1.703 3.525 -0.401 1 98.5 164 PHE B CA 1
ATOM 2863 C C . PHE B 1 164 ? -2.143 3.846 1.023 1 98.5 164 PHE B C 1
ATOM 2865 O O . PHE B 1 164 ? -3.203 3.402 1.466 1 98.5 164 PHE B O 1
ATOM 2872 N N . TYR B 1 165 ? -1.39 4.605 1.733 1 98.12 165 TYR B N 1
ATOM 2873 C CA . TYR B 1 165 ? -1.674 4.855 3.143 1 98.12 165 TYR B CA 1
ATOM 2874 C C . TYR B 1 165 ? -2.828 5.836 3.301 1 98.12 165 TYR B C 1
ATOM 2876 O O . TYR B 1 165 ? -3.543 5.805 4.305 1 98.12 165 TYR B O 1
ATOM 2884 N N . SER B 1 166 ? -2.994 6.688 2.303 1 97.94 166 SER B N 1
ATOM 2885 C CA . SER B 1 166 ? -4.203 7.504 2.287 1 97.94 166 SER B CA 1
ATOM 2886 C C . SER B 1 166 ? -5.457 6.637 2.201 1 97.94 166 SER B C 1
ATOM 2888 O O . SER B 1 166 ? -6.465 6.93 2.848 1 97.94 166 SER B O 1
ATOM 2890 N N . ILE B 1 167 ? -5.367 5.578 1.373 1 98.19 167 ILE B N 1
ATOM 2891 C CA . ILE B 1 167 ? -6.473 4.641 1.223 1 98.19 167 ILE B CA 1
ATOM 2892 C C . ILE B 1 167 ? -6.676 3.867 2.523 1 98.19 167 ILE B C 1
ATOM 2894 O O . ILE B 1 167 ? -7.809 3.66 2.961 1 98.19 167 ILE B O 1
ATOM 2898 N N . MET B 1 168 ? -5.527 3.539 3.096 1 96.81 168 MET B N 1
ATOM 2899 C CA . MET B 1 168 ? -5.578 2.777 4.34 1 96.81 168 MET B CA 1
ATOM 2900 C C . MET B 1 168 ? -6.211 3.602 5.457 1 96.81 168 MET B C 1
ATOM 2902 O O . MET B 1 168 ? -6.961 3.07 6.277 1 96.81 168 MET B O 1
ATOM 2906 N N . GLY B 1 169 ? -5.832 4.98 5.426 1 96 169 GLY B N 1
ATOM 2907 C CA . GLY B 1 169 ? -6.484 5.746 6.477 1 96 169 GLY B CA 1
ATOM 2908 C C . GLY B 1 169 ? -5.875 7.117 6.684 1 96 169 GLY B C 1
ATOM 2909 O O . GLY B 1 169 ? -6.508 8.008 7.258 1 96 169 GLY B O 1
ATOM 2910 N N . PHE B 1 170 ? -4.66 7.285 6.266 1 98.12 170 PHE B N 1
ATOM 2911 C CA . PHE B 1 170 ? -4.027 8.586 6.461 1 98.12 170 PHE B CA 1
ATOM 2912 C C . PHE B 1 170 ? -2.838 8.75 5.523 1 98.12 170 PHE B C 1
ATOM 2914 O O . PHE B 1 170 ? -1.963 7.887 5.457 1 98.12 170 PHE B O 1
ATOM 2921 N N . PRO B 1 171 ? -2.756 9.852 4.816 1 98.38 171 PRO B N 1
ATOM 2922 C CA . PRO B 1 171 ? -1.642 10.102 3.9 1 98.38 171 PRO B CA 1
ATOM 2923 C C . PRO B 1 171 ? -0.376 10.562 4.621 1 98.38 171 PRO B C 1
ATOM 2925 O O . PRO B 1 171 ? 0.03 11.719 4.48 1 98.38 171 PRO B O 1
ATOM 2928 N N . ILE B 1 172 ? 0.325 9.688 5.223 1 97.94 172 ILE B N 1
ATOM 2929 C CA . ILE B 1 172 ? 1.435 9.961 6.129 1 97.94 172 ILE B CA 1
ATOM 2930 C C . ILE B 1 172 ? 2.582 10.609 5.355 1 97.94 172 ILE B C 1
ATOM 2932 O O . ILE B 1 172 ? 3.227 11.539 5.852 1 97.94 172 ILE B O 1
ATOM 2936 N N . SER B 1 173 ? 2.879 10.133 4.16 1 97.12 173 SER B N 1
ATOM 2937 C CA . SER B 1 173 ? 3.975 10.711 3.385 1 97.12 173 SER B CA 1
ATOM 2938 C C . SER B 1 173 ? 3.68 12.156 3 1 97.12 173 SER B C 1
ATOM 2940 O O . SER B 1 173 ? 4.555 13.016 3.09 1 97.12 173 SER B O 1
ATOM 2942 N N . ASN B 1 174 ? 2.445 12.375 2.506 1 97.81 174 ASN B N 1
ATOM 2943 C CA . ASN B 1 174 ? 2 13.727 2.193 1 97.81 174 ASN B CA 1
ATOM 2944 C C . ASN B 1 174 ? 2.072 14.633 3.416 1 97.81 174 ASN B C 1
ATOM 2946 O O . ASN B 1 174 ? 2.557 15.766 3.324 1 97.81 174 ASN B O 1
ATOM 2950 N N . PHE B 1 175 ? 1.688 14.141 4.539 1 98.25 175 PHE B N 1
ATOM 2951 C CA . PHE B 1 175 ? 1.696 14.891 5.793 1 98.25 175 PHE B CA 1
ATOM 2952 C C . PHE B 1 175 ? 3.119 15.266 6.188 1 98.25 175 PHE B C 1
ATOM 2954 O O . PHE B 1 175 ? 3.396 16.422 6.488 1 98.25 175 PHE B O 1
ATOM 2961 N N . LEU B 1 176 ? 4.008 14.305 6.156 1 96.44 176 LEU B N 1
ATOM 2962 C CA . LEU B 1 176 ? 5.398 14.539 6.535 1 96.44 176 LEU B CA 1
ATOM 2963 C C . LEU B 1 176 ? 6.059 15.531 5.582 1 96.44 176 LEU B C 1
ATOM 2965 O O . LEU B 1 176 ? 6.871 16.359 6.004 1 96.44 176 LEU B O 1
ATOM 2969 N N . GLU B 1 177 ? 5.719 15.414 4.312 1 95.94 177 GLU B N 1
ATOM 2970 C CA . GLU B 1 177 ? 6.238 16.375 3.346 1 95.94 177 GLU B CA 1
ATOM 2971 C C . GLU B 1 177 ? 5.773 17.797 3.672 1 95.94 177 GLU B C 1
ATOM 2973 O O . GLU B 1 177 ? 6.559 18.734 3.598 1 95.94 177 GLU B O 1
ATOM 2978 N N . ASN B 1 178 ? 4.531 17.969 4.039 1 96.75 178 ASN B N 1
ATOM 2979 C CA . ASN B 1 178 ? 4 19.281 4.406 1 96.75 178 ASN B CA 1
ATOM 2980 C C . ASN B 1 178 ? 4.637 19.812 5.695 1 96.75 178 ASN B C 1
ATOM 2982 O O . ASN B 1 178 ? 4.891 21 5.824 1 96.75 178 ASN B O 1
ATOM 2986 N N . LEU B 1 179 ? 4.887 18.922 6.641 1 96.25 179 LEU B N 1
ATOM 2987 C CA . LEU B 1 179 ? 5.59 19.312 7.855 1 96.25 179 LEU B CA 1
ATOM 2988 C C . LEU B 1 179 ? 6.996 19.812 7.535 1 96.25 179 LEU B C 1
ATOM 2990 O O . LEU B 1 179 ? 7.438 20.828 8.086 1 96.25 179 LEU B O 1
ATOM 2994 N N . ARG B 1 180 ? 7.609 19.125 6.637 1 93.81 180 ARG B N 1
ATOM 2995 C CA . ARG B 1 180 ? 8.953 19.516 6.227 1 93.81 180 ARG B CA 1
ATOM 2996 C C . ARG B 1 180 ? 8.953 20.922 5.617 1 93.81 180 ARG B C 1
ATOM 2998 O O . ARG B 1 180 ? 9.852 21.719 5.879 1 93.81 180 ARG B O 1
ATOM 3005 N N . LYS B 1 181 ? 7.973 21.219 4.844 1 94.25 181 LYS B N 1
ATOM 3006 C CA . LYS B 1 181 ? 7.863 22.516 4.164 1 94.25 181 LYS B CA 1
ATOM 3007 C C . LYS B 1 181 ? 7.758 23.656 5.164 1 94.25 181 LYS B C 1
ATOM 3009 O O . LYS B 1 181 ? 8.141 24.797 4.859 1 94.25 181 LYS B O 1
ATOM 3014 N N . ILE B 1 182 ? 7.305 23.359 6.34 1 94.88 182 ILE B N 1
ATOM 3015 C CA . ILE B 1 182 ? 7.145 24.422 7.316 1 94.88 182 ILE B CA 1
ATOM 3016 C C . ILE B 1 182 ? 8.227 24.312 8.391 1 94.88 182 ILE B C 1
ATOM 3018 O O . ILE B 1 182 ? 8.094 24.875 9.477 1 94.88 182 ILE B O 1
ATOM 3022 N N . GLY B 1 183 ? 9.203 23.359 8.133 1 92.81 183 GLY B N 1
ATOM 3023 C CA . GLY B 1 183 ? 10.422 23.438 8.914 1 92.81 183 GLY B CA 1
ATOM 3024 C C . GLY B 1 183 ? 10.578 22.297 9.898 1 92.81 183 GLY B C 1
ATOM 3025 O O . GLY B 1 183 ? 11.523 22.281 10.688 1 92.81 183 GLY B O 1
ATOM 3026 N N . TYR B 1 184 ? 9.688 21.359 9.898 1 93.5 184 TYR B N 1
ATOM 3027 C CA . TYR B 1 184 ? 9.82 20.234 10.805 1 93.5 184 TYR B CA 1
ATOM 3028 C C . TYR B 1 184 ? 10.633 19.109 10.164 1 93.5 184 TYR B C 1
ATOM 3030 O O . TYR B 1 184 ? 10.477 18.828 8.977 1 93.5 184 TYR B O 1
ATOM 3038 N N . LYS B 1 185 ? 11.516 18.609 10.961 1 91.12 185 LYS B N 1
ATOM 3039 C CA . LYS B 1 185 ? 12.391 17.547 10.477 1 91.12 185 LYS B CA 1
ATOM 3040 C C . LYS B 1 185 ? 11.82 16.172 10.812 1 91.12 185 LYS B C 1
ATOM 3042 O O . LYS B 1 185 ? 11.266 15.977 11.891 1 91.12 185 LYS B O 1
ATOM 3047 N N . ILE B 1 186 ? 12 15.25 9.945 1 90.31 186 ILE B N 1
ATOM 3048 C CA . ILE B 1 186 ? 11.484 13.891 10.133 1 90.31 186 ILE B CA 1
ATOM 3049 C C . ILE B 1 186 ? 12.102 13.273 11.383 1 90.31 186 ILE B C 1
ATOM 3051 O O . ILE B 1 186 ? 11.445 12.508 12.094 1 90.31 186 ILE B O 1
ATOM 3055 N N . SER B 1 187 ? 13.32 13.688 11.75 1 90.88 187 SER B N 1
ATOM 3056 C CA . SER B 1 187 ? 14.039 13.125 12.891 1 90.88 187 SER B CA 1
ATOM 3057 C C . SER B 1 187 ? 13.453 13.625 14.203 1 90.88 187 SER B C 1
ATOM 3059 O O . SER B 1 187 ? 13.773 13.094 15.273 1 90.88 187 SER B O 1
ATOM 3061 N N . GLN B 1 188 ? 12.547 14.594 14.148 1 91.44 188 GLN B N 1
ATOM 3062 C CA . GLN B 1 188 ? 12.078 15.211 15.383 1 91.44 188 GLN B CA 1
ATOM 3063 C C . GLN B 1 188 ? 10.555 15.141 15.484 1 91.44 188 GLN B C 1
ATOM 3065 O O . GLN B 1 188 ? 9.945 15.891 16.25 1 91.44 188 GLN B O 1
ATOM 3070 N N . ILE B 1 189 ? 9.961 14.266 14.742 1 91.62 189 ILE B N 1
ATOM 3071 C CA . ILE B 1 189 ? 8.508 14.273 14.664 1 91.62 189 ILE B CA 1
ATOM 3072 C C . ILE B 1 189 ? 7.922 13.773 15.984 1 91.62 189 ILE B C 1
ATOM 3074 O O . ILE B 1 189 ? 6.77 14.062 16.312 1 91.62 189 ILE B O 1
ATOM 3078 N N . ASP B 1 190 ? 8.734 13.008 16.688 1 91.19 190 ASP B N 1
ATOM 3079 C CA . ASP B 1 190 ? 8.273 12.5 17.984 1 91.19 190 ASP B CA 1
ATOM 3080 C C . ASP B 1 190 ? 8.117 13.625 19 1 91.19 190 ASP B C 1
ATOM 3082 O O . ASP B 1 190 ? 7.488 13.445 20.047 1 91.19 190 ASP B O 1
ATOM 3086 N N . LYS B 1 191 ? 8.656 14.797 18.672 1 89.62 191 LYS B N 1
ATOM 3087 C CA . LYS B 1 191 ? 8.617 15.938 19.594 1 89.62 191 LYS B CA 1
ATOM 3088 C C . LYS B 1 191 ? 7.449 16.859 19.266 1 89.62 191 LYS B C 1
ATOM 3090 O O . LYS B 1 191 ? 7.223 17.859 19.953 1 89.62 191 LYS B O 1
ATOM 3095 N N . ILE B 1 192 ? 6.797 16.531 18.234 1 91 192 ILE B N 1
ATOM 3096 C CA . ILE B 1 192 ? 5.617 17.312 17.875 1 91 192 ILE B CA 1
ATOM 3097 C C . ILE B 1 192 ? 4.492 17.031 18.859 1 91 192 ILE B C 1
ATOM 3099 O O . ILE B 1 192 ? 4.223 15.867 19.188 1 91 192 ILE B O 1
#

Nearest PDB structures (foldseek):
  4p0e-assembly1_A  TM=9.355E-01  e=3.058E-19  Escherichia coli K-12
  4oo0-assembly1_B  TM=8.567E-01  e=2.109E-17  Burkholderia cenocepacia J2315
  4jhc-assembly1_A  TM=9.103E-01  e=4.262E-16  Escherichia coli K-12
  4lu1-assembly1_A  TM=9.134E-01  e=7.404E-16  Escherichia coli K-12
  2amh-assembly1_A  TM=8.712E-01  e=2.676E-13  Trypanosoma brucei

Organism: Fusobacterium vincentii (NCBI:txid155615)

Solvent-accessible surface area (backbone atoms only — not comparable to full-atom values): 20157 Å² total; per-residue (Å²): 57,35,34,32,48,84,52,65,53,40,51,50,55,43,46,75,74,47,45,46,68,47,76,52,74,76,96,64,80,87,65,62,88,52,84,52,65,72,56,23,38,37,50,35,8,44,53,50,32,51,71,54,39,76,82,34,41,84,37,43,37,35,13,52,36,6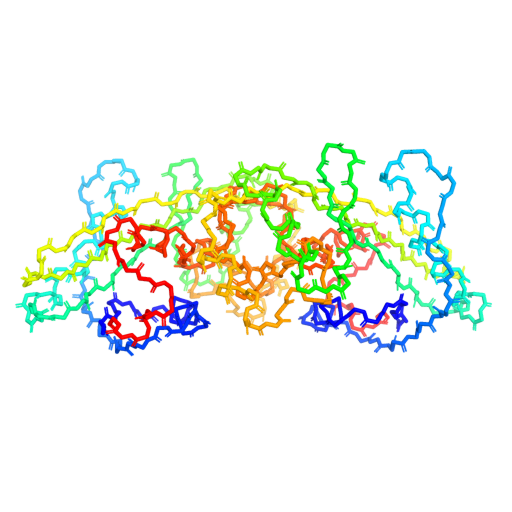9,42,23,36,49,93,91,40,77,32,52,57,34,89,42,72,68,50,29,51,51,42,46,60,68,44,35,52,31,74,34,37,32,39,30,13,37,30,37,37,21,63,74,76,70,43,76,46,77,49,78,48,72,23,38,39,29,30,41,80,65,50,68,66,59,52,50,54,52,57,71,69,59,63,24,54,86,19,42,42,32,44,39,61,86,56,80,38,31,60,49,41,63,31,35,43,30,38,68,47,31,64,57,52,44,47,59,31,64,49,51,52,54,40,40,75,74,68,45,52,83,92,49,45,55,76,70,56,35,34,31,49,84,52,65,53,40,50,49,55,42,46,74,73,47,45,46,67,46,77,50,73,77,96,66,81,88,66,64,87,52,83,53,67,72,55,23,40,36,50,36,8,44,52,50,31,50,70,54,39,75,82,35,41,84,37,42,37,37,13,52,34,70,41,23,36,51,94,90,40,74,33,53,57,32,89,44,71,67,49,29,50,50,41,46,58,67,45,34,53,30,73,33,37,32,41,29,13,37,29,37,36,20,63,73,78,71,44,75,47,76,50,76,48,71,22,38,40,29,30,40,78,65,52,68,66,59,53,50,54,50,58,71,68,59,63,24,55,88,19,42,42,31,44,39,62,86,56,79,38,31,60,50,40,63,31,35,43,29,38,68,46,30,65,57,51,43,47,58,31,64,51,51,52,54,40,38,75,75,69,45,51,84,92,50,44,54,76,68

Sequence (384 aa):
MILASNSQRRQEILKDAGFNFKVITSNIEETSDKKIITERILDIAEKKLEQIAKNNKNKFILAADTVVELNGKIFGKPKNREEAFSFLKTLSGQIHRVITAYVFKNISKNILIKEIVVSEVKFFDLDDETINWYLDTGEPFDKAGAYGIQGYGRILVEKINGDFYSIMGFPISNFLENLRKIGYKISQIDKIMILASNSQRRQEILKDAGFNFKVITSNIEETSDKKIITERILDIAEKKLEQIAKNNKNKFILAADTVVELNGKIFGKPKNREEAFSFLKTLSGQIHRVITAYVFKNISKNILIKEIVVSEVKFFDLDDETINWYLDTGEPFDKAGAYGIQGYGRILVEKINGDFYSIMGFPISNFLENLRKIGYKISQIDKI

Secondary structure (DSSP, 8-state):
-EE----HHHHHHHHHHT---EE-----------SSHHHHHHHHHHHHHHHHHTT-TTS-EEEEEEEEEETTEEE---SSHHHHHHHHHHHTT-EEEEEEEEEEEETTTTEEEEEEEEEEEEE----HHHHHHHHHTSGGGGSGGG--TTTGGGGGEEEEEE-HHHHHT--HHHHHHHHHHTT--GGGGGG-/-EE----HHHHHHHHHHT---EE-----------SSHHHHHHHHHHHHHHHHHTT-TTS-EEEEEEEEEETTEEE---SSHHHHHHHHHHHTT-EEEEEEEEEEEETTTTEEEEEEEEEEEEE----HHHHHHHHHTSGGGGSGGG--TTTGGGGGEEEEEE-HHHHHT--HHHHHHHHHHTT--GGGGGG-